Protein AF-A0A9E0QK18-F1 (afdb_monomer)

pLDDT: mean 81.38, std 22.9, range [20.3, 98.75]

Mean predicted aligned error: 11.37 Å

Solvent-accessible surface area (backbone atoms only — not comparable to full-atom values): 37686 Å² total; per-residue (Å²): 132,84,86,79,89,77,90,87,85,82,90,80,91,83,90,88,84,92,84,84,88,82,88,84,88,88,79,91,88,88,87,80,90,86,85,88,84,85,85,85,77,94,73,90,70,82,83,70,79,85,73,72,84,89,70,78,86,73,63,102,81,70,51,53,38,56,27,76,52,36,73,34,36,30,26,48,25,35,70,83,81,63,18,15,29,25,73,56,99,65,37,34,26,42,69,18,87,41,79,92,60,33,45,24,22,22,27,43,46,40,30,70,40,21,28,31,44,30,30,58,86,64,27,29,37,45,67,31,35,66,38,51,63,96,66,66,51,52,55,29,33,26,40,44,37,36,66,88,65,79,74,86,71,72,80,78,57,48,66,69,33,63,60,52,52,69,55,54,48,53,51,80,67,59,77,79,82,69,62,59,36,73,39,30,32,40,31,26,64,66,75,60,24,20,43,26,52,45,99,88,29,37,37,37,70,41,79,67,80,89,51,65,50,36,30,30,29,81,42,86,45,74,82,36,36,86,77,74,61,78,75,48,90,75,83,85,81,53,73,63,44,60,48,100,86,68,48,73,85,62,44,70,47,79,74,40,57,59,51,33,42,61,25,29,57,49,59,26,43,44,36,36,65,42,61,80,25,40,68,66,11,32,36,61,36,39,82,75,18,31,81,50,24,66,59,41,56,67,47,23,64,75,74,72,47,82,89,50,44,62,34,49,20,61,92,70,38,74,60,38,65,43,101,88,55,84,34,41,54,80,46,41,54,41,56,52,50,33,44,35,53,75,36,37,25,38,36,26,36,29,31,38,31,42,41,62,56,8,49,51,41,26,50,60,74,66,39,91,82,65,76,40,57,37,67,62,57,19,40,9,22,53,9,29,51,55,26,46,39,39,37,45,6,12,62,49,48,25,91,88,55,29,52,63,38,86,34,85,45,78,64,52,31,51,52,36,30,30,73,38,21,30,17,30,37,32,29,33,40,21,26,41,48,64,56,24,30,26,35,46,37,93,66,45,79,67,51,43,70,65,37,76,44,64,61,98,46,36,36,37,44,70,48,55,73,68,47,44,52,52,39,53,51,50,42,49,57,69,40,41,44,37,35,35,70,29,29,89,24,54,25,45,34,30,23,15,42,45,74,63,42,73,69,49,48,51,39,28,13,41,56,15,33,36,70,52,66,71,55,59,64,56,56,54,60,73,78,48,68,75,92,74,73,77,47,79,88,70,66,73,86,79,66,77,53,37,25,32,22,68,30,33,41,78,36,70,47,61,74,43,100,77,40,76,82,60,93,69,78,63,65,55,53,24,60,52,74,53,59,56,96,58,57,94,69,62,76,84,91,55,81,49,80,50,51,80,69,71,49,85,69,79,90,58,66,49,64,6,81,90,67,18,34,11,15,86,42,48,26,57,64,93,49,38,32,30,46,61,39,39,50,11,60,54,23,55,50,52,54,51,56,34,58,74,68,69,38,44,73,56,57,88,31,36,12,74,70,34,44,53,54,55,51,53,57,35,72,68,36,98,57,84,58,132

Foldseek 3Di:
DDDDYDDDDDDDDDDYDDDDDDDDDDDDDDDDDDDDDDDDDDDPPPPDDDDDDDDDPDDPPAFAFLQPLAQAKKWKAQPVPRFTWAADPQFIFRHHPDQVRHWIFGFHFLFFSKTWGQTLVCWTDQFGGTDHLVPDDLSRIWRKHAQPPPDPDQDFFDALAQDDLVSVVCQVPDDDPRDGHQKMWTQRRPPRFTWFQDPVRTIGTHHDDNDSRRIIGIGGHDSGDDQDADALPDDDFADAAADPVLHFFFDAAAEAAQLACCALNRLADFHQAGSSHRCRRFPQCCVNQNPQSQNSVVQCQQVVHRPGHGRGTPPCQPPPDDPSGPRYNPHHVSNVVSRLSVGAQEYEHAQEYELLSSVLSCLSVVVVPRDRPTLRSSSSSLSSLSSVQRSQQSNQRRDPRGQEDEDQDPVRSSVSSNRSHHYYAYEYAYACQLVWFKAAALQADQAQARAPLDDPRGIHTPDDLVSLLVSVVVCSSSRHQEYANHHLEDGNFWGWQHDAGPCSQVSRQPSHFHDQLPCLVLVLLVVDDPVVDPRSNPPDHDGDRRGWGFFKDFWDFDPPPPDDADPDDGTGADQYDFDAPCSVPPHDPDPDPVVVVVNPARPFFQSPHPSTGITHGRHHDRHGIFGSTEGHPSSVSSLVSCQVVLRHYDDPTHTRVNSVVSVVVQVPDPDRRD

Nearest PDB structures (foldseek):
  3q7w-assembly1_A  TM=7.743E-01  e=9.733E-06  unclassified
  4qkr-assembly1_A  TM=7.762E-01  e=1.614E-05  synthetic construct
  3o4d-assembly1_A  TM=7.691E-01  e=4.439E-05  synthetic construct
  3o4c-assembly1_A  TM=7.607E-01  e=1.291E-04  synthetic construct
  3q7y-assembly1_A  TM=7.619E-01  e=1.617E-04  unclassified

Sequence (674 aa):
MTTLRSSTGLFSHIVKITAASCLALGLMACGESKNAVFSFVDNVTDPGVGQGPEIPVPGPEFKPTRYDYANRCVALQSPSDGRFVTLENGQLSATAATLSASEPFYFKPSSLGSYLLYSRGKQLVSGSGLSALSAASDNNVFSLRVAGDATNYPQAMAYDTEPQPSDITKYRQFNDPLVQGDRYVFSQAKTMKQLSVADDGKLALVAAGDDPAQQFALVPATGCAEFPEAHDNTVGDTFKGQTSDGSVLGMADVHVHLSATTFLGGAEHGSPFHRFGVTHALSDCAETHGPNGFLDLVGSLFVSDFDGHDTAGWPTHVDWPARANLTHEAIYWKWVERAWKSGLRIMVNDVVENETLCELQRNVTRQPLRDCNEMNNATNQIGTLYALQDYVDAQYGGRGKGFFRIVLSPEEARNVVSDGKLAVVIGIEISNVLNCKINYNPLRQQQPFQETGTGLTENSYACDKEEVVAQLDRLTSLGVRQIITIHEFDNAFGGNGIFDGMILNIGNRENSGGIPSKEINALVGVLGNPSQTSPLGFLQTTERPTGEFWTTYDCPEEGQEGFSGYLFGSSGGAKMTSISPTVLFDVGGIDSPLGALGISDPLCPYLGQGFRPGGALACYPAKKQCNARWLTPMGLFAFQEMMRRGLIFDIDHLELEIKSQVLELAEAQPKNYP

Structure (mmCIF, N/CA/C/O backbone):
data_AF-A0A9E0QK18-F1
#
_entry.id   AF-A0A9E0QK18-F1
#
loop_
_atom_site.group_PDB
_atom_site.id
_atom_site.type_symbol
_atom_site.label_atom_id
_atom_site.label_alt_id
_atom_site.label_comp_id
_atom_site.label_asym_id
_atom_site.label_entity_id
_atom_site.label_seq_id
_atom_site.pdbx_PDB_ins_code
_atom_site.Cartn_x
_atom_site.Cartn_y
_atom_site.Cartn_z
_atom_site.occupancy
_atom_site.B_iso_or_equiv
_atom_site.auth_seq_id
_atom_site.auth_comp_id
_atom_site.auth_asym_id
_atom_site.auth_atom_id
_atom_site.pdbx_PDB_model_num
ATOM 1 N N . MET A 1 1 ? -52.601 29.960 -52.004 1.00 31.02 1 MET A N 1
ATOM 2 C CA . MET A 1 1 ? -51.915 30.193 -53.291 1.00 31.02 1 MET A CA 1
ATOM 3 C C . MET A 1 1 ? -50.704 29.276 -53.323 1.00 31.02 1 MET A C 1
ATOM 5 O O . MET A 1 1 ? -49.883 29.359 -52.426 1.00 31.02 1 MET A O 1
ATOM 9 N N . THR A 1 2 ? -50.782 28.169 -54.062 1.00 28.62 2 THR A N 1
ATOM 10 C CA . THR A 1 2 ? -50.212 28.051 -55.424 1.00 28.62 2 THR A CA 1
ATOM 11 C C . THR A 1 2 ? -48.691 28.285 -55.422 1.00 28.62 2 THR A C 1
ATOM 13 O O . THR A 1 2 ? -48.280 29.433 -55.362 1.00 28.62 2 THR A O 1
ATOM 16 N N . THR A 1 3 ? -47.847 27.248 -55.282 1.00 28.27 3 THR A N 1
ATOM 17 C CA . THR A 1 3 ? -47.441 26.254 -56.323 1.00 28.27 3 THR A CA 1
ATOM 18 C C . THR A 1 3 ? -46.386 26.797 -57.311 1.00 28.27 3 THR A C 1
ATOM 20 O O . THR A 1 3 ? -46.368 27.996 -57.529 1.00 28.27 3 THR A O 1
ATOM 23 N N . LEU A 1 4 ? -45.522 26.029 -57.997 1.00 27.27 4 LEU A N 1
ATOM 24 C CA . LEU A 1 4 ? -45.412 24.582 -58.293 1.00 27.27 4 LEU A CA 1
ATOM 25 C C . LEU A 1 4 ? -43.908 24.191 -58.434 1.00 27.27 4 LEU A C 1
ATOM 27 O O . LEU A 1 4 ? -43.161 24.980 -58.991 1.00 27.27 4 LEU A O 1
ATOM 31 N N . ARG A 1 5 ? -43.572 22.923 -58.116 1.00 29.78 5 ARG A N 1
ATOM 32 C CA . ARG A 1 5 ? -42.718 21.971 -58.896 1.00 29.78 5 ARG A CA 1
ATOM 33 C C . ARG A 1 5 ? -41.233 22.277 -59.236 1.00 29.78 5 ARG A C 1
ATOM 35 O O . ARG A 1 5 ? -40.841 23.416 -59.392 1.00 29.78 5 ARG A O 1
ATOM 42 N N . SER A 1 6 ? -40.377 21.269 -59.483 1.00 30.17 6 SER A N 1
ATOM 43 C CA . SER A 1 6 ? -40.425 19.822 -59.150 1.00 30.17 6 SER A CA 1
ATOM 44 C C . SER A 1 6 ? -39.122 19.092 -59.520 1.00 30.17 6 SER A C 1
ATOM 46 O O . SER A 1 6 ? -38.558 19.416 -60.555 1.00 30.17 6 SER A O 1
ATOM 48 N N . SER A 1 7 ? -38.782 18.045 -58.746 1.00 30.48 7 SER A N 1
ATOM 49 C CA . SER A 1 7 ? -38.449 16.649 -59.157 1.00 30.48 7 SER A CA 1
ATOM 50 C C . SER A 1 7 ? -37.502 16.394 -60.349 1.00 30.48 7 SER A C 1
ATOM 52 O O . SER A 1 7 ? -37.654 16.990 -61.404 1.00 30.48 7 SER A O 1
ATOM 54 N N . THR A 1 8 ? -36.619 15.395 -60.353 1.00 34.69 8 THR A N 1
ATOM 55 C CA . THR A 1 8 ? -36.667 13.989 -59.864 1.00 34.69 8 THR A CA 1
ATOM 56 C C . THR A 1 8 ? -35.209 13.522 -59.661 1.00 34.69 8 THR A C 1
ATOM 58 O O . THR A 1 8 ? -34.319 14.175 -60.190 1.00 34.69 8 THR A O 1
ATOM 61 N N . GLY A 1 9 ? -34.829 12.451 -58.955 1.00 31.30 9 GLY A N 1
ATOM 62 C CA . GLY A 1 9 ? -35.491 11.286 -58.337 1.00 31.30 9 GLY A CA 1
ATOM 63 C C . GLY A 1 9 ? -34.396 10.217 -58.055 1.00 31.30 9 GLY A C 1
ATOM 64 O O . GLY A 1 9 ? -33.248 10.453 -58.406 1.00 31.30 9 GLY A O 1
ATOM 65 N N . LEU A 1 10 ? -34.632 9.035 -57.471 1.00 30.53 10 LEU A N 1
ATOM 66 C CA . LEU A 1 10 ? -35.859 8.447 -56.924 1.00 30.53 10 LEU A CA 1
ATOM 67 C C . LEU A 1 10 ? -35.516 7.184 -56.068 1.00 30.53 10 LEU A C 1
ATOM 69 O O . LEU A 1 10 ? -34.870 6.288 -56.593 1.00 30.53 10 LEU A O 1
ATOM 73 N N . PHE A 1 11 ? -36.067 7.075 -54.842 1.00 28.48 11 PHE A N 1
ATOM 74 C CA . PHE A 1 11 ? -36.467 5.830 -54.114 1.00 28.48 11 PHE A CA 1
ATOM 75 C C . PHE A 1 11 ? -35.370 4.851 -53.601 1.00 28.48 11 PHE A C 1
ATOM 77 O O . PHE A 1 11 ? -34.282 4.798 -54.148 1.00 28.48 11 PHE A O 1
ATOM 84 N N . SER A 1 12 ? -35.575 4.021 -52.557 1.00 27.19 12 SER A N 1
ATOM 85 C CA . SER A 1 12 ? -36.701 3.761 -51.613 1.00 27.19 12 SER A CA 1
ATOM 86 C C . SER A 1 12 ? -36.125 3.173 -50.291 1.00 27.19 12 SER A C 1
ATOM 88 O O . SER A 1 12 ? -35.111 2.493 -50.350 1.00 27.19 12 SER A O 1
ATOM 90 N N . HIS A 1 13 ? -36.568 3.541 -49.076 1.00 28.31 13 HIS A N 1
ATOM 91 C CA . HIS A 1 13 ? -37.678 2.954 -48.275 1.00 28.31 13 HIS A CA 1
ATOM 92 C C . HIS A 1 13 ? -37.529 1.463 -47.849 1.00 28.31 13 HIS A C 1
ATOM 94 O O . HIS A 1 13 ? -37.116 0.661 -48.670 1.00 28.31 13 HIS A O 1
ATOM 100 N N . ILE A 1 14 ? -37.975 0.972 -46.669 1.00 26.22 14 ILE A N 1
ATOM 101 C CA . ILE A 1 14 ? -38.236 1.542 -45.316 1.00 26.22 14 ILE A CA 1
ATOM 102 C C . ILE A 1 14 ? -38.576 0.364 -44.331 1.00 26.22 14 ILE A C 1
ATOM 104 O O . ILE A 1 14 ? -39.345 -0.511 -44.700 1.00 26.22 14 ILE A O 1
ATOM 108 N N . VAL A 1 15 ? -38.079 0.379 -43.074 1.00 27.34 15 VAL A N 1
ATOM 109 C CA . VAL A 1 15 ? -38.822 0.029 -41.810 1.00 27.34 15 VAL A CA 1
ATOM 110 C C . VAL A 1 15 ? -39.246 -1.433 -41.424 1.00 27.34 15 VAL A C 1
ATOM 112 O O . VAL A 1 15 ? -40.192 -1.986 -41.968 1.00 27.34 15 VAL A O 1
ATOM 115 N N . LYS A 1 16 ? -38.693 -1.885 -40.267 1.00 25.06 16 LYS A N 1
ATOM 116 C CA . LYS A 1 16 ? -39.298 -2.588 -39.076 1.00 25.06 16 LYS A CA 1
ATOM 117 C C . LYS A 1 16 ? -39.524 -4.129 -38.942 1.00 25.06 16 LYS A C 1
ATOM 119 O O . LYS A 1 16 ? -40.260 -4.739 -39.699 1.00 25.06 16 LYS A O 1
ATOM 124 N N . ILE A 1 17 ? -39.115 -4.596 -37.739 1.00 22.70 17 ILE A N 1
ATOM 125 C CA . ILE A 1 17 ? -39.799 -5.482 -36.743 1.00 22.70 17 ILE A CA 1
ATOM 126 C C . ILE A 1 17 ? -39.749 -7.032 -36.871 1.00 22.70 17 ILE A C 1
ATOM 128 O O . ILE A 1 17 ? -40.429 -7.644 -37.681 1.00 22.70 17 ILE A O 1
ATOM 132 N N . THR A 1 18 ? -38.982 -7.624 -35.937 1.00 22.22 18 THR A N 1
ATOM 133 C CA . THR A 1 18 ? -39.293 -8.711 -34.964 1.00 22.22 18 THR A CA 1
ATOM 134 C C . THR A 1 18 ? -40.165 -9.929 -35.350 1.00 22.22 18 THR A C 1
ATOM 136 O O . THR A 1 18 ? -41.365 -9.768 -35.539 1.00 22.22 18 THR A O 1
ATOM 139 N N . ALA A 1 19 ? -39.607 -11.158 -35.238 1.00 21.20 19 ALA A N 1
ATOM 140 C CA . ALA A 1 19 ? -40.051 -12.256 -34.328 1.00 21.20 19 ALA A CA 1
ATOM 141 C C . ALA A 1 19 ? -39.731 -13.712 -34.794 1.00 21.20 19 ALA A C 1
ATOM 143 O O . ALA A 1 19 ? -40.206 -14.166 -35.825 1.00 21.20 19 ALA A O 1
ATOM 144 N N . ALA A 1 20 ? -39.011 -14.447 -33.931 1.00 21.02 20 ALA A N 1
ATOM 145 C CA . ALA A 1 20 ? -39.196 -15.852 -33.503 1.00 21.02 20 ALA A CA 1
ATOM 146 C C . ALA A 1 20 ? -39.381 -17.057 -34.485 1.00 21.02 20 ALA A C 1
ATOM 148 O O . ALA A 1 20 ? -40.425 -17.240 -35.097 1.00 21.02 20 ALA A O 1
ATOM 149 N N . SER A 1 21 ? -38.437 -18.009 -34.353 1.00 21.34 21 SER A N 1
ATOM 150 C CA . SER A 1 21 ? -38.642 -19.471 -34.159 1.00 21.34 21 SER A CA 1
ATOM 151 C C . SER A 1 21 ? -39.155 -20.396 -35.284 1.00 21.34 21 SER A C 1
ATOM 153 O O . SER A 1 21 ? -40.346 -20.424 -35.564 1.00 21.34 21 SER A O 1
ATOM 155 N N . CYS A 1 22 ? -38.284 -21.308 -35.768 1.00 20.30 22 CYS A N 1
ATOM 156 C CA . CYS A 1 22 ? -38.411 -22.787 -35.649 1.00 20.30 22 CYS A CA 1
ATOM 157 C C . CYS A 1 22 ? -37.383 -23.570 -36.513 1.00 20.30 22 CYS A C 1
ATOM 159 O O . CYS A 1 22 ? -37.211 -23.275 -37.687 1.00 20.30 22 CYS A O 1
ATOM 161 N N . LEU A 1 23 ? -36.739 -24.575 -35.889 1.00 21.31 23 LEU A N 1
ATOM 162 C CA . LEU A 1 23 ? -36.507 -25.984 -36.308 1.00 21.31 23 LEU A CA 1
ATOM 163 C C . LEU A 1 23 ? -36.533 -26.371 -37.823 1.00 21.31 23 LEU A C 1
ATOM 165 O O . LEU A 1 23 ? -37.414 -25.941 -38.550 1.00 21.31 23 LEU A O 1
ATOM 169 N N . ALA A 1 24 ? -35.722 -27.317 -38.341 1.00 22.75 24 ALA A N 1
ATOM 170 C CA . ALA A 1 24 ? -35.009 -28.423 -37.672 1.00 22.75 24 ALA A CA 1
ATOM 171 C C . ALA A 1 24 ? -33.954 -29.180 -38.543 1.00 22.75 24 ALA A C 1
ATOM 173 O O . ALA A 1 24 ? -34.125 -29.324 -39.746 1.00 22.75 24 ALA A O 1
ATOM 174 N N . LEU A 1 25 ? -32.976 -29.782 -37.838 1.00 21.39 25 LEU A N 1
ATOM 175 C CA . LEU A 1 25 ? -32.256 -31.067 -38.051 1.00 21.39 25 LEU A CA 1
ATOM 176 C C . LEU A 1 25 ? -31.419 -31.406 -39.320 1.00 21.39 25 LEU A C 1
ATOM 178 O O . LEU A 1 25 ? -31.958 -31.710 -40.378 1.00 21.39 25 LEU A O 1
ATOM 182 N N . GLY A 1 26 ? -30.131 -31.715 -39.061 1.00 21.27 26 GLY A N 1
ATOM 183 C CA . GLY A 1 26 ? -29.516 -33.030 -39.372 1.00 21.27 26 GLY A CA 1
ATOM 184 C C . GLY A 1 26 ? -28.293 -33.055 -40.318 1.00 21.27 26 GLY A C 1
ATOM 185 O O . GLY A 1 26 ? -28.291 -32.349 -41.314 1.00 21.27 26 GLY A O 1
ATOM 186 N N . LEU A 1 27 ? -27.250 -33.887 -40.123 1.00 21.56 27 LEU A N 1
ATOM 187 C CA . LEU A 1 27 ? -26.864 -34.754 -38.985 1.00 21.56 27 LEU A CA 1
ATOM 188 C C . LEU A 1 27 ? -25.433 -35.350 -39.207 1.00 21.56 27 LEU A C 1
ATOM 190 O O . LEU A 1 27 ? -25.199 -35.856 -40.296 1.00 21.56 27 LEU A O 1
ATOM 194 N N . MET A 1 28 ? -24.579 -35.425 -38.160 1.00 22.31 28 MET A N 1
ATOM 195 C CA . MET A 1 28 ? -23.443 -36.388 -37.963 1.00 22.31 28 MET A CA 1
ATOM 196 C C . MET A 1 28 ? -22.263 -36.422 -38.977 1.00 22.31 28 MET A C 1
ATOM 198 O O . MET A 1 28 ? -22.405 -36.012 -40.119 1.00 22.31 28 MET A O 1
ATOM 202 N N . ALA A 1 29 ? -21.048 -36.914 -38.670 1.00 21.72 29 ALA A N 1
ATOM 203 C CA . ALA A 1 29 ? -20.356 -37.487 -37.480 1.00 21.72 29 ALA A CA 1
ATOM 204 C C . ALA A 1 29 ? -18.822 -37.442 -37.773 1.00 21.72 29 ALA A C 1
ATOM 206 O O . ALA A 1 29 ? -18.468 -37.240 -38.931 1.00 21.72 29 ALA A O 1
ATOM 207 N N . CYS A 1 30 ? -17.824 -37.651 -36.897 1.00 21.61 30 CYS A N 1
ATOM 208 C CA . CYS A 1 30 ? -17.607 -37.878 -35.442 1.00 21.61 30 CYS A CA 1
ATOM 209 C C . CYS A 1 30 ? -16.141 -37.404 -35.156 1.00 21.61 30 CYS A C 1
ATOM 211 O O . CYS A 1 30 ? -15.520 -36.883 -36.078 1.00 21.61 30 CYS A O 1
ATOM 213 N N . GLY A 1 31 ? -15.449 -37.518 -34.012 1.00 21.77 31 GLY A N 1
ATOM 214 C CA . GLY A 1 31 ? -15.561 -38.126 -32.662 1.00 21.77 31 GLY A CA 1
ATOM 215 C C . GLY A 1 31 ? -14.131 -38.060 -32.042 1.00 21.77 31 GLY A C 1
ATOM 216 O O . GLY A 1 31 ? -13.194 -37.783 -32.784 1.00 21.77 31 GLY A O 1
ATOM 217 N N . GLU A 1 32 ? -13.805 -38.238 -30.757 1.00 22.12 32 GLU A N 1
ATOM 218 C CA . GLU A 1 32 ? -14.483 -38.655 -29.512 1.00 22.12 32 GLU A CA 1
ATOM 219 C C . GLU A 1 32 ? -13.955 -37.780 -28.331 1.00 22.12 32 GLU A C 1
ATOM 221 O O . GLU A 1 32 ? -12.895 -37.178 -28.448 1.00 22.12 32 GLU A O 1
ATOM 226 N N . SER A 1 33 ? -14.717 -37.492 -27.264 1.00 22.77 33 SER A N 1
ATOM 227 C CA . SER A 1 33 ? -14.910 -38.279 -26.014 1.00 22.77 33 SER A CA 1
ATOM 228 C C . SER A 1 33 ? -13.614 -38.544 -25.212 1.00 22.77 33 SER A C 1
ATOM 230 O O . SER A 1 33 ? -12.665 -39.106 -25.743 1.00 22.77 33 SER A O 1
ATOM 232 N N . LYS A 1 34 ? -13.510 -38.220 -23.909 1.00 26.17 34 LYS A N 1
ATOM 233 C CA . LYS A 1 34 ? -14.496 -38.472 -22.830 1.00 26.17 34 LYS A CA 1
ATOM 234 C C . LYS A 1 34 ? -14.623 -37.369 -21.761 1.00 26.17 34 LYS A C 1
ATOM 236 O O . LYS A 1 34 ? -13.718 -36.575 -21.541 1.00 26.17 34 LYS A O 1
ATOM 241 N N . ASN A 1 35 ? -15.762 -37.408 -21.063 1.00 24.50 35 ASN A N 1
ATOM 242 C CA . ASN A 1 35 ? -16.243 -36.434 -20.076 1.00 24.50 35 ASN A CA 1
ATOM 243 C C . ASN A 1 35 ? -15.791 -36.700 -18.628 1.00 24.50 35 ASN A C 1
ATOM 245 O O . ASN A 1 35 ? -15.648 -37.854 -18.227 1.00 24.50 35 ASN A O 1
ATOM 249 N N . ALA A 1 36 ? -15.877 -35.654 -17.799 1.00 22.39 36 ALA A N 1
ATOM 250 C CA . ALA A 1 36 ? -16.687 -35.705 -16.577 1.00 22.39 36 ALA A CA 1
ATOM 251 C C . ALA A 1 36 ? -17.386 -34.346 -16.365 1.00 22.39 36 ALA A C 1
ATOM 253 O O . ALA A 1 36 ? -16.723 -33.320 -16.268 1.00 22.39 36 ALA A O 1
ATOM 254 N N . VAL A 1 37 ? -18.722 -34.338 -16.317 1.00 22.02 37 VAL A N 1
ATOM 255 C CA . VAL A 1 37 ? -19.543 -33.148 -16.029 1.00 22.02 37 VAL A CA 1
ATOM 256 C C . VAL A 1 37 ? -20.311 -33.417 -14.743 1.00 22.02 37 VAL A C 1
ATOM 258 O O . VAL A 1 37 ? -21.030 -34.413 -14.667 1.00 22.02 37 VAL A O 1
ATOM 261 N N . PHE A 1 38 ? -20.198 -32.523 -13.762 1.00 22.09 38 PHE A N 1
ATOM 262 C CA . PHE A 1 38 ? -21.104 -32.478 -12.617 1.00 22.09 38 PHE A CA 1
ATOM 263 C C . PHE A 1 38 ? -22.086 -31.320 -12.798 1.00 22.09 38 PHE A C 1
ATOM 265 O O . PHE A 1 38 ? -21.688 -30.174 -12.981 1.00 22.09 38 PHE A O 1
ATOM 272 N N . SER A 1 39 ? -23.377 -31.644 -12.766 1.00 21.70 39 SER A N 1
ATOM 273 C CA . SER A 1 39 ? -24.466 -30.669 -12.752 1.00 21.70 39 SER A CA 1
ATOM 274 C C . SER A 1 39 ? -24.761 -30.292 -11.305 1.00 21.70 39 SER A C 1
ATOM 276 O O . SER A 1 39 ? -25.099 -31.162 -10.502 1.00 21.70 39 SER A O 1
ATOM 278 N N . PHE A 1 40 ? -24.658 -29.004 -10.983 1.00 24.36 40 PHE A N 1
ATOM 279 C CA . PHE A 1 40 ? -25.257 -28.463 -9.769 1.00 24.36 40 PHE A CA 1
ATOM 280 C C . PHE A 1 40 ? -26.725 -28.136 -10.045 1.00 24.36 40 PHE A C 1
ATOM 282 O O . PHE A 1 40 ? -27.053 -27.510 -11.052 1.00 24.36 40 PHE A O 1
ATOM 289 N N . VAL A 1 41 ? -27.598 -28.609 -9.159 1.00 25.47 41 VAL A N 1
ATOM 290 C CA . VAL A 1 41 ? -29.016 -28.246 -9.116 1.00 25.47 41 VAL A CA 1
ATOM 291 C C . VAL A 1 41 ? -29.170 -27.192 -8.030 1.00 25.47 41 VAL A C 1
ATOM 293 O O . VAL A 1 41 ? -28.723 -27.414 -6.904 1.00 25.47 41 VAL A O 1
ATOM 296 N N . ASP A 1 42 ? -29.808 -26.072 -8.361 1.00 30.12 42 ASP A N 1
ATOM 297 C CA . ASP A 1 42 ? -30.071 -24.999 -7.408 1.00 30.12 42 ASP A CA 1
ATOM 298 C C . ASP A 1 42 ? -30.908 -25.484 -6.220 1.00 30.12 42 ASP A C 1
ATOM 300 O O . ASP A 1 42 ? -32.038 -25.950 -6.366 1.00 30.12 42 ASP A O 1
ATOM 304 N N . ASN A 1 43 ? -30.351 -25.309 -5.025 1.00 23.89 43 ASN A N 1
ATOM 305 C CA . ASN A 1 43 ? -31.083 -25.183 -3.772 1.00 23.89 43 ASN A CA 1
ATOM 306 C C . ASN A 1 43 ? -30.235 -24.316 -2.840 1.00 23.89 43 ASN A C 1
ATOM 308 O O . ASN A 1 43 ? -29.507 -24.816 -1.983 1.00 23.89 43 ASN A O 1
ATOM 312 N N . VAL A 1 44 ? -30.309 -22.997 -3.038 1.00 26.03 44 VAL A N 1
ATOM 313 C CA . VAL A 1 44 ? -29.697 -22.020 -2.132 1.00 26.03 44 VAL A CA 1
ATOM 314 C C . VAL A 1 44 ? -30.511 -21.988 -0.837 1.00 26.03 44 VAL A C 1
ATOM 316 O O . VAL A 1 44 ? -31.415 -21.174 -0.658 1.00 26.03 44 VAL A O 1
ATOM 319 N N . THR A 1 45 ? -30.196 -22.902 0.077 1.00 26.06 45 THR A N 1
ATOM 320 C CA . THR A 1 45 ? -30.425 -22.670 1.502 1.00 26.06 45 THR A CA 1
ATOM 321 C C . THR A 1 45 ? -29.326 -21.746 2.002 1.00 26.06 45 THR A C 1
ATOM 323 O O . THR A 1 45 ? -28.159 -22.131 1.996 1.00 26.06 45 THR A O 1
ATOM 326 N N . ASP A 1 46 ? -29.734 -20.547 2.409 1.00 30.06 46 ASP A N 1
ATOM 327 C CA . ASP A 1 46 ? -28.938 -19.496 3.048 1.00 30.06 46 ASP A CA 1
ATOM 328 C C . ASP A 1 46 ? -27.829 -20.055 3.979 1.00 30.06 46 ASP A C 1
ATOM 330 O O . ASP A 1 46 ? -28.143 -20.609 5.042 1.00 30.06 46 ASP A O 1
ATOM 334 N N . PRO A 1 47 ? -26.538 -19.990 3.586 1.00 30.00 47 PRO A N 1
ATOM 335 C CA . PRO A 1 47 ? -25.432 -20.455 4.412 1.00 30.00 47 PRO A CA 1
ATOM 336 C C . PRO A 1 47 ? -25.137 -19.394 5.476 1.00 30.00 47 PRO A C 1
ATOM 338 O O . PRO A 1 47 ? -24.404 -18.434 5.246 1.00 30.00 47 PRO A O 1
ATOM 341 N N . GLY A 1 48 ? -25.763 -19.566 6.639 1.00 27.91 48 GLY A N 1
ATOM 342 C CA . GLY A 1 48 ? -25.843 -18.526 7.658 1.00 27.91 48 GLY A CA 1
ATOM 343 C C . GLY A 1 48 ? -24.500 -17.992 8.169 1.00 27.91 48 GLY A C 1
ATOM 344 O O . GLY A 1 48 ? -23.541 -18.739 8.348 1.00 27.91 48 GLY A O 1
ATOM 345 N N . VAL A 1 49 ? -24.516 -16.687 8.468 1.00 33.03 49 VAL A N 1
ATOM 346 C CA . VAL A 1 49 ? -23.623 -15.916 9.356 1.00 33.03 49 VAL A CA 1
ATOM 347 C C . VAL A 1 49 ? -22.271 -16.580 9.631 1.00 33.03 49 VAL A C 1
ATOM 349 O O . VAL A 1 49 ? -22.113 -17.333 10.596 1.00 33.03 49 VAL A O 1
ATOM 352 N N . GLY A 1 50 ? -21.266 -16.207 8.837 1.00 32.03 50 GLY A N 1
ATOM 353 C CA . GLY A 1 50 ? -19.871 -16.501 9.140 1.00 32.03 50 GLY A CA 1
ATOM 354 C C . GLY A 1 50 ? -19.454 -15.824 10.445 1.00 32.03 50 GLY A C 1
ATOM 355 O O . GLY A 1 50 ? -19.046 -14.664 10.448 1.00 32.03 50 GLY A O 1
ATOM 356 N N . GLN A 1 51 ? -19.553 -16.544 11.563 1.00 36.56 51 GLN A N 1
ATOM 357 C CA . GLN A 1 51 ? -18.955 -16.102 12.816 1.00 36.56 51 GLN A CA 1
ATOM 358 C C . GLN A 1 51 ? -17.437 -16.024 12.624 1.00 36.56 51 GLN A C 1
ATOM 360 O O . GLN A 1 51 ? -16.818 -16.952 12.100 1.00 36.56 51 GLN A O 1
ATOM 365 N N . GLY A 1 52 ? -16.833 -14.910 13.050 1.00 33.72 52 GLY A N 1
ATOM 366 C CA . GLY A 1 52 ? -15.377 -14.803 13.136 1.00 33.72 52 GLY A CA 1
ATOM 367 C C . GLY A 1 52 ? -14.794 -15.903 14.037 1.00 33.72 52 GLY A C 1
ATOM 368 O O . GLY A 1 52 ? -15.541 -16.491 14.824 1.00 33.72 52 GLY A O 1
ATOM 369 N N . PRO A 1 53 ? -13.476 -16.174 13.956 1.00 33.94 53 PRO A N 1
ATOM 370 C CA . PRO A 1 53 ? -12.848 -17.347 14.561 1.00 33.94 53 PRO A CA 1
ATOM 371 C C . PRO A 1 53 ? -13.322 -17.607 15.996 1.00 33.94 53 PRO A C 1
ATOM 373 O O . PRO A 1 53 ? -13.382 -16.699 16.840 1.00 33.94 53 PRO A O 1
ATOM 376 N N . GLU A 1 54 ? -13.683 -18.864 16.253 1.00 31.59 54 GLU A N 1
ATOM 377 C CA . GLU A 1 54 ? -14.218 -19.325 17.529 1.00 31.59 54 GLU A CA 1
ATOM 378 C C . GLU A 1 54 ? -13.078 -19.356 18.562 1.00 31.59 54 GLU A C 1
ATOM 380 O O . GLU A 1 54 ? -12.326 -20.321 18.691 1.00 31.59 54 GLU A O 1
ATOM 385 N N . ILE A 1 55 ? -12.887 -18.230 19.254 1.00 43.97 55 ILE A N 1
ATOM 386 C CA . ILE A 1 55 ? -11.902 -18.098 20.329 1.00 43.97 55 ILE A CA 1
ATOM 387 C C . ILE A 1 55 ? -12.521 -18.715 21.594 1.00 43.97 55 ILE A C 1
ATOM 389 O O . ILE A 1 55 ? -13.678 -18.403 21.892 1.00 43.97 55 ILE A O 1
ATOM 393 N N . PRO A 1 56 ? -11.797 -19.575 22.340 1.00 33.69 56 PRO A N 1
ATOM 394 C CA . PRO A 1 56 ? -12.358 -20.293 23.480 1.00 33.69 56 PRO A CA 1
ATOM 395 C C . PRO A 1 56 ? -13.028 -19.369 24.497 1.00 33.69 56 PRO A C 1
ATOM 397 O O . PRO A 1 56 ? -12.433 -18.373 24.908 1.00 33.69 56 PRO A O 1
ATOM 400 N N . VAL A 1 57 ? -14.228 -19.743 24.957 1.00 39.16 57 VAL A N 1
ATOM 401 C CA . VAL A 1 57 ? -14.871 -19.090 26.106 1.00 39.16 57 VAL A CA 1
ATOM 402 C C . VAL A 1 57 ? -13.943 -19.248 27.315 1.00 39.16 57 VAL A C 1
ATOM 404 O O . VAL A 1 57 ? -13.688 -20.385 27.727 1.00 39.16 57 VAL A O 1
ATOM 407 N N . PRO A 1 58 ? -13.404 -18.157 27.881 1.00 41.03 58 PRO A N 1
ATOM 408 C C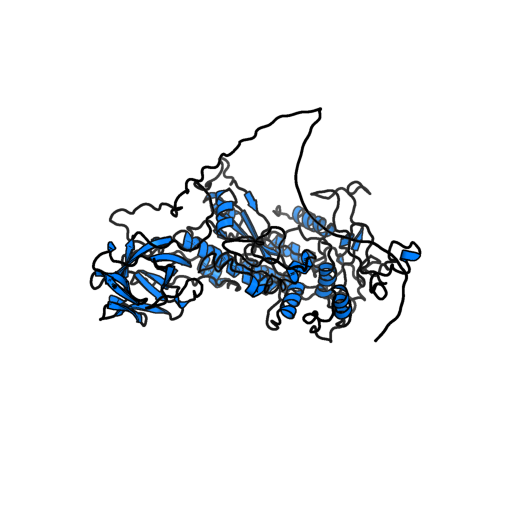A . PRO A 1 58 ? -12.374 -18.286 28.896 1.00 41.03 58 PRO A CA 1
ATOM 409 C C . PRO A 1 58 ? -12.914 -18.806 30.234 1.00 41.03 58 PRO A C 1
ATOM 411 O O . PRO A 1 58 ? -14.048 -18.525 30.625 1.00 41.03 58 PRO A O 1
ATOM 414 N N . GLY A 1 59 ? -12.072 -19.543 30.963 1.00 42.03 59 GLY A N 1
ATOM 415 C CA . GLY A 1 59 ? -12.372 -19.983 32.327 1.00 42.03 59 GLY A CA 1
ATOM 416 C C . GLY A 1 59 ? -12.449 -18.817 33.333 1.00 42.03 59 GLY A C 1
ATOM 417 O O . GLY A 1 59 ? -12.026 -17.702 33.019 1.00 42.03 59 GLY A O 1
ATOM 418 N N . PRO A 1 60 ? -12.930 -19.066 34.568 1.00 45.38 60 PRO A N 1
ATOM 419 C CA . PRO A 1 60 ? -13.327 -18.035 35.543 1.00 45.38 60 PRO A CA 1
ATOM 420 C C . PRO A 1 60 ? -12.213 -17.122 36.106 1.00 45.38 60 PRO A C 1
ATOM 422 O O . PRO A 1 60 ? -12.493 -16.324 36.996 1.00 45.38 60 PRO A O 1
ATOM 425 N N . GLU A 1 61 ? -10.978 -17.202 35.603 1.00 57.22 61 GLU A N 1
ATOM 426 C CA . GLU A 1 61 ? -9.858 -16.313 35.969 1.00 57.22 61 GLU A CA 1
ATOM 427 C C . GLU A 1 61 ? -9.409 -15.371 34.834 1.00 57.22 61 GLU A C 1
ATOM 429 O O . GLU A 1 61 ? -8.554 -14.512 35.050 1.00 57.22 61 GLU A O 1
ATOM 434 N N . PHE A 1 62 ? -9.959 -15.494 33.622 1.00 69.88 62 PHE A N 1
ATOM 435 C CA . PHE A 1 62 ? -9.523 -14.673 32.492 1.00 69.88 62 PHE A CA 1
ATOM 436 C C . PHE A 1 62 ? -10.005 -13.226 32.609 1.00 69.88 62 PHE A C 1
ATOM 438 O O . PHE A 1 62 ? -11.205 -12.947 32.628 1.00 69.88 62 PHE A O 1
ATOM 445 N N . LYS A 1 63 ? -9.052 -12.294 32.601 1.00 84.62 63 LYS A N 1
ATOM 446 C CA . LYS A 1 63 ? -9.304 -10.864 32.435 1.00 84.62 63 LYS A CA 1
ATOM 447 C C . LYS A 1 63 ? -8.986 -10.462 30.990 1.00 84.62 63 LYS A C 1
ATOM 449 O O . LYS A 1 63 ? -7.829 -10.606 30.593 1.00 84.62 63 LYS A O 1
ATOM 454 N N . PRO A 1 64 ? -9.956 -9.970 30.199 1.00 92.88 64 PRO A N 1
ATOM 455 C CA . PRO A 1 64 ? -9.699 -9.639 28.805 1.00 92.88 64 PRO A CA 1
ATOM 456 C C . PRO A 1 64 ? -8.755 -8.441 28.644 1.00 92.88 64 PRO A C 1
ATOM 458 O O . PRO A 1 64 ? -8.753 -7.486 29.429 1.00 92.88 64 PRO A O 1
ATOM 461 N N . THR A 1 65 ? -7.970 -8.481 27.578 1.00 95.75 65 THR A N 1
ATOM 462 C CA . THR A 1 65 ? -7.124 -7.386 27.106 1.00 95.75 65 THR A CA 1
ATOM 463 C C . THR A 1 65 ? -7.946 -6.348 26.335 1.00 95.75 65 THR A C 1
ATOM 465 O O . THR A 1 65 ? -9.146 -6.508 26.099 1.00 95.75 65 THR A O 1
ATOM 468 N N . ARG A 1 66 ? -7.289 -5.284 25.859 1.00 95.50 66 ARG A N 1
ATOM 469 C CA . ARG A 1 66 ? -7.894 -4.320 24.923 1.00 95.50 66 ARG A CA 1
ATOM 470 C C . ARG A 1 66 ? -8.225 -4.897 23.534 1.00 95.50 66 ARG A C 1
ATOM 472 O O . ARG A 1 66 ? -8.830 -4.174 22.745 1.00 95.50 66 ARG A O 1
ATOM 479 N N . TYR A 1 67 ? -7.829 -6.133 23.209 1.00 96.69 67 TYR A N 1
ATOM 480 C CA . TYR A 1 67 ? -8.007 -6.735 21.877 1.00 96.69 67 TYR A CA 1
ATOM 481 C C . TYR A 1 67 ? -9.102 -7.812 21.794 1.00 96.69 67 TYR A C 1
ATOM 483 O O . TYR A 1 67 ? -9.621 -8.064 20.710 1.00 96.69 67 TYR A O 1
ATOM 491 N N . ASP A 1 68 ? -9.502 -8.417 22.915 1.00 95.06 68 ASP A N 1
ATOM 492 C CA . ASP A 1 68 ? -10.413 -9.580 22.932 1.00 95.06 68 ASP A CA 1
ATOM 493 C C . ASP A 1 68 ? -11.858 -9.271 22.484 1.00 95.06 68 ASP A C 1
ATOM 495 O O . ASP A 1 68 ? -12.647 -10.177 22.211 1.00 95.06 68 ASP A O 1
ATOM 499 N N . TYR A 1 69 ? -12.204 -7.987 22.363 1.00 95.25 69 TYR A N 1
ATOM 500 C CA . TYR A 1 69 ? -13.501 -7.509 21.875 1.00 95.25 69 TYR A CA 1
ATOM 501 C C . TYR A 1 69 ? -13.537 -7.271 20.354 1.00 95.25 69 TYR A C 1
ATOM 503 O O . TYR A 1 69 ? -14.583 -6.898 19.821 1.00 95.25 69 TYR A O 1
ATOM 511 N N . ALA A 1 70 ? -12.427 -7.493 19.642 1.00 96.44 70 ALA A N 1
ATOM 512 C CA . ALA A 1 70 ? -12.346 -7.325 18.195 1.00 96.44 70 ALA A CA 1
ATOM 513 C C . ALA A 1 70 ? -13.370 -8.187 17.448 1.00 96.44 70 ALA A C 1
ATOM 515 O O . ALA A 1 70 ? -13.392 -9.410 17.587 1.00 96.44 70 ALA A O 1
ATOM 516 N N . ASN A 1 71 ? -14.213 -7.532 16.641 1.00 96.69 71 ASN A N 1
ATOM 517 C CA . ASN A 1 71 ? -15.274 -8.168 15.861 1.00 96.69 71 ASN A CA 1
ATOM 518 C C . ASN A 1 71 ? -16.276 -8.964 16.734 1.00 96.69 71 ASN A C 1
ATOM 520 O O . ASN A 1 71 ? -16.847 -9.967 16.304 1.00 96.69 71 ASN A O 1
ATOM 524 N N . ARG A 1 72 ? -16.503 -8.514 17.981 1.00 96.19 72 ARG A N 1
ATOM 525 C CA . ARG A 1 72 ? -17.490 -9.078 18.919 1.00 96.19 72 ARG A CA 1
ATOM 526 C C . ARG A 1 72 ? -18.681 -8.138 19.130 1.00 96.19 72 ARG A C 1
ATOM 528 O O . ARG A 1 72 ? -18.587 -6.923 18.955 1.00 96.19 72 ARG A O 1
ATOM 535 N N . CYS A 1 73 ? -19.802 -8.724 19.550 1.00 97.69 73 CYS A N 1
ATOM 536 C CA . CYS A 1 73 ? -21.000 -8.007 19.980 1.00 97.69 73 CYS A CA 1
ATOM 537 C C . CYS A 1 73 ? -20.957 -7.786 21.498 1.00 97.69 73 CYS A C 1
ATOM 539 O O . CYS A 1 73 ? -20.806 -8.748 22.254 1.00 97.69 73 CYS A O 1
ATOM 541 N N . VAL A 1 74 ? -21.043 -6.533 21.952 1.00 97.69 74 VAL A N 1
ATOM 542 C CA . VAL A 1 74 ? -20.748 -6.165 23.348 1.00 97.69 74 VAL A CA 1
ATOM 543 C C . VAL A 1 74 ? -21.646 -5.026 23.830 1.00 97.69 74 VAL A C 1
ATOM 545 O O . VAL A 1 74 ? -21.909 -4.074 23.102 1.00 97.69 74 VAL A O 1
ATOM 548 N N . ALA A 1 75 ? -22.091 -5.102 25.082 1.00 98.00 75 ALA A N 1
ATOM 549 C CA . ALA A 1 75 ? -22.768 -4.015 25.779 1.00 98.00 75 ALA A CA 1
ATOM 550 C C . ALA A 1 75 ? -21.806 -3.305 26.743 1.00 98.00 75 ALA A C 1
ATOM 552 O O . ALA A 1 75 ? -20.971 -3.940 27.393 1.00 98.00 75 ALA A O 1
ATOM 553 N N . LEU A 1 76 ? -21.952 -1.985 26.860 1.00 97.75 76 LEU A N 1
ATOM 554 C CA . LEU A 1 76 ? -21.207 -1.170 27.818 1.00 97.75 76 LEU A CA 1
ATOM 555 C C . LEU A 1 76 ? -22.002 -1.079 29.127 1.00 97.75 76 LEU A C 1
ATOM 557 O O . LEU A 1 76 ? -23.198 -0.781 29.106 1.00 97.75 76 LEU A O 1
ATOM 561 N N . GLN A 1 77 ? -21.335 -1.291 30.260 1.00 97.94 77 GLN A N 1
ATOM 562 C CA . GLN A 1 77 ? -21.908 -1.143 31.596 1.00 97.94 77 GLN A CA 1
ATOM 563 C C . GLN A 1 77 ? -21.129 -0.100 32.405 1.00 97.94 77 GLN A C 1
ATOM 565 O O . GLN A 1 77 ? -19.905 -0.166 32.508 1.00 97.94 77 GLN A O 1
ATOM 570 N N . SER A 1 78 ? -21.858 0.839 33.002 1.00 96.38 78 SER A N 1
ATOM 571 C CA . SER A 1 78 ? -21.389 1.786 34.010 1.00 96.38 78 SER A CA 1
ATOM 572 C C . SER A 1 78 ? -21.012 1.036 35.301 1.00 96.38 78 SER A C 1
ATOM 574 O O . SER A 1 78 ? -21.871 0.380 35.897 1.00 96.38 78 SER A O 1
ATOM 576 N N . PRO A 1 79 ? -19.749 1.084 35.763 1.00 92.00 79 PRO A N 1
ATOM 577 C CA . PRO A 1 79 ? -19.313 0.394 36.975 1.00 92.00 79 PRO A CA 1
ATOM 578 C C . PRO A 1 79 ? -19.762 1.061 38.276 1.00 92.00 79 PRO A C 1
ATOM 580 O O . PRO A 1 79 ? -19.714 0.416 39.321 1.00 92.00 79 PRO A O 1
ATOM 583 N N . SER A 1 80 ? -20.140 2.342 38.233 1.00 88.06 80 SER A N 1
ATOM 584 C CA . SER A 1 80 ? -20.506 3.132 39.416 1.00 88.06 80 SER A CA 1
ATOM 585 C C . SER A 1 80 ? -21.876 2.744 39.981 1.00 88.06 80 SER A C 1
ATOM 587 O O . SER A 1 80 ? -22.066 2.746 41.196 1.00 88.06 80 SER A O 1
ATOM 589 N N . ASP A 1 81 ? -22.814 2.373 39.107 1.00 89.81 81 ASP A N 1
ATOM 590 C CA . ASP A 1 81 ? -24.208 2.058 39.439 1.00 89.81 81 ASP A CA 1
ATOM 591 C C . ASP A 1 81 ? -24.721 0.743 38.813 1.00 89.81 81 ASP A C 1
ATOM 593 O O . ASP A 1 81 ? -25.856 0.328 39.063 1.00 89.81 81 ASP A O 1
ATOM 597 N N . GLY A 1 82 ? -23.890 0.069 38.011 1.00 94.69 82 GLY A N 1
ATOM 598 C CA . GLY A 1 82 ? -24.210 -1.188 37.338 1.00 94.69 82 GLY A CA 1
ATOM 599 C C . GLY A 1 82 ? -25.156 -1.049 36.142 1.00 94.69 82 GLY A C 1
ATOM 600 O O . GLY A 1 82 ? -25.628 -2.073 35.636 1.00 94.69 82 GLY A O 1
ATOM 601 N N . ARG A 1 83 ? -25.466 0.170 35.678 1.00 97.19 83 ARG A N 1
ATOM 602 C CA . ARG A 1 83 ? -26.400 0.386 34.563 1.00 97.19 83 ARG A CA 1
ATOM 603 C C . ARG A 1 83 ? -25.752 0.133 33.209 1.00 97.19 83 ARG A C 1
ATOM 605 O O . ARG A 1 83 ? -24.607 0.494 32.966 1.00 97.19 83 ARG A O 1
ATOM 612 N N . PHE A 1 84 ? -26.509 -0.452 32.291 1.00 98.06 84 PHE A N 1
ATOM 613 C CA . PHE A 1 84 ? -26.090 -0.638 30.907 1.00 98.06 84 PHE A CA 1
ATOM 614 C C . PHE A 1 84 ? -26.421 0.585 30.052 1.00 98.06 84 PHE A C 1
ATOM 616 O O . PHE A 1 84 ? -27.449 1.244 30.248 1.00 98.06 84 PHE A O 1
ATOM 623 N N . VAL A 1 85 ? -25.561 0.853 29.071 1.00 97.06 85 VAL A N 1
ATOM 624 C CA . VAL A 1 85 ? -25.792 1.873 28.048 1.00 97.06 85 VAL A CA 1
ATOM 625 C C . VAL A 1 85 ? -26.985 1.476 27.178 1.00 97.06 85 VAL A C 1
ATOM 627 O O . VAL A 1 85 ? -27.123 0.338 26.731 1.00 97.06 85 VAL A O 1
ATOM 630 N N . THR A 1 86 ? -27.851 2.452 26.953 1.00 95.75 86 THR A N 1
ATOM 631 C CA . THR A 1 86 ? -29.017 2.422 26.072 1.00 95.75 86 THR A CA 1
ATOM 632 C C . THR A 1 86 ? -28.888 3.522 25.031 1.00 95.75 86 THR A C 1
ATOM 634 O O . THR A 1 86 ? -28.084 4.448 25.181 1.00 95.75 86 THR A O 1
ATOM 637 N N . LEU A 1 87 ? -29.711 3.428 23.992 1.00 93.12 87 LEU A N 1
ATOM 638 C CA . LEU A 1 87 ? -29.850 4.437 22.959 1.00 93.12 87 LEU A CA 1
ATOM 639 C C . LEU A 1 87 ? -31.326 4.828 22.849 1.00 93.12 87 LEU A C 1
ATOM 641 O O . LEU A 1 87 ? -32.142 4.045 22.371 1.00 93.12 87 LEU A O 1
ATOM 645 N N . GLU A 1 88 ? -31.660 6.052 23.252 1.00 86.31 88 GLU A N 1
ATOM 646 C CA . GLU A 1 88 ? -33.013 6.601 23.137 1.00 86.31 88 GLU A CA 1
ATOM 647 C C . GLU A 1 88 ? -32.960 7.948 22.411 1.00 86.31 88 GLU A C 1
ATOM 649 O O . GLU A 1 88 ? -32.183 8.831 22.768 1.00 86.31 88 GLU A O 1
ATOM 654 N N . ASN A 1 89 ? -33.777 8.117 21.365 1.00 84.94 89 ASN A N 1
ATOM 655 C CA . ASN A 1 89 ? -33.858 9.350 20.564 1.00 84.94 89 ASN A CA 1
ATOM 656 C C . ASN A 1 89 ? -32.496 9.879 20.049 1.00 84.94 89 ASN A C 1
ATOM 658 O O . ASN A 1 89 ? -32.297 11.086 19.931 1.00 84.94 89 ASN A O 1
ATOM 662 N N . GLY A 1 90 ? -31.549 8.981 19.750 1.00 85.44 90 GLY A N 1
ATOM 663 C CA . GLY A 1 90 ? -30.203 9.332 19.271 1.00 85.44 90 GLY A CA 1
ATOM 664 C C . GLY A 1 90 ? -29.201 9.739 20.363 1.00 85.44 90 GLY A C 1
ATOM 665 O O . GLY A 1 90 ? -28.056 10.037 20.034 1.00 85.44 90 GLY A O 1
ATOM 666 N N . GLN A 1 91 ? -29.604 9.729 21.638 1.00 91.44 91 GLN A N 1
ATOM 667 C CA . GLN A 1 91 ? -28.754 10.015 22.794 1.00 91.44 91 GLN A CA 1
ATOM 668 C C . GLN A 1 91 ? -28.390 8.716 23.523 1.00 91.44 91 GLN A C 1
ATOM 670 O O . GLN A 1 91 ? -29.255 7.890 23.821 1.00 91.44 91 GLN A O 1
ATOM 675 N N . LEU A 1 92 ? -27.109 8.561 23.854 1.00 95.69 92 LEU A N 1
ATOM 676 C CA . LEU A 1 92 ? -26.621 7.450 24.671 1.00 95.69 92 LEU A CA 1
ATOM 677 C C . LEU A 1 92 ? -26.789 7.744 26.168 1.00 95.69 92 LEU A C 1
ATOM 679 O O . LEU A 1 92 ? -26.419 8.831 26.618 1.00 95.69 92 LEU A O 1
ATOM 683 N N . SER A 1 93 ? -27.297 6.779 26.941 1.00 95.19 93 SER A N 1
ATOM 684 C CA . SER A 1 93 ? -27.483 6.917 28.399 1.00 95.19 93 SER A CA 1
ATOM 685 C C . SER A 1 93 ? -27.301 5.590 29.148 1.00 95.19 93 SER A C 1
ATOM 687 O O . SER A 1 93 ? -27.862 4.572 28.748 1.00 95.19 93 SER A O 1
ATOM 689 N N . ALA A 1 94 ? -26.564 5.587 30.259 1.00 96.00 94 ALA A N 1
ATOM 690 C CA . ALA A 1 94 ? -26.389 4.436 31.148 1.00 96.00 94 ALA A CA 1
ATOM 691 C C . ALA A 1 94 ? -27.592 4.291 32.099 1.00 96.00 94 ALA A C 1
ATOM 693 O O . ALA A 1 94 ? -27.552 4.688 33.258 1.00 96.00 94 ALA A O 1
ATOM 694 N N . THR A 1 95 ? -28.700 3.748 31.595 1.00 95.75 95 THR A N 1
ATOM 695 C CA . THR A 1 95 ? -29.986 3.688 32.319 1.00 95.75 95 THR A CA 1
ATOM 696 C C . THR A 1 95 ? -30.598 2.289 32.394 1.00 95.75 95 THR A C 1
ATOM 698 O O . THR A 1 95 ? -31.425 2.038 33.277 1.00 95.75 95 THR A O 1
ATOM 701 N N . ALA A 1 96 ? -30.200 1.336 31.545 1.00 96.62 96 ALA A N 1
ATOM 702 C CA . ALA A 1 96 ? -30.781 -0.007 31.559 1.00 96.62 96 ALA A CA 1
ATOM 703 C C . ALA A 1 96 ? -30.342 -0.802 32.797 1.00 96.62 96 ALA A C 1
ATOM 705 O O . ALA A 1 96 ? -29.165 -0.873 33.133 1.00 96.62 96 ALA A O 1
ATOM 706 N N . ALA A 1 97 ? -31.294 -1.452 33.467 1.00 96.50 97 ALA A N 1
ATOM 707 C CA . ALA A 1 97 ? -31.014 -2.305 34.626 1.00 96.50 97 ALA A CA 1
ATOM 708 C C . ALA A 1 97 ? -30.559 -3.732 34.254 1.00 96.50 97 ALA A C 1
ATOM 710 O O . ALA A 1 97 ? -30.194 -4.506 35.133 1.00 96.50 97 ALA A O 1
ATOM 711 N N . THR A 1 98 ? -30.629 -4.117 32.973 1.00 96.62 98 THR A N 1
ATOM 712 C CA . THR A 1 98 ? -30.323 -5.479 32.503 1.00 96.62 98 THR A CA 1
ATOM 713 C C . THR A 1 98 ? -29.642 -5.457 31.139 1.00 96.62 98 THR A C 1
ATOM 715 O O . THR A 1 98 ? -29.929 -4.587 30.316 1.00 96.62 98 THR A O 1
ATOM 718 N N . LEU A 1 99 ? -28.806 -6.464 30.870 1.00 95.56 99 LEU A N 1
ATOM 719 C CA . LEU A 1 99 ? -28.143 -6.662 29.577 1.00 95.56 99 LEU A CA 1
ATOM 720 C C . LEU A 1 99 ? -29.150 -6.770 28.417 1.00 95.56 99 LEU A C 1
ATOM 722 O O . LEU A 1 99 ? -28.940 -6.188 27.359 1.00 95.56 99 LEU A O 1
ATOM 726 N N . SER A 1 100 ? -30.284 -7.444 28.624 1.00 95.12 100 SER A N 1
ATOM 727 C CA . SER A 1 100 ? -31.348 -7.582 27.617 1.00 95.12 100 SER A CA 1
ATOM 728 C C . SER A 1 100 ? -32.035 -6.265 27.234 1.00 95.12 100 SER A C 1
ATOM 730 O O . SER A 1 100 ? -32.635 -6.191 26.168 1.00 95.12 100 SER A O 1
ATOM 732 N N . ALA A 1 101 ? -31.957 -5.241 28.089 1.00 96.06 101 ALA A N 1
ATOM 733 C CA . ALA A 1 101 ? -32.488 -3.902 27.822 1.00 96.06 101 ALA A CA 1
ATOM 734 C C . ALA A 1 101 ? -31.416 -2.921 27.303 1.00 96.06 101 ALA A C 1
ATOM 736 O O . ALA A 1 101 ? -31.715 -1.745 27.112 1.00 96.06 101 ALA A O 1
ATOM 737 N N . SER A 1 102 ? -30.175 -3.377 27.111 1.00 97.00 102 SER A N 1
ATOM 738 C CA . SER A 1 102 ? -29.071 -2.542 26.630 1.00 97.00 102 SER A CA 1
ATOM 739 C C . SER A 1 102 ? -29.099 -2.325 25.114 1.00 97.00 102 SER A C 1
ATOM 741 O O . SER A 1 102 ? -29.742 -3.067 24.357 1.00 97.00 102 SER A O 1
ATOM 743 N N . GLU A 1 103 ? -28.349 -1.318 24.671 1.00 97.19 103 GLU A N 1
ATOM 744 C CA . GLU A 1 103 ? -27.906 -1.218 23.284 1.00 97.19 103 GLU A CA 1
ATOM 745 C C . GLU A 1 103 ? -26.572 -1.976 23.126 1.00 97.19 103 GLU A C 1
ATOM 747 O O . GLU A 1 103 ? -25.573 -1.589 23.739 1.00 97.19 103 GLU A O 1
ATOM 752 N N . PRO A 1 104 ? -26.536 -3.066 22.338 1.00 97.31 104 PRO A N 1
ATOM 753 C CA . PRO A 1 104 ? -25.323 -3.802 22.048 1.00 97.31 104 PRO A CA 1
ATOM 754 C C . PRO A 1 104 ? -24.641 -3.197 20.814 1.00 97.31 104 PRO A C 1
ATOM 756 O O . PRO A 1 104 ? -25.284 -2.901 19.803 1.00 97.31 104 PRO A O 1
ATOM 759 N N . PHE A 1 105 ? -23.324 -3.048 20.888 1.00 98.06 105 PHE A N 1
ATOM 760 C CA . PHE A 1 105 ? -22.498 -2.503 19.819 1.00 98.06 105 PHE A CA 1
ATOM 761 C C . PHE A 1 105 ? -21.634 -3.603 19.211 1.00 98.06 105 PHE A C 1
ATOM 763 O O . PHE A 1 105 ? -21.018 -4.397 19.926 1.00 98.06 105 PHE A O 1
ATOM 770 N N . TYR A 1 106 ? -21.562 -3.635 17.883 1.00 98.44 106 TYR A N 1
ATOM 771 C CA . TYR A 1 106 ? -20.527 -4.388 17.192 1.00 98.44 106 TYR A CA 1
ATOM 772 C C . TYR A 1 106 ? -19.227 -3.579 17.256 1.00 98.44 106 TYR A C 1
ATOM 774 O O . TYR A 1 106 ? -19.157 -2.466 16.724 1.00 98.44 106 TYR A O 1
ATOM 782 N N . PHE A 1 107 ? -18.203 -4.123 17.916 1.00 97.75 107 PHE A N 1
ATOM 783 C CA . PHE A 1 107 ? -16.878 -3.507 17.980 1.00 97.75 107 PHE A CA 1
ATOM 784 C C . PHE A 1 107 ? -16.068 -3.855 16.728 1.00 97.75 107 PHE A C 1
ATOM 786 O O . PHE A 1 107 ? -15.303 -4.824 16.715 1.00 97.75 107 PHE A O 1
ATOM 793 N N . LYS A 1 108 ? -16.201 -3.043 15.671 1.00 98.06 108 LYS A N 1
ATOM 794 C CA . LYS A 1 108 ? -15.319 -3.129 14.495 1.00 98.06 108 LYS A CA 1
ATOM 795 C C . LYS A 1 108 ? -13.969 -2.486 14.843 1.00 98.06 108 LYS A C 1
ATOM 797 O O . LYS A 1 108 ? -13.949 -1.296 15.168 1.00 98.06 108 LYS A O 1
ATOM 802 N N . PRO A 1 109 ? -12.839 -3.208 14.769 1.00 97.81 109 PRO A N 1
ATOM 803 C CA . PRO A 1 109 ? -11.521 -2.608 14.936 1.00 97.81 109 PRO A CA 1
ATOM 804 C C . PRO A 1 109 ? -11.219 -1.663 13.768 1.00 97.81 109 PRO A C 1
ATOM 806 O O . PRO A 1 109 ? -11.274 -2.071 12.604 1.00 97.81 109 PRO A O 1
ATOM 809 N N . SER A 1 110 ? -10.884 -0.411 14.081 1.00 95.94 110 SER A N 1
ATOM 810 C CA . SER A 1 110 ? -10.440 0.597 13.107 1.00 95.94 110 SER A CA 1
ATOM 811 C C . SER A 1 110 ? -8.916 0.620 12.951 1.00 95.94 110 SER A C 1
ATOM 813 O O . SER A 1 110 ? -8.407 0.997 11.901 1.00 95.94 110 SER A O 1
ATOM 815 N N . SER A 1 111 ? -8.201 0.255 14.019 1.00 94.69 111 SER A N 1
ATOM 816 C CA . SER A 1 111 ? -6.747 0.060 14.113 1.00 94.69 111 SER A CA 1
ATOM 817 C C . SER A 1 111 ? -6.429 -0.658 15.438 1.00 94.69 111 SER A C 1
ATOM 819 O O . SER A 1 111 ? -7.348 -0.979 16.197 1.00 94.69 111 SER A O 1
ATOM 821 N N . LEU A 1 112 ? -5.155 -0.948 15.739 1.00 94.31 112 LEU A N 1
ATOM 822 C CA . LEU A 1 112 ? -4.778 -1.706 16.941 1.00 94.31 112 LEU A CA 1
ATOM 823 C C . LEU A 1 112 ? -5.317 -1.089 18.247 1.00 94.31 112 LEU A C 1
ATOM 825 O O . LEU A 1 112 ? -4.854 -0.054 18.731 1.00 94.31 112 LEU A O 1
ATOM 829 N N . GLY A 1 113 ? -6.289 -1.785 18.847 1.00 94.88 113 GLY A N 1
ATOM 830 C CA . GLY A 1 113 ? -6.914 -1.408 20.115 1.00 94.88 113 GLY A CA 1
ATOM 831 C C . GLY A 1 113 ? -7.761 -0.133 20.034 1.00 94.88 113 GLY A C 1
ATOM 832 O O . GLY A 1 113 ? -8.014 0.491 21.069 1.00 94.88 113 GLY A O 1
ATOM 833 N N . SER A 1 114 ? -8.183 0.245 18.828 1.00 96.88 114 SER A N 1
ATOM 834 C CA . SER A 1 114 ? -9.126 1.329 18.565 1.00 96.88 114 SER A CA 1
ATOM 835 C C . SER A 1 114 ? -10.325 0.795 17.796 1.00 96.88 114 SER A C 1
ATOM 837 O O . SER A 1 114 ? -10.180 -0.003 16.867 1.00 96.88 114 SER A O 1
ATOM 839 N N . TYR A 1 115 ? -11.514 1.241 18.186 1.00 98.19 115 TYR A N 1
ATOM 840 C CA . TYR A 1 115 ? -12.769 0.656 17.740 1.00 98.19 115 TYR A CA 1
ATOM 841 C C . TYR A 1 115 ? -13.763 1.697 17.255 1.00 98.19 115 TYR A C 1
ATOM 843 O O . TYR A 1 115 ? -13.847 2.813 17.773 1.00 98.19 115 TYR A O 1
ATOM 851 N N . LEU A 1 116 ? -14.573 1.253 16.304 1.00 98.50 116 LEU A N 1
ATOM 852 C CA . LEU A 1 116 ? -15.876 1.808 16.001 1.00 98.50 116 LEU A CA 1
ATOM 853 C C . LEU A 1 116 ? -16.920 1.086 16.857 1.00 98.50 116 LEU A C 1
ATOM 855 O O . LEU A 1 116 ? -16.913 -0.143 16.942 1.00 98.50 116 LEU A O 1
ATOM 859 N N . LEU A 1 117 ? -17.837 1.842 17.457 1.00 98.06 117 LEU A N 1
ATOM 860 C CA . LEU A 1 117 ? -18.999 1.297 18.159 1.00 98.06 117 LEU A CA 1
ATOM 861 C C . LEU A 1 117 ? -20.192 1.383 17.207 1.00 98.06 117 LEU A C 1
ATOM 863 O O . LEU A 1 117 ? -20.762 2.464 17.035 1.00 98.06 117 LEU A O 1
ATOM 867 N N . TYR A 1 118 ? -20.539 0.269 16.562 1.00 98.31 118 TYR A N 1
ATOM 868 C CA . TYR A 1 118 ? -21.627 0.215 15.586 1.00 98.31 118 TYR A CA 1
ATOM 869 C C . TYR A 1 118 ? -22.917 -0.293 16.237 1.00 98.31 118 TYR A C 1
ATOM 871 O O . TYR A 1 118 ? -22.975 -1.421 16.726 1.00 98.31 118 TYR A O 1
ATOM 879 N N . SER A 1 119 ? -23.933 0.566 16.289 1.00 9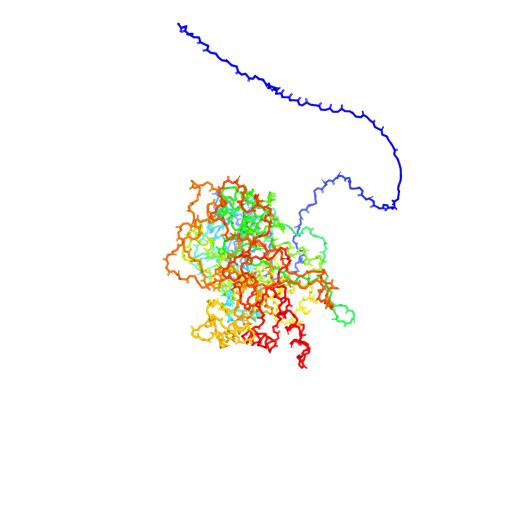7.31 119 SER A N 1
ATOM 880 C CA . SER A 1 119 ? -25.207 0.321 16.967 1.00 97.31 119 SER A CA 1
ATOM 881 C C . SER A 1 119 ? -26.094 -0.670 16.207 1.00 97.31 119 SER A C 1
ATOM 883 O O . SER A 1 119 ? -25.971 -0.850 14.992 1.00 97.31 119 SER A O 1
ATOM 885 N N . ARG A 1 120 ? -27.078 -1.253 16.898 1.00 95.56 120 ARG A N 1
ATOM 886 C CA . ARG A 1 120 ? -28.171 -2.036 16.298 1.00 95.56 120 ARG A CA 1
ATOM 887 C C . ARG A 1 120 ? -28.931 -1.225 15.238 1.00 95.56 120 ARG A C 1
ATOM 889 O O . ARG A 1 120 ? -29.409 -1.784 14.255 1.00 95.56 120 ARG A O 1
ATOM 896 N N . GLY A 1 121 ? -28.987 0.097 15.410 1.00 95.38 121 GLY A N 1
ATOM 897 C CA . GLY A 1 121 ? -29.531 1.063 14.450 1.00 95.38 121 GLY A CA 1
ATOM 898 C C . GLY A 1 121 ? -28.666 1.331 13.208 1.00 95.38 121 GLY A C 1
ATOM 899 O O . GLY A 1 121 ? -29.005 2.228 12.441 1.00 95.38 121 GLY A O 1
ATOM 900 N N . LYS A 1 122 ? -27.567 0.589 12.993 1.00 96.56 122 LYS A N 1
ATOM 901 C CA . LYS A 1 122 ? -26.627 0.749 11.865 1.00 96.56 122 LYS A CA 1
ATOM 902 C C . LYS A 1 122 ? -25.912 2.110 11.815 1.00 96.56 122 LYS A C 1
ATOM 904 O O . LYS A 1 122 ? -25.574 2.616 10.743 1.00 96.56 122 LYS A O 1
ATOM 909 N N . GLN A 1 123 ? -25.652 2.695 12.982 1.00 96.88 123 GLN A N 1
ATOM 910 C CA . GLN A 1 123 ? -24.979 3.987 13.140 1.00 96.88 123 GLN A CA 1
ATOM 911 C C . GLN A 1 123 ? -23.724 3.863 14.011 1.00 96.88 123 GLN A C 1
ATOM 913 O O . GLN A 1 123 ? -23.590 2.939 14.807 1.00 96.88 123 GLN A O 1
ATOM 918 N N . LEU A 1 124 ? -22.804 4.813 13.876 1.00 97.88 124 LEU A N 1
ATOM 919 C CA . LEU A 1 124 ? -21.570 4.885 14.650 1.00 97.88 124 LEU A CA 1
ATOM 920 C C . LEU A 1 124 ? -21.715 5.846 15.826 1.00 97.88 124 LEU A C 1
ATOM 922 O O . LEU A 1 124 ? -22.187 6.966 15.643 1.00 97.88 124 LEU A O 1
ATOM 926 N N . VAL A 1 125 ? -21.231 5.464 17.009 1.00 97.25 125 VAL A N 1
ATOM 927 C CA . VAL A 1 125 ? -21.082 6.405 18.134 1.00 97.25 125 VAL A CA 1
ATOM 928 C C . VAL A 1 125 ? -20.136 7.539 17.749 1.00 97.25 125 VAL A C 1
ATOM 930 O O . VAL A 1 125 ? -19.082 7.293 17.171 1.00 97.25 125 VAL A O 1
ATOM 933 N N . SER A 1 126 ? -20.507 8.781 18.062 1.00 93.62 126 SER A N 1
ATOM 934 C CA . SER A 1 126 ? -19.756 10.002 17.736 1.00 93.62 126 SER A CA 1
ATOM 935 C C . SER A 1 126 ? -19.621 10.924 18.960 1.00 93.62 126 SER A C 1
ATOM 937 O O . SER A 1 126 ? -19.869 12.130 18.893 1.00 93.62 126 SER A O 1
ATOM 939 N N . GLY A 1 127 ? -19.297 10.341 20.116 1.00 85.19 127 GLY A N 1
ATOM 940 C CA . GLY A 1 127 ? -19.319 11.001 21.423 1.00 85.19 127 GLY A CA 1
ATOM 941 C C . GLY A 1 127 ? -20.598 10.659 22.183 1.00 85.19 127 GLY A C 1
ATOM 942 O O . GLY A 1 127 ? -20.831 9.495 22.481 1.00 85.19 127 GLY A O 1
ATOM 943 N N . SER A 1 128 ? -21.426 11.660 22.492 1.00 76.88 128 SER A N 1
ATOM 944 C CA . SER A 1 128 ? -22.733 11.471 23.147 1.00 76.88 128 SER A CA 1
ATOM 945 C C . SER A 1 128 ? -23.858 11.030 22.198 1.00 76.88 128 SER A C 1
ATOM 947 O O . SER A 1 128 ? -24.875 10.502 22.651 1.00 76.88 128 SER A O 1
ATOM 949 N N . GLY A 1 129 ? -23.688 11.283 20.896 1.00 87.06 129 GLY A N 1
ATOM 950 C CA . GLY A 1 129 ? -24.657 10.987 19.839 1.00 87.06 129 GLY A CA 1
ATOM 951 C C . GLY A 1 129 ? -24.128 9.992 18.806 1.00 87.06 129 GLY A C 1
ATOM 952 O O . GLY A 1 129 ? -23.142 9.291 19.049 1.00 87.06 129 GLY A O 1
ATOM 953 N N . LEU A 1 130 ? -24.788 9.953 17.647 1.00 94.31 130 LEU A N 1
ATOM 954 C CA . LEU A 1 130 ? -24.512 9.017 16.558 1.00 94.31 130 LEU A CA 1
ATOM 955 C C . LEU A 1 130 ? -24.322 9.720 15.203 1.00 94.31 130 LEU A C 1
ATOM 957 O O . LEU A 1 130 ? -24.964 10.736 14.934 1.00 94.31 130 LEU A O 1
ATOM 961 N N . SER A 1 131 ? -23.541 9.111 14.308 1.00 95.50 131 SER A N 1
ATOM 962 C CA . SER A 1 131 ? -23.482 9.446 12.877 1.00 95.50 131 SER A CA 1
ATOM 963 C C . SER A 1 131 ? -23.785 8.229 11.991 1.00 95.50 131 SER A C 1
ATOM 965 O O . SER A 1 131 ? -23.672 7.077 12.412 1.00 95.50 131 SER A O 1
ATOM 967 N N . ALA A 1 132 ? -24.202 8.468 10.745 1.00 96.75 132 ALA A N 1
ATOM 968 C CA . ALA A 1 132 ? -24.301 7.406 9.744 1.00 96.75 132 ALA A CA 1
ATOM 969 C C . ALA A 1 132 ? -22.901 6.888 9.366 1.00 96.75 132 ALA A C 1
ATOM 971 O O . ALA A 1 132 ? -21.935 7.651 9.402 1.00 96.75 132 ALA A O 1
ATOM 972 N N . LEU A 1 133 ? -22.796 5.617 8.955 1.00 97.00 133 LEU A N 1
ATOM 973 C CA . LEU A 1 133 ? -21.523 5.038 8.503 1.00 97.00 133 LEU A CA 1
ATOM 974 C C . LEU A 1 133 ? -20.924 5.823 7.323 1.00 97.00 133 LEU A C 1
ATOM 976 O O . LEU A 1 133 ? -19.734 6.088 7.337 1.00 97.00 133 LEU A O 1
ATOM 980 N N . SER A 1 134 ? -21.742 6.290 6.376 1.00 95.56 134 SER A N 1
ATOM 981 C CA . SER A 1 134 ? -21.313 7.137 5.246 1.00 95.56 134 SER A CA 1
ATOM 982 C C . SER A 1 134 ? -20.829 8.545 5.633 1.00 95.56 134 SER A C 1
ATOM 984 O O . SER A 1 134 ? -20.400 9.304 4.774 1.00 95.56 134 SER A O 1
ATOM 986 N N . ALA A 1 135 ? -20.925 8.919 6.912 1.00 96.06 135 ALA A N 1
ATOM 987 C CA . ALA A 1 135 ? -20.412 10.168 7.474 1.00 96.06 135 ALA A CA 1
ATOM 988 C C . ALA A 1 135 ? -19.384 9.890 8.591 1.00 96.06 135 ALA A C 1
ATOM 990 O O . ALA A 1 135 ? -19.257 10.662 9.548 1.00 96.06 135 ALA A O 1
ATOM 991 N N . ALA A 1 136 ? -18.698 8.745 8.517 1.00 97.12 136 ALA A N 1
ATOM 992 C CA . ALA A 1 136 ? -17.699 8.342 9.493 1.00 97.12 136 ALA A CA 1
ATOM 993 C C . ALA A 1 136 ? -16.470 9.268 9.473 1.00 97.12 136 ALA A C 1
ATOM 995 O O . ALA A 1 136 ? -16.014 9.737 8.433 1.00 97.12 136 ALA A O 1
ATOM 996 N N . SER A 1 137 ? -15.919 9.543 10.653 1.00 95.94 137 SER A N 1
ATOM 997 C CA . SER A 1 137 ? -14.765 10.431 10.835 1.00 95.94 137 SER A CA 1
ATOM 998 C C . SER A 1 137 ? -13.960 10.045 12.080 1.00 95.94 137 SER A C 1
ATOM 1000 O O . SER A 1 137 ? -14.335 9.136 12.821 1.00 95.94 137 SER A O 1
ATOM 1002 N N . ASP A 1 138 ? -12.878 10.771 12.379 1.00 94.88 138 ASP A N 1
ATOM 1003 C CA . ASP A 1 138 ? -12.113 10.619 13.634 1.00 94.88 138 ASP A CA 1
ATOM 1004 C C . ASP A 1 138 ? -12.985 10.747 14.904 1.00 94.88 138 ASP A C 1
ATOM 1006 O O . ASP A 1 138 ? -12.582 10.318 15.986 1.00 94.88 138 ASP A O 1
ATOM 1010 N N . ASN A 1 139 ? -14.177 11.351 14.797 1.00 96.12 139 ASN A N 1
ATOM 1011 C CA . ASN A 1 139 ? -15.136 11.441 15.899 1.00 96.12 139 ASN A CA 1
ATOM 1012 C C . ASN A 1 139 ? -15.738 10.078 16.282 1.00 96.12 139 ASN A C 1
ATOM 1014 O O . ASN A 1 139 ? -16.280 9.946 17.379 1.00 96.12 139 ASN A O 1
ATOM 1018 N N . ASN A 1 140 ? -15.659 9.088 15.389 1.00 97.94 140 ASN A N 1
ATOM 1019 C CA . ASN A 1 140 ? -16.220 7.750 15.566 1.00 97.94 140 ASN A CA 1
ATOM 1020 C C . ASN A 1 140 ? -15.206 6.706 16.044 1.00 97.94 140 ASN A C 1
ATOM 1022 O O . ASN A 1 140 ? -15.589 5.582 16.363 1.00 97.94 140 ASN A O 1
ATOM 1026 N N . VAL A 1 141 ? -13.922 7.067 16.077 1.00 97.50 141 VAL A N 1
ATOM 1027 C CA . VAL A 1 141 ? -12.829 6.181 16.480 1.00 97.50 141 VAL A CA 1
ATOM 1028 C C . VAL A 1 141 ? -12.540 6.380 17.961 1.00 97.50 141 VAL A C 1
ATOM 1030 O O . VAL A 1 141 ? -12.207 7.488 18.388 1.00 97.50 141 VAL A O 1
ATOM 1033 N N . PHE A 1 142 ? -12.613 5.300 18.736 1.00 97.75 142 PHE A N 1
ATOM 1034 C CA . PHE A 1 142 ? -12.289 5.304 20.159 1.00 97.75 142 PHE A CA 1
ATOM 1035 C C . PHE A 1 142 ? -11.132 4.359 20.462 1.00 97.75 142 PHE A C 1
ATOM 1037 O O . PHE A 1 142 ? -11.252 3.144 20.309 1.00 97.75 142 PHE A O 1
ATOM 1044 N N . SER A 1 143 ? -10.028 4.914 20.953 1.00 96.50 143 SER A N 1
ATOM 1045 C CA . SER A 1 143 ? -8.933 4.148 21.543 1.00 96.50 143 SER A CA 1
ATOM 1046 C C . SER A 1 143 ? -9.406 3.529 22.856 1.00 96.50 143 SER A C 1
ATOM 1048 O O . SER A 1 143 ? -9.736 4.257 23.796 1.00 96.50 143 SER A O 1
ATOM 1050 N N . LEU A 1 144 ? -9.414 2.199 22.928 1.00 97.31 144 LEU A N 1
ATOM 1051 C CA . LEU A 1 144 ? -9.747 1.438 24.129 1.00 97.31 144 LEU A CA 1
ATOM 1052 C C . LEU A 1 144 ? -8.474 1.145 24.926 1.00 97.31 144 LEU A C 1
ATOM 1054 O O . LEU A 1 144 ? -7.528 0.571 24.384 1.00 97.31 144 LEU A O 1
ATOM 1058 N N . ARG A 1 145 ? -8.458 1.478 26.216 1.00 96.88 145 ARG A N 1
ATOM 1059 C CA . ARG A 1 145 ? -7.417 1.057 27.171 1.00 96.88 145 ARG A CA 1
ATOM 1060 C C . ARG A 1 145 ? -8.046 0.399 28.389 1.00 96.88 145 ARG A C 1
ATOM 1062 O O . ARG A 1 145 ? -9.172 0.736 28.739 1.00 96.88 145 ARG A O 1
ATOM 1069 N N . VAL A 1 146 ? -7.312 -0.491 29.054 1.00 97.25 146 VAL A N 1
ATOM 1070 C CA . VAL A 1 146 ? -7.650 -0.908 30.425 1.00 97.25 146 VAL A CA 1
ATOM 1071 C C . VAL A 1 146 ? -7.464 0.296 31.361 1.00 97.25 146 VAL A C 1
ATOM 1073 O O . VAL A 1 146 ? -6.555 1.102 31.165 1.00 97.25 146 VAL A O 1
ATOM 1076 N N . ALA A 1 147 ? -8.330 0.458 32.361 1.00 95.38 147 ALA A N 1
ATOM 1077 C CA . ALA A 1 147 ? -8.194 1.523 33.354 1.00 95.38 147 ALA A CA 1
ATOM 1078 C C . ALA A 1 147 ? -6.846 1.399 34.095 1.00 95.38 147 ALA A C 1
ATOM 1080 O O . ALA A 1 147 ? -6.461 0.310 34.520 1.00 95.38 147 ALA A O 1
ATOM 1081 N N . GLY A 1 148 ? -6.106 2.505 34.206 1.00 93.12 148 GLY A N 1
ATOM 1082 C CA . GLY A 1 148 ? -4.738 2.517 34.740 1.00 93.12 148 GLY A CA 1
ATOM 1083 C C . GLY A 1 148 ? -3.634 2.052 33.772 1.00 93.12 148 GLY A C 1
ATOM 1084 O O . GLY A 1 148 ? -2.466 2.045 34.160 1.00 93.12 148 GLY A O 1
ATOM 1085 N N . ASP A 1 149 ? -3.945 1.694 32.518 1.00 95.88 149 ASP A N 1
ATOM 1086 C CA . ASP A 1 149 ? -2.937 1.296 31.526 1.00 95.88 149 ASP A CA 1
ATOM 1087 C C . ASP A 1 149 ? -2.080 2.485 31.047 1.00 95.88 149 ASP A C 1
ATOM 1089 O O . ASP A 1 149 ? -2.416 3.203 30.096 1.00 95.88 149 ASP A O 1
ATOM 1093 N N . ALA A 1 150 ? -0.927 2.647 31.697 1.00 94.06 150 ALA A N 1
ATOM 1094 C CA . ALA A 1 150 ? 0.099 3.637 31.385 1.00 94.06 150 ALA A CA 1
ATOM 1095 C C . ALA A 1 150 ? 1.037 3.239 30.222 1.00 94.06 150 ALA A C 1
ATOM 1097 O O . ALA A 1 150 ? 2.027 3.930 29.977 1.00 94.06 150 ALA A O 1
ATOM 1098 N N . THR A 1 151 ? 0.766 2.150 29.492 1.00 96.00 151 THR A N 1
ATOM 1099 C CA . THR A 1 151 ? 1.643 1.675 28.409 1.00 96.00 151 THR A CA 1
ATOM 1100 C C . THR A 1 151 ? 1.784 2.720 27.300 1.00 96.00 151 THR A C 1
ATOM 1102 O O . THR A 1 151 ? 0.799 3.265 26.784 1.00 96.00 151 THR A O 1
ATOM 1105 N N . ASN A 1 152 ? 3.026 2.980 26.891 1.00 94.12 152 ASN A N 1
ATOM 1106 C CA . ASN A 1 152 ? 3.335 3.807 25.731 1.00 94.12 152 ASN A CA 1
ATOM 1107 C C . ASN A 1 152 ? 3.319 2.951 24.455 1.00 94.12 152 ASN A C 1
ATOM 1109 O O . ASN A 1 152 ? 4.368 2.539 23.962 1.00 94.12 152 ASN A O 1
ATOM 1113 N N . TYR A 1 153 ? 2.119 2.632 23.964 1.00 93.38 153 TYR A N 1
ATOM 1114 C CA . TYR A 1 153 ? 1.951 1.949 22.679 1.00 93.38 153 TYR A CA 1
ATOM 1115 C C . TYR A 1 153 ? 2.533 2.805 21.538 1.00 93.38 153 TYR A C 1
ATOM 1117 O O . TYR A 1 153 ? 2.342 4.025 21.561 1.00 93.38 153 TYR A O 1
ATOM 1125 N N . PRO A 1 154 ? 3.193 2.203 20.530 1.00 92.31 154 PRO A N 1
ATOM 1126 C CA . PRO A 1 154 ? 3.606 2.913 19.328 1.00 92.31 154 PRO A CA 1
ATOM 1127 C C . PRO A 1 154 ? 2.414 3.599 18.661 1.00 92.31 154 PRO A C 1
ATOM 1129 O O . PRO A 1 154 ? 1.290 3.089 18.689 1.00 92.31 154 PRO A O 1
ATOM 1132 N N . GLN A 1 155 ? 2.670 4.740 18.028 1.00 87.38 155 GLN A N 1
ATOM 1133 C CA . GLN A 1 155 ? 1.701 5.338 17.120 1.00 87.38 155 GLN A CA 1
ATOM 1134 C C . GLN A 1 155 ? 1.466 4.374 15.946 1.00 87.38 155 GLN A C 1
ATOM 1136 O O . GLN A 1 155 ? 2.417 3.784 15.433 1.00 87.38 155 GLN A O 1
ATOM 1141 N N . ALA A 1 156 ? 0.204 4.200 15.546 1.00 87.50 156 ALA A N 1
ATOM 1142 C CA . ALA A 1 156 ? -0.129 3.441 14.345 1.00 87.50 156 ALA A CA 1
ATOM 1143 C C . ALA A 1 156 ? 0.500 4.116 13.119 1.00 87.50 156 ALA A C 1
ATOM 1145 O O . ALA A 1 156 ? 0.511 5.349 13.033 1.00 87.50 156 ALA A O 1
ATOM 1146 N N . MET A 1 157 ? 1.005 3.315 12.182 1.00 90.81 157 MET A N 1
ATOM 1147 C CA . MET A 1 157 ? 1.581 3.849 10.950 1.00 90.81 157 MET A CA 1
ATOM 1148 C C . MET A 1 157 ? 0.521 4.590 10.135 1.00 90.81 157 MET A C 1
ATOM 1150 O O . MET A 1 157 ? -0.646 4.192 10.096 1.00 90.81 157 MET A O 1
ATOM 1154 N N . ALA A 1 158 ? 0.930 5.704 9.534 1.00 92.00 158 ALA A N 1
ATOM 1155 C CA . ALA A 1 158 ? 0.061 6.508 8.696 1.00 92.00 158 ALA A CA 1
ATOM 1156 C C . ALA A 1 158 ? -0.125 5.841 7.326 1.00 92.00 158 ALA A C 1
ATOM 1158 O O . ALA A 1 158 ? 0.797 5.246 6.773 1.00 92.00 158 ALA A O 1
ATOM 1159 N N . TYR A 1 159 ? -1.344 5.947 6.812 1.00 93.00 159 TYR A N 1
ATOM 1160 C CA . TYR A 1 159 ? -1.687 5.598 5.441 1.00 93.00 159 TYR A CA 1
ATOM 1161 C C . TYR A 1 159 ? -1.096 6.641 4.485 1.00 93.00 159 TYR A C 1
ATOM 1163 O O . TYR A 1 159 ? -1.158 7.824 4.818 1.00 93.00 159 TYR A O 1
ATOM 1171 N N . ASP A 1 160 ? -0.567 6.213 3.334 1.00 93.56 160 ASP A N 1
ATOM 1172 C CA . ASP A 1 160 ? 0.015 7.083 2.297 1.00 93.56 160 ASP A CA 1
ATOM 1173 C C . ASP A 1 160 ? 0.943 8.171 2.877 1.00 93.56 160 ASP A C 1
ATOM 1175 O O . ASP A 1 160 ? 0.695 9.373 2.805 1.00 93.56 160 ASP A O 1
ATOM 1179 N N . THR A 1 161 ? 1.988 7.748 3.588 1.00 95.19 161 THR A N 1
ATOM 1180 C CA . THR A 1 161 ? 2.951 8.644 4.247 1.00 95.19 161 THR A CA 1
ATOM 1181 C C . THR A 1 161 ? 4.237 7.878 4.535 1.00 95.19 161 THR A C 1
ATOM 1183 O O . THR A 1 161 ? 4.179 6.831 5.180 1.00 95.19 161 THR A O 1
ATOM 1186 N N . GLU A 1 162 ? 5.396 8.403 4.121 1.00 96.44 162 GLU A N 1
ATOM 1187 C CA . GLU A 1 162 ? 6.687 7.744 4.356 1.00 96.44 162 GLU A CA 1
ATOM 1188 C C . GLU A 1 162 ? 6.922 7.493 5.863 1.00 96.44 162 GLU A C 1
ATOM 1190 O O . GLU A 1 162 ? 7.055 8.443 6.651 1.00 96.44 162 GLU A O 1
ATOM 1195 N N . PRO A 1 163 ? 7.007 6.222 6.297 1.00 96.19 163 PRO A N 1
ATOM 1196 C CA . PRO A 1 163 ? 7.231 5.897 7.694 1.00 96.19 163 PRO A CA 1
ATOM 1197 C C . PRO A 1 163 ? 8.684 6.183 8.071 1.00 96.19 163 PRO A C 1
ATOM 1199 O O . PRO A 1 163 ? 9.618 5.736 7.414 1.00 96.19 163 PRO A O 1
ATOM 1202 N N . GLN A 1 164 ? 8.908 6.875 9.186 1.00 95.88 164 GLN A N 1
ATOM 1203 C CA . GLN A 1 164 ? 10.272 7.136 9.639 1.00 95.88 164 GLN A CA 1
ATOM 1204 C C . GLN A 1 164 ? 10.956 5.826 10.083 1.00 95.88 164 GLN A C 1
ATOM 1206 O O . GLN A 1 164 ? 10.363 5.074 10.866 1.00 95.88 164 GLN A O 1
ATOM 1211 N N . PRO A 1 165 ? 12.229 5.564 9.720 1.00 95.44 165 PRO A N 1
ATOM 1212 C CA . PRO A 1 165 ? 12.934 4.339 10.125 1.00 95.44 165 PRO A CA 1
ATOM 1213 C C . PRO A 1 165 ? 12.975 4.115 11.647 1.00 95.44 165 PRO A C 1
ATOM 1215 O O . PRO A 1 165 ? 12.952 2.977 12.129 1.00 95.44 165 PRO A O 1
ATOM 1218 N N . SER A 1 166 ? 12.968 5.199 12.436 1.00 95.00 166 SER A N 1
ATOM 1219 C CA . SER A 1 166 ? 12.881 5.115 13.901 1.00 95.00 166 SER A CA 1
ATOM 1220 C C . SER A 1 166 ? 11.528 4.586 14.388 1.00 95.00 166 SER A C 1
ATOM 1222 O O . SER A 1 166 ? 11.481 3.871 15.387 1.00 95.00 166 SER A O 1
ATOM 1224 N N . ASP A 1 167 ? 10.438 4.892 13.684 1.00 94.44 167 ASP A N 1
ATOM 1225 C CA . ASP A 1 167 ? 9.098 4.416 14.017 1.00 94.44 167 ASP A CA 1
ATOM 1226 C C . ASP A 1 167 ? 8.903 2.976 13.553 1.00 94.44 167 ASP A C 1
ATOM 1228 O O . ASP A 1 167 ? 8.366 2.180 14.318 1.00 94.44 167 ASP A O 1
ATOM 1232 N N . ILE A 1 168 ? 9.455 2.586 12.396 1.00 95.38 168 ILE A N 1
ATOM 1233 C CA . ILE A 1 168 ? 9.520 1.175 11.967 1.00 95.38 168 ILE A CA 1
ATOM 1234 C C . ILE A 1 168 ? 10.271 0.344 13.013 1.00 95.38 168 ILE A C 1
ATOM 1236 O O . ILE A 1 168 ? 9.833 -0.745 13.387 1.00 95.38 168 ILE A O 1
ATOM 1240 N N . THR A 1 169 ? 11.376 0.874 13.542 1.00 94.50 169 THR A N 1
ATOM 1241 C CA . THR A 1 169 ? 12.161 0.213 14.592 1.00 94.50 169 THR A CA 1
ATOM 1242 C C . THR A 1 169 ? 11.360 0.068 15.888 1.00 94.50 169 THR A C 1
ATOM 1244 O O . THR A 1 169 ? 11.206 -1.053 16.377 1.00 94.50 169 THR A O 1
ATOM 1247 N N . LYS A 1 170 ? 10.788 1.165 16.417 1.00 94.25 170 LYS A N 1
ATOM 1248 C CA . LYS A 1 170 ? 9.914 1.142 17.611 1.00 94.25 170 LYS A CA 1
ATOM 1249 C C . LYS A 1 170 ? 8.768 0.153 17.435 1.00 94.25 170 LYS A C 1
ATOM 1251 O O . LYS A 1 170 ? 8.486 -0.625 18.335 1.00 94.25 170 LYS A O 1
ATOM 1256 N N . TYR A 1 171 ? 8.135 0.177 16.268 1.00 92.06 171 TYR A N 1
ATOM 1257 C CA . TYR A 1 171 ? 7.053 -0.709 15.891 1.00 92.06 171 TYR A CA 1
ATOM 1258 C C . TYR A 1 171 ? 7.500 -2.175 15.946 1.00 92.06 171 TYR A C 1
ATOM 1260 O O . TYR A 1 171 ? 6.989 -2.945 16.760 1.00 92.06 171 TYR A O 1
ATOM 1268 N N . ARG A 1 172 ? 8.480 -2.577 15.129 1.00 92.62 172 ARG A N 1
ATOM 1269 C CA . ARG A 1 172 ? 8.914 -3.982 15.020 1.00 92.62 172 ARG A CA 1
ATOM 1270 C C . ARG A 1 172 ? 9.467 -4.540 16.338 1.00 92.62 172 ARG A C 1
ATOM 1272 O O . ARG A 1 172 ? 9.353 -5.736 16.571 1.00 92.62 172 ARG A O 1
ATOM 1279 N N . GLN A 1 173 ? 10.017 -3.688 17.206 1.00 94.06 173 GLN A N 1
ATOM 1280 C CA . GLN A 1 173 ? 10.564 -4.075 18.514 1.00 94.06 173 GLN A CA 1
ATOM 1281 C C . GLN A 1 173 ? 9.564 -3.956 19.679 1.00 94.06 173 GLN A C 1
ATOM 1283 O O . GLN A 1 173 ? 9.889 -4.364 20.796 1.00 94.06 173 GLN A O 1
ATOM 1288 N N . PHE A 1 174 ? 8.360 -3.411 19.469 1.00 95.69 174 PHE A N 1
ATOM 1289 C CA . PHE A 1 174 ? 7.384 -3.253 20.548 1.00 95.69 174 PHE A CA 1
ATOM 1290 C C . PHE A 1 174 ? 6.774 -4.598 20.956 1.00 95.69 174 PHE A C 1
ATOM 1292 O O . PHE A 1 174 ? 5.924 -5.155 20.254 1.00 95.69 174 PHE A O 1
ATOM 1299 N N . ASN A 1 175 ? 7.182 -5.074 22.132 1.00 94.75 175 ASN A N 1
ATOM 1300 C CA . ASN A 1 175 ? 6.539 -6.171 22.839 1.00 94.75 175 ASN A CA 1
ATOM 1301 C C . ASN A 1 175 ? 5.304 -5.648 23.587 1.00 94.75 175 ASN A C 1
ATOM 1303 O O . ASN A 1 175 ? 5.439 -4.921 24.572 1.00 94.75 175 ASN A O 1
ATOM 1307 N N . ASP A 1 176 ? 4.113 -6.012 23.115 1.00 95.38 176 ASP A N 1
ATOM 1308 C CA . ASP A 1 176 ? 2.860 -5.604 23.747 1.00 95.38 176 ASP A CA 1
ATOM 1309 C C . ASP A 1 176 ? 2.712 -6.300 25.116 1.00 95.38 176 ASP A C 1
ATOM 1311 O O . ASP A 1 176 ? 2.764 -7.532 25.172 1.00 95.38 176 ASP A O 1
ATOM 1315 N N . PRO A 1 177 ? 2.541 -5.560 26.230 1.00 95.62 177 PRO A N 1
ATOM 1316 C CA . PRO A 1 177 ? 2.391 -6.164 27.552 1.00 95.62 177 PRO A CA 1
ATOM 1317 C C . PRO A 1 177 ? 1.059 -6.905 27.741 1.00 95.62 177 PRO A C 1
ATOM 1319 O O . PRO A 1 177 ? 0.889 -7.552 28.772 1.00 95.62 177 PRO A O 1
ATOM 1322 N N . LEU A 1 178 ? 0.123 -6.808 26.783 1.00 95.38 178 LEU A N 1
ATOM 1323 C CA . LEU A 1 178 ? -1.193 -7.450 26.808 1.00 95.38 178 LEU A CA 1
ATOM 1324 C C . LEU A 1 178 ? -1.937 -7.175 28.123 1.00 95.38 178 LEU A C 1
ATOM 1326 O O . LEU A 1 178 ? -2.425 -8.095 28.777 1.00 95.38 178 LEU A O 1
ATOM 1330 N N . VAL A 1 179 ? -1.999 -5.896 28.521 1.00 97.06 179 VAL A N 1
ATOM 1331 C CA . VAL A 1 179 ? -2.598 -5.480 29.799 1.00 97.06 179 VAL A CA 1
ATOM 1332 C C . VAL A 1 179 ? -4.026 -6.010 29.908 1.00 97.06 179 VAL A C 1
ATOM 1334 O O . VAL A 1 179 ? -4.878 -5.731 29.062 1.00 97.06 179 VAL A O 1
ATOM 1337 N N . GLN A 1 180 ? -4.267 -6.773 30.970 1.00 96.19 180 GLN A N 1
ATOM 1338 C CA . GLN A 1 180 ? -5.540 -7.412 31.276 1.00 96.19 180 GLN A CA 1
ATOM 1339 C C . GLN A 1 180 ? -6.318 -6.607 32.318 1.00 96.19 180 GLN A C 1
ATOM 1341 O O . GLN A 1 180 ? -5.743 -6.112 33.289 1.00 96.19 180 GLN A O 1
ATOM 1346 N N . GLY A 1 181 ? -7.640 -6.534 32.173 1.00 94.69 181 GLY A N 1
ATOM 1347 C CA . GLY A 1 181 ? -8.500 -5.872 33.150 1.00 94.69 181 GLY A CA 1
ATOM 1348 C C . GLY A 1 181 ? -9.976 -6.197 32.972 1.00 94.69 181 GLY A C 1
ATOM 1349 O O . GLY A 1 181 ? -10.348 -7.042 32.170 1.00 94.69 181 GLY A O 1
ATOM 1350 N N . ASP A 1 182 ? -10.812 -5.526 33.757 1.00 93.75 182 ASP A N 1
ATOM 1351 C CA . ASP A 1 182 ? -12.277 -5.610 33.707 1.00 93.75 182 ASP A CA 1
ATOM 1352 C C . ASP A 1 182 ? -12.945 -4.221 33.640 1.00 93.75 182 ASP A C 1
ATOM 1354 O O . ASP A 1 182 ? -14.172 -4.101 33.646 1.00 93.75 182 ASP A O 1
ATOM 1358 N N . ARG A 1 183 ? -12.137 -3.158 33.579 1.00 96.19 183 ARG A N 1
ATOM 1359 C CA . ARG A 1 183 ? -12.549 -1.760 33.432 1.00 96.19 183 ARG A CA 1
ATOM 1360 C C . ARG A 1 183 ? -11.759 -1.138 32.299 1.00 96.19 183 ARG A C 1
ATOM 1362 O O . ARG A 1 183 ? -10.543 -1.317 32.232 1.00 96.19 183 ARG A O 1
ATOM 1369 N N . TYR A 1 184 ? -12.447 -0.406 31.435 1.00 97.81 184 TYR A N 1
ATOM 1370 C CA . TYR A 1 184 ? -11.867 0.168 30.232 1.00 97.81 184 TYR A CA 1
ATOM 1371 C C . TYR A 1 184 ? -12.280 1.618 30.047 1.00 97.81 184 TYR A C 1
ATOM 1373 O O . TYR A 1 184 ? -13.358 2.029 30.468 1.00 97.81 184 TYR A O 1
ATOM 1381 N N . VAL A 1 185 ? -11.421 2.377 29.380 1.00 97.62 185 VAL A N 1
ATOM 1382 C CA . VAL A 1 185 ? -11.612 3.795 29.092 1.00 97.62 185 VAL A CA 1
ATOM 1383 C C . VAL A 1 185 ? -11.562 4.007 27.582 1.00 97.62 185 VAL A C 1
ATOM 1385 O O . VAL A 1 185 ? -10.694 3.456 26.898 1.00 97.62 185 VAL A O 1
ATOM 1388 N N . PHE A 1 186 ? -12.500 4.806 27.071 1.00 97.56 186 PHE A N 1
ATOM 1389 C CA . PHE A 1 186 ? -12.657 5.117 25.650 1.00 97.56 186 PHE A CA 1
ATOM 1390 C C . PHE A 1 186 ? -12.211 6.551 25.364 1.00 97.56 186 PHE A C 1
ATOM 1392 O O . PHE A 1 186 ? -12.946 7.489 25.672 1.00 97.56 186 PHE A O 1
ATOM 1399 N N . SER A 1 187 ? -11.049 6.732 24.735 1.00 96.56 187 SER A N 1
ATOM 1400 C CA . SER A 1 187 ? -10.569 8.051 24.292 1.00 96.56 187 SER A CA 1
ATOM 1401 C C . SER A 1 187 ? -10.892 8.278 22.814 1.00 96.56 187 SER A C 1
ATOM 1403 O O . SER A 1 187 ? -10.402 7.544 21.957 1.00 96.56 187 SER A O 1
ATOM 1405 N N . GLN A 1 188 ? -11.683 9.303 22.493 1.00 96.62 188 GLN A N 1
ATOM 1406 C CA . GLN A 1 188 ? -12.034 9.653 21.113 1.00 96.62 188 GLN A CA 1
ATOM 1407 C C . GLN A 1 188 ? -10.812 10.199 20.359 1.00 96.62 188 GLN A C 1
ATOM 1409 O O . GLN A 1 188 ? -10.190 11.164 20.809 1.00 96.62 188 GLN A O 1
ATOM 1414 N N . ALA A 1 189 ? -10.509 9.650 19.181 1.00 93.06 189 ALA A N 1
ATOM 1415 C CA . ALA A 1 189 ? -9.318 10.007 18.408 1.00 93.06 189 ALA A CA 1
ATOM 1416 C C . ALA A 1 189 ? -9.262 11.495 18.019 1.00 93.06 189 ALA A C 1
ATOM 1418 O O . ALA A 1 189 ? -8.190 12.092 18.051 1.00 93.06 189 ALA A O 1
ATOM 1419 N N . LYS A 1 190 ? -10.403 12.126 17.691 1.00 93.94 190 LYS A N 1
ATOM 1420 C CA . LYS A 1 190 ? -10.410 13.533 17.248 1.00 93.94 190 LYS A CA 1
ATOM 1421 C C . LYS A 1 190 ? -10.042 14.547 18.328 1.00 93.94 190 LYS A C 1
ATOM 1423 O O . LYS A 1 190 ? -9.424 15.562 18.023 1.00 93.94 190 LYS A O 1
ATOM 1428 N N . THR A 1 191 ? -10.486 14.323 19.563 1.00 95.12 191 THR A N 1
ATOM 1429 C CA . THR A 1 191 ? -10.415 15.334 20.634 1.00 95.12 191 THR A CA 1
ATOM 1430 C C . THR A 1 191 ? -9.589 14.897 21.839 1.00 95.12 191 THR A C 1
ATOM 1432 O O . THR A 1 191 ? -9.388 15.699 22.749 1.00 95.12 191 THR A O 1
ATOM 1435 N N . MET A 1 192 ? -9.147 13.635 21.875 1.00 94.12 192 MET A N 1
ATOM 1436 C CA . MET A 1 192 ? -8.508 12.979 23.024 1.00 94.12 192 MET A CA 1
ATOM 1437 C C . MET A 1 192 ? -9.337 13.033 24.323 1.00 94.12 192 MET A C 1
ATOM 1439 O O . MET A 1 192 ? -8.825 12.758 25.408 1.00 94.12 192 MET A O 1
ATOM 1443 N N . LYS A 1 193 ? -10.631 13.362 24.219 1.00 96.62 193 LYS A N 1
ATOM 1444 C CA . LYS A 1 193 ? -11.592 13.327 25.323 1.00 96.62 193 LYS A CA 1
ATOM 1445 C C . LYS A 1 193 ? -12.068 11.910 25.581 1.00 96.62 193 LYS A C 1
ATOM 1447 O O . LYS A 1 193 ? -12.159 11.100 24.657 1.00 96.62 193 LYS A O 1
ATOM 1452 N N . GLN A 1 194 ? -12.417 11.641 26.830 1.00 96.62 194 GLN A N 1
ATOM 1453 C CA . GLN A 1 194 ? -12.932 10.347 27.250 1.00 96.62 194 GLN A CA 1
ATOM 1454 C C . GLN A 1 194 ? -14.455 10.353 27.305 1.00 96.62 194 GLN A C 1
ATOM 1456 O O . GLN A 1 194 ? -15.070 11.359 27.674 1.00 96.62 194 GLN A O 1
ATOM 1461 N N . LEU A 1 195 ? -15.050 9.222 26.933 1.00 96.44 195 LEU A N 1
ATOM 1462 C CA . LEU A 1 195 ? -16.458 8.938 27.185 1.00 96.44 195 LEU A CA 1
ATOM 1463 C C . LEU A 1 195 ? -16.688 8.865 28.702 1.00 96.44 195 LEU A C 1
ATOM 1465 O O . LEU A 1 195 ? -15.880 8.270 29.408 1.00 96.44 195 LEU A O 1
ATOM 1469 N N . SER A 1 196 ? -17.763 9.472 29.197 1.00 96.44 196 SER A N 1
ATOM 1470 C CA . SER A 1 196 ? -18.126 9.466 30.619 1.00 96.44 196 SER A CA 1
ATOM 1471 C C . SER A 1 196 ? -19.637 9.472 30.809 1.00 96.44 196 SER A C 1
ATOM 1473 O O . SER A 1 196 ? -20.356 10.006 29.961 1.00 96.44 196 SER A O 1
ATOM 1475 N N . VAL A 1 197 ? -20.110 8.908 31.918 1.00 95.94 197 VAL A N 1
ATOM 1476 C CA . VAL A 1 197 ? -21.506 8.980 32.369 1.00 95.94 197 VAL A CA 1
ATOM 1477 C C . VAL A 1 197 ? -21.693 10.229 33.239 1.00 95.94 197 VAL A C 1
ATOM 1479 O O . VAL A 1 197 ? -21.036 10.381 34.263 1.00 95.94 197 VAL A O 1
ATOM 1482 N N . ALA A 1 198 ? -22.578 11.138 32.834 1.00 93.69 198 ALA A N 1
ATOM 1483 C CA . ALA A 1 198 ? -22.940 12.323 33.611 1.00 93.69 198 ALA A CA 1
ATOM 1484 C C . ALA A 1 198 ? -23.948 11.999 34.733 1.00 93.69 198 ALA A C 1
ATOM 1486 O O . ALA A 1 198 ? -24.599 10.955 34.708 1.00 93.69 198 ALA A O 1
ATOM 1487 N N . ASP A 1 199 ? -24.142 12.930 35.675 1.00 91.12 199 ASP A N 1
ATOM 1488 C CA . ASP A 1 199 ? -25.057 12.787 36.826 1.00 91.12 199 ASP A CA 1
ATOM 1489 C C . ASP A 1 199 ? -26.517 12.459 36.444 1.00 91.12 199 ASP A C 1
ATOM 1491 O O . ASP A 1 199 ? -27.263 11.892 37.241 1.00 91.12 199 ASP A O 1
ATOM 1495 N N . ASP A 1 200 ? -26.946 12.819 35.230 1.00 90.19 200 ASP A N 1
ATOM 1496 C CA . ASP A 1 200 ? -28.278 12.519 34.690 1.00 90.19 200 ASP A CA 1
ATOM 1497 C C . ASP A 1 200 ? -28.342 11.198 33.895 1.00 90.19 200 ASP A C 1
ATOM 1499 O O . ASP A 1 200 ? -29.341 10.912 33.229 1.00 90.19 200 ASP A O 1
ATOM 1503 N N . GLY A 1 201 ? -27.274 10.399 33.955 1.00 92.50 201 GLY A N 1
ATOM 1504 C CA . GLY A 1 201 ? -27.105 9.124 33.266 1.00 92.50 201 GLY A CA 1
ATOM 1505 C C . GLY A 1 201 ? -26.707 9.239 31.792 1.00 92.50 201 GLY A C 1
ATOM 1506 O O . GLY A 1 201 ? -26.434 8.212 31.170 1.00 92.50 201 GLY A O 1
ATOM 1507 N N . LYS A 1 202 ? -26.658 10.439 31.195 1.00 94.56 202 LYS A N 1
ATOM 1508 C CA . LYS A 1 202 ? -26.285 10.596 29.779 1.00 94.56 202 LYS A CA 1
ATOM 1509 C C . LYS A 1 202 ? -24.789 10.400 29.568 1.00 94.56 202 LYS A C 1
ATOM 1511 O O . LYS A 1 202 ? -23.973 10.808 30.389 1.00 94.56 202 LYS A O 1
ATOM 1516 N N . LEU A 1 203 ? -24.417 9.837 28.423 1.00 95.44 203 LEU A N 1
ATOM 1517 C CA . LEU A 1 203 ? -23.019 9.763 28.007 1.00 95.44 203 LEU A CA 1
ATOM 1518 C C . LEU A 1 203 ? -22.569 11.092 27.385 1.00 95.44 203 LEU A C 1
ATOM 1520 O O . LEU A 1 203 ? -23.286 11.689 26.579 1.00 95.44 203 LEU A O 1
ATOM 1524 N N . ALA A 1 204 ? -21.361 11.531 27.736 1.00 94.69 204 ALA A N 1
ATOM 1525 C CA . ALA A 1 204 ? -20.733 12.768 27.273 1.00 94.69 204 ALA A CA 1
ATOM 1526 C C . ALA A 1 204 ? -19.223 12.591 27.027 1.00 94.69 204 ALA A C 1
ATOM 1528 O O . ALA A 1 204 ? -18.619 11.617 27.471 1.00 94.69 204 ALA A O 1
ATOM 1529 N N . LEU A 1 205 ? -18.603 13.552 26.330 1.00 96.19 205 LEU A N 1
ATOM 1530 C CA . LEU A 1 205 ? -17.148 13.627 26.154 1.00 96.19 205 LEU A CA 1
ATOM 1531 C C . LEU A 1 205 ? -16.536 14.677 27.085 1.00 96.19 205 LEU A C 1
ATOM 1533 O O . LEU A 1 205 ? -16.761 15.880 26.918 1.00 96.19 205 LEU A O 1
ATOM 1537 N N . VAL A 1 206 ? -15.701 14.225 28.015 1.00 96.75 206 VAL A N 1
ATOM 1538 C CA . VAL A 1 206 ? -15.047 15.051 29.043 1.00 96.75 206 VAL A CA 1
ATOM 1539 C C . VAL A 1 206 ? -13.519 15.003 28.908 1.00 96.75 206 VAL A C 1
ATOM 1541 O O . VAL A 1 206 ? -12.974 14.190 28.160 1.00 96.75 206 VAL A O 1
ATOM 1544 N N . ALA A 1 207 ? -12.803 15.895 29.595 1.00 96.88 207 ALA A N 1
ATOM 1545 C CA . ALA A 1 207 ? -11.339 15.840 29.633 1.00 96.88 207 ALA A CA 1
ATOM 1546 C C . ALA A 1 207 ? -10.863 14.505 30.233 1.00 96.88 207 ALA A C 1
ATOM 1548 O O . ALA A 1 207 ? -11.486 14.003 31.165 1.00 96.88 207 ALA A O 1
ATOM 1549 N N . ALA A 1 208 ? -9.784 13.934 29.695 1.00 94.12 208 ALA A N 1
ATOM 1550 C CA . ALA A 1 208 ? -9.266 12.648 30.153 1.00 94.12 208 ALA A CA 1
ATOM 1551 C C . ALA A 1 208 ? -8.863 12.682 31.640 1.00 94.12 208 ALA A C 1
ATOM 1553 O O . ALA A 1 208 ? -8.237 13.646 32.085 1.00 94.12 208 ALA A O 1
ATOM 1554 N N . GLY A 1 209 ? -9.213 11.635 32.388 1.00 91.38 209 GLY A N 1
ATOM 1555 C CA . GLY A 1 209 ? -8.977 11.530 33.826 1.00 91.38 209 GLY A CA 1
ATOM 1556 C C . GLY A 1 209 ? -8.928 10.079 34.314 1.00 91.38 209 GLY A C 1
ATOM 1557 O O . GLY A 1 209 ? -8.728 9.155 33.526 1.00 91.38 209 GLY A O 1
ATOM 1558 N N . ASP A 1 210 ? -9.082 9.913 35.628 1.00 89.31 210 ASP A N 1
ATOM 1559 C CA . ASP A 1 210 ? -9.213 8.621 36.319 1.00 89.31 210 ASP A CA 1
ATOM 1560 C C . ASP A 1 210 ? -10.499 8.602 37.169 1.00 89.31 210 ASP A C 1
ATOM 1562 O O . ASP A 1 210 ? -10.526 8.170 38.320 1.00 89.31 210 ASP A O 1
ATOM 1566 N N . ASP A 1 211 ? -11.575 9.173 36.622 1.00 93.38 211 ASP A N 1
ATOM 1567 C CA . ASP A 1 211 ? -12.891 9.172 37.256 1.00 93.38 211 ASP A CA 1
ATOM 1568 C C . ASP A 1 211 ? -13.592 7.823 36.986 1.00 93.38 211 ASP A C 1
ATOM 1570 O O . ASP A 1 211 ? -13.670 7.406 35.825 1.00 93.38 211 ASP A O 1
ATOM 1574 N N . PRO A 1 212 ? -14.148 7.128 37.998 1.00 93.94 212 PRO A N 1
ATOM 1575 C CA . PRO A 1 212 ? -14.973 5.937 37.789 1.00 93.94 212 PRO A CA 1
ATOM 1576 C C . PRO A 1 212 ? -16.119 6.117 36.779 1.00 93.94 212 PRO A C 1
ATOM 1578 O O . PRO A 1 212 ? -16.513 5.138 36.148 1.00 93.94 212 PRO A O 1
ATOM 1581 N N . ALA A 1 213 ? -16.630 7.338 36.582 1.00 95.69 213 ALA A N 1
ATOM 1582 C CA . ALA A 1 213 ? -17.635 7.657 35.565 1.00 95.69 213 ALA A CA 1
ATOM 1583 C C . ALA A 1 213 ? -17.116 7.560 34.113 1.00 95.69 213 ALA A C 1
ATOM 1585 O O . ALA A 1 213 ? -17.913 7.392 33.189 1.00 95.69 213 ALA A O 1
ATOM 1586 N N . GLN A 1 214 ? -15.793 7.634 33.907 1.00 96.12 214 GLN A N 1
ATOM 1587 C CA . GLN A 1 214 ? -15.109 7.470 32.611 1.00 96.12 214 GLN A CA 1
ATOM 1588 C C . GLN A 1 214 ? -14.771 6.007 32.289 1.00 96.12 214 GLN A C 1
ATOM 1590 O O . GLN A 1 214 ? -14.310 5.689 31.188 1.00 96.12 214 GLN A O 1
ATOM 1595 N N . GLN A 1 215 ? -14.952 5.115 33.264 1.00 97.44 215 GLN A N 1
ATOM 1596 C CA . GLN A 1 215 ? -14.642 3.700 33.146 1.00 97.44 215 GLN A CA 1
ATOM 1597 C C . GLN A 1 215 ? -15.902 2.916 32.773 1.00 97.44 215 GLN A C 1
ATOM 1599 O O . GLN A 1 215 ? -16.994 3.205 33.249 1.00 97.44 215 GLN A O 1
ATOM 1604 N N . PHE A 1 216 ? -15.746 1.878 31.958 1.00 97.81 216 PHE A N 1
ATOM 1605 C CA . PHE A 1 216 ? -16.823 0.986 31.537 1.00 97.81 216 PHE A CA 1
ATOM 1606 C C . PHE A 1 216 ? -16.396 -0.470 31.712 1.00 97.81 216 PHE A C 1
ATOM 1608 O O . PHE A 1 216 ? -15.256 -0.833 31.414 1.00 97.81 216 PHE A O 1
ATOM 1615 N N . ALA A 1 217 ? -17.310 -1.320 32.170 1.00 97.50 217 ALA A N 1
ATOM 1616 C CA . ALA A 1 217 ? -17.184 -2.763 32.020 1.00 97.50 217 ALA A CA 1
ATOM 1617 C C . ALA A 1 217 ? -17.763 -3.175 30.657 1.00 97.50 217 ALA A C 1
ATOM 1619 O O . ALA A 1 217 ? -18.771 -2.622 30.206 1.00 97.50 217 ALA A O 1
ATOM 1620 N N . LEU A 1 218 ? -17.113 -4.131 29.994 1.00 97.44 218 LEU A N 1
ATOM 1621 C CA . LEU A 1 218 ? -17.498 -4.619 28.671 1.00 97.44 218 LEU A CA 1
ATOM 1622 C C . LEU A 1 218 ? -18.062 -6.030 28.793 1.00 97.44 218 LEU A C 1
ATOM 1624 O O . LEU A 1 218 ? -17.370 -6.953 29.215 1.00 97.44 218 LEU A O 1
ATOM 1628 N N . VAL A 1 219 ? -19.342 -6.181 28.456 1.00 96.50 219 VAL A N 1
ATOM 1629 C CA . VAL A 1 219 ? -20.108 -7.408 28.697 1.00 96.50 219 VAL A CA 1
ATOM 1630 C C . VAL A 1 219 ? -20.510 -8.026 27.356 1.00 96.50 219 VAL A C 1
ATOM 1632 O O . VAL A 1 219 ? -21.209 -7.360 26.587 1.00 96.50 219 VAL A O 1
ATOM 1635 N N . PRO A 1 220 ? -20.105 -9.275 27.045 1.00 96.19 220 PRO A N 1
ATOM 1636 C CA . PRO A 1 220 ? -20.522 -9.961 25.825 1.00 96.19 220 PRO A CA 1
ATOM 1637 C C . PRO A 1 220 ? -22.044 -9.944 25.648 1.00 96.19 220 PRO A C 1
ATOM 1639 O O . PRO A 1 220 ? -22.796 -10.226 26.582 1.00 96.19 220 PRO A O 1
ATOM 1642 N N . ALA A 1 221 ? -22.492 -9.600 24.444 1.00 95.81 221 ALA A N 1
ATOM 1643 C CA . ALA A 1 221 ? -23.895 -9.391 24.111 1.00 95.81 221 ALA A CA 1
ATOM 1644 C C . ALA A 1 221 ? -24.282 -10.123 22.815 1.00 95.81 221 ALA A C 1
ATOM 1646 O O . ALA A 1 221 ? -23.458 -10.743 22.145 1.00 95.81 221 ALA A O 1
ATOM 1647 N N . THR A 1 222 ? -25.565 -10.054 22.460 1.00 95.50 222 THR A N 1
ATOM 1648 C CA . THR A 1 222 ? -26.121 -10.627 21.224 1.00 95.50 222 THR A CA 1
ATOM 1649 C C . THR A 1 222 ? -27.072 -9.627 20.563 1.00 95.50 222 THR A C 1
ATOM 1651 O O . THR A 1 222 ? -27.542 -8.689 21.207 1.00 95.50 222 THR A O 1
ATOM 1654 N N . GLY A 1 223 ? -27.359 -9.809 19.269 1.00 94.56 223 GLY A N 1
ATOM 1655 C CA . GLY A 1 223 ? -28.291 -8.937 18.540 1.00 94.56 223 GLY A CA 1
ATOM 1656 C C . GLY A 1 223 ? -27.728 -7.558 18.174 1.00 94.56 223 GLY A C 1
ATOM 1657 O O . GLY A 1 223 ? -28.486 -6.587 18.125 1.00 94.56 223 GLY A O 1
ATOM 1658 N N . CYS A 1 224 ? -26.416 -7.474 17.935 1.00 96.06 224 CYS A N 1
ATOM 1659 C CA . CYS A 1 224 ? -25.792 -6.348 17.239 1.00 96.06 224 CYS A CA 1
ATOM 1660 C C . CYS A 1 224 ? -26.171 -6.342 15.753 1.00 96.06 224 CYS A C 1
ATOM 1662 O O . CYS A 1 224 ? -26.496 -7.388 15.188 1.00 96.06 224 CYS A O 1
ATOM 1664 N N . ALA A 1 225 ? -26.074 -5.179 15.108 1.00 96.44 225 ALA A N 1
ATOM 1665 C CA . ALA A 1 225 ? -26.106 -5.116 13.652 1.00 96.44 225 ALA A CA 1
ATOM 1666 C C . ALA A 1 225 ? -24.817 -5.698 13.052 1.00 96.44 225 ALA A C 1
ATOM 1668 O O . ALA A 1 225 ? -23.727 -5.515 13.595 1.00 96.44 225 ALA A O 1
ATOM 1669 N N . GLU A 1 226 ? -24.952 -6.353 11.904 1.00 94.12 226 GLU A N 1
ATOM 1670 C CA . GLU A 1 226 ? -23.828 -6.732 11.052 1.00 94.12 226 GLU A CA 1
ATOM 1671 C C . GLU A 1 226 ? -23.170 -5.478 10.463 1.00 94.12 226 GLU A C 1
ATOM 1673 O O . GLU A 1 226 ? -23.847 -4.629 9.873 1.00 94.12 226 GLU A O 1
ATOM 1678 N N . PHE A 1 227 ? -21.856 -5.352 10.654 1.00 96.75 227 PHE A N 1
ATOM 1679 C CA . PHE A 1 227 ? -21.065 -4.262 10.096 1.00 96.75 227 PHE A CA 1
ATOM 1680 C C . PHE A 1 227 ? -20.744 -4.556 8.618 1.00 96.75 227 PHE A C 1
ATOM 1682 O O . PHE A 1 227 ? -20.231 -5.639 8.345 1.00 96.75 227 PHE A O 1
ATOM 1689 N N . PRO A 1 228 ? -20.992 -3.628 7.672 1.00 96.81 228 PRO A N 1
ATOM 1690 C CA . PRO A 1 228 ? -20.694 -3.844 6.256 1.00 96.81 228 PRO A CA 1
ATOM 1691 C C . PRO A 1 228 ? -19.205 -4.115 5.999 1.00 96.81 228 PRO A C 1
ATOM 1693 O O . PRO A 1 228 ? -18.365 -3.231 6.173 1.00 96.81 228 PRO A O 1
ATOM 1696 N N . GLU A 1 229 ? -18.882 -5.334 5.576 1.00 96.00 229 GLU A N 1
ATOM 1697 C CA . GLU A 1 229 ? -17.520 -5.768 5.264 1.00 96.00 229 GLU A CA 1
ATOM 1698 C C . GLU A 1 229 ? -17.543 -6.865 4.191 1.00 96.00 229 GLU A C 1
ATOM 1700 O O . GLU A 1 229 ? -18.536 -7.580 4.047 1.00 96.00 229 GLU A O 1
ATOM 1705 N N . ALA A 1 230 ? -16.454 -7.020 3.437 1.00 94.31 230 ALA A N 1
ATOM 1706 C CA . ALA A 1 230 ? -16.316 -8.153 2.526 1.00 94.31 230 ALA A CA 1
ATOM 1707 C C . ALA A 1 230 ? -16.034 -9.466 3.290 1.00 94.31 230 ALA A C 1
ATOM 1709 O O . ALA A 1 230 ? -15.325 -9.493 4.298 1.00 94.31 230 ALA A O 1
ATOM 1710 N N . HIS A 1 231 ? -16.524 -10.590 2.768 1.00 91.69 231 HIS A N 1
ATOM 1711 C CA . HIS A 1 231 ? -16.158 -11.924 3.249 1.00 91.69 231 HIS A CA 1
ATOM 1712 C C . HIS A 1 231 ? -15.048 -12.524 2.376 1.00 91.69 231 HIS A C 1
ATOM 1714 O O . HIS A 1 231 ? -14.967 -12.257 1.178 1.00 91.69 231 HIS A O 1
ATOM 1720 N N . ASP A 1 232 ? -14.194 -13.361 2.967 1.00 92.81 232 ASP A N 1
ATOM 1721 C CA . ASP A 1 232 ? -13.196 -14.137 2.210 1.00 92.81 232 ASP A CA 1
ATOM 1722 C C . ASP A 1 232 ? -13.805 -15.375 1.521 1.00 92.81 232 ASP A C 1
ATOM 1724 O O . ASP A 1 232 ? -13.197 -15.927 0.607 1.00 92.81 232 ASP A O 1
ATOM 1728 N N . ASN A 1 233 ? -15.019 -15.782 1.919 1.00 91.56 233 ASN A N 1
ATOM 1729 C CA . ASN A 1 233 ? -15.771 -16.923 1.384 1.00 91.56 233 ASN A CA 1
ATOM 1730 C C . ASN A 1 233 ? -14.992 -18.254 1.401 1.00 91.56 233 ASN A C 1
ATOM 1732 O O . ASN A 1 233 ? -15.136 -19.084 0.503 1.00 91.56 233 ASN A O 1
ATOM 1736 N N . THR A 1 234 ? -14.170 -18.461 2.432 1.00 92.94 234 THR A N 1
ATOM 1737 C CA . THR A 1 234 ? -13.401 -19.697 2.652 1.00 92.94 234 THR A CA 1
ATOM 1738 C C . THR A 1 234 ? -13.991 -20.568 3.763 1.00 92.94 234 THR A C 1
ATOM 1740 O O . THR A 1 234 ? -14.740 -20.094 4.616 1.00 92.94 234 THR A O 1
ATOM 1743 N N . VAL A 1 235 ? -13.626 -21.854 3.774 1.00 91.06 235 VAL A N 1
ATOM 1744 C CA . VAL A 1 235 ? -13.980 -22.810 4.834 1.00 91.06 235 VAL A CA 1
ATOM 1745 C C . VAL A 1 235 ? -12.728 -23.581 5.250 1.00 91.06 235 VAL A C 1
ATOM 1747 O O . VAL A 1 235 ? -12.020 -24.108 4.394 1.00 91.06 235 VAL A O 1
ATOM 1750 N N . GLY A 1 236 ? -12.497 -23.693 6.560 1.00 87.69 236 GLY A N 1
ATOM 1751 C CA . GLY A 1 236 ? -11.371 -24.428 7.143 1.00 87.69 236 GLY A CA 1
ATOM 1752 C C . GLY A 1 236 ? -10.151 -23.563 7.478 1.00 87.69 236 GLY A C 1
ATOM 1753 O O . GLY A 1 236 ? -10.102 -22.368 7.186 1.00 87.69 236 GLY A O 1
ATOM 1754 N N . ASP A 1 237 ? -9.171 -24.197 8.122 1.00 86.38 237 ASP A N 1
ATOM 1755 C CA . ASP A 1 237 ? -7.911 -23.572 8.524 1.00 86.38 237 ASP A CA 1
ATOM 1756 C C . ASP A 1 237 ? -6.872 -23.582 7.395 1.00 86.38 237 ASP A C 1
ATOM 1758 O O . ASP A 1 237 ? -6.826 -24.481 6.554 1.00 86.38 237 ASP A O 1
ATOM 1762 N N . THR A 1 238 ? -5.972 -22.602 7.428 1.00 88.94 238 THR A N 1
ATOM 1763 C CA . THR A 1 238 ? -4.812 -22.526 6.532 1.00 88.94 238 THR A CA 1
ATOM 1764 C C . THR A 1 238 ? -3.717 -23.538 6.923 1.00 88.94 238 THR A C 1
ATOM 1766 O O . THR A 1 238 ? -3.572 -23.902 8.094 1.00 88.94 238 THR A O 1
ATOM 1769 N N . PHE A 1 239 ? -2.892 -23.982 5.968 1.00 87.62 239 PHE A N 1
ATOM 1770 C CA . PHE A 1 239 ? -1.731 -24.831 6.274 1.00 87.62 239 PHE A CA 1
ATOM 1771 C C . PHE A 1 239 ? -0.665 -24.079 7.094 1.00 87.62 239 PHE A C 1
ATOM 1773 O O . PHE A 1 239 ? -0.316 -22.941 6.773 1.00 87.62 239 PHE A O 1
ATOM 1780 N N . LYS A 1 240 ? -0.083 -24.751 8.092 1.00 93.06 240 LYS A N 1
ATOM 1781 C CA . LYS A 1 240 ? 1.052 -24.273 8.897 1.00 93.06 240 LYS A CA 1
ATOM 1782 C C . LYS A 1 240 ? 2.078 -25.387 9.105 1.00 93.06 240 LYS A C 1
ATOM 1784 O O . LYS A 1 240 ? 1.716 -26.563 9.119 1.00 93.06 240 LYS A O 1
ATOM 1789 N N . GLY A 1 241 ? 3.324 -25.004 9.362 1.00 92.06 241 GLY A N 1
ATOM 1790 C CA . GLY A 1 241 ? 4.446 -25.902 9.617 1.00 92.06 241 GLY A CA 1
ATOM 1791 C C . GLY A 1 241 ? 5.413 -26.028 8.439 1.00 92.06 241 GLY A C 1
ATOM 1792 O O . GLY A 1 241 ? 5.406 -25.232 7.502 1.00 92.06 241 GLY A O 1
ATOM 1793 N N . GLN A 1 242 ? 6.268 -27.045 8.522 1.00 93.81 242 GLN A N 1
ATOM 1794 C CA . GLN A 1 242 ? 7.297 -27.382 7.539 1.00 93.81 242 GLN A CA 1
ATOM 1795 C C . GLN A 1 242 ? 7.091 -28.812 7.028 1.00 93.81 242 GLN A C 1
ATOM 1797 O O . GLN A 1 242 ? 6.456 -29.639 7.689 1.00 93.81 242 GLN A O 1
ATOM 1802 N N . THR A 1 243 ? 7.644 -29.117 5.858 1.00 90.69 243 THR A N 1
ATOM 1803 C CA . THR A 1 243 ? 7.803 -30.491 5.368 1.00 90.69 243 THR A CA 1
ATOM 1804 C C . THR A 1 243 ? 8.889 -31.231 6.163 1.00 90.69 243 THR A C 1
ATOM 1806 O O . THR A 1 243 ? 9.630 -30.640 6.946 1.00 90.69 243 THR A O 1
ATOM 1809 N N . SER A 1 244 ? 8.986 -32.556 6.007 1.00 92.62 244 SER A N 1
ATOM 1810 C CA . SER A 1 244 ? 9.873 -33.410 6.823 1.00 92.62 244 SER A CA 1
ATOM 1811 C C . SER A 1 244 ? 11.379 -33.143 6.660 1.00 92.62 244 SER A C 1
ATOM 1813 O O . SER A 1 244 ? 12.171 -33.615 7.469 1.00 92.62 244 SER A O 1
ATOM 1815 N N . ASP A 1 245 ? 11.768 -32.429 5.606 1.00 93.75 245 ASP A N 1
ATOM 1816 C CA . ASP A 1 245 ? 13.119 -31.938 5.302 1.00 93.75 245 ASP A CA 1
ATOM 1817 C C . ASP A 1 245 ? 13.389 -30.516 5.842 1.00 93.75 245 ASP A C 1
ATOM 1819 O O . ASP A 1 245 ? 14.502 -30.014 5.704 1.00 93.75 245 ASP A O 1
ATOM 1823 N N . GLY A 1 246 ? 12.394 -29.868 6.459 1.00 90.44 246 GLY A N 1
ATOM 1824 C CA . GLY A 1 246 ? 12.476 -28.494 6.965 1.00 90.44 246 GLY A CA 1
ATOM 1825 C C . GLY A 1 246 ? 12.083 -27.413 5.952 1.00 90.44 246 GLY A C 1
ATOM 1826 O O . GLY A 1 246 ? 12.112 -26.229 6.293 1.00 90.44 246 GLY A O 1
ATOM 1827 N N . SER A 1 247 ? 11.700 -27.785 4.726 1.00 93.19 247 SER A N 1
ATOM 1828 C CA . SER A 1 247 ? 11.230 -26.829 3.718 1.00 93.19 247 SER A CA 1
ATOM 1829 C C . SER A 1 247 ? 9.843 -26.268 4.075 1.00 93.19 247 SER A C 1
ATOM 1831 O O . SER A 1 247 ? 9.087 -26.827 4.873 1.00 93.19 247 SER A O 1
ATOM 1833 N N . VAL A 1 248 ? 9.496 -25.127 3.480 1.00 93.38 248 VAL A N 1
ATOM 1834 C CA . VAL A 1 248 ? 8.153 -24.535 3.555 1.00 93.38 248 VAL A CA 1
ATOM 1835 C C . VAL A 1 248 ? 7.443 -24.685 2.212 1.00 93.38 248 VAL A C 1
ATOM 1837 O O . VAL A 1 248 ? 8.093 -24.691 1.169 1.00 93.38 248 VAL A O 1
ATOM 1840 N N . LEU A 1 249 ? 6.114 -24.805 2.236 1.00 92.06 249 LEU A N 1
ATOM 1841 C CA . LEU A 1 249 ? 5.292 -25.061 1.054 1.00 92.06 249 LEU A CA 1
ATOM 1842 C C . LEU A 1 249 ? 4.196 -24.000 0.908 1.00 92.06 249 LEU A C 1
ATOM 1844 O O . LEU A 1 249 ? 3.509 -23.673 1.876 1.00 92.06 249 LEU A O 1
ATOM 1848 N N . GLY A 1 250 ? 4.008 -23.508 -0.313 1.00 94.06 250 GLY A N 1
ATOM 1849 C CA . GLY A 1 250 ? 2.938 -22.583 -0.674 1.00 94.06 250 GLY A CA 1
ATOM 1850 C C . GLY A 1 250 ? 3.152 -21.970 -2.053 1.00 94.06 250 GLY A C 1
ATOM 1851 O O . GLY A 1 250 ? 4.145 -22.254 -2.719 1.00 94.06 250 GLY A O 1
ATOM 1852 N N . MET A 1 251 ? 2.215 -21.121 -2.463 1.00 96.69 251 MET A N 1
ATOM 1853 C CA . MET A 1 251 ? 2.354 -20.277 -3.648 1.00 96.69 251 MET A CA 1
ATOM 1854 C C . MET A 1 251 ? 3.135 -19.006 -3.294 1.00 96.69 251 MET A C 1
ATOM 1856 O O . MET A 1 251 ? 3.015 -18.486 -2.178 1.00 96.69 251 MET A O 1
ATOM 1860 N N . ALA A 1 252 ? 3.900 -18.503 -4.256 1.00 96.69 252 ALA A N 1
ATOM 1861 C CA . ALA A 1 252 ? 4.488 -17.175 -4.225 1.00 96.69 252 ALA A CA 1
ATOM 1862 C C . ALA A 1 252 ? 3.834 -16.344 -5.329 1.00 96.69 252 ALA A C 1
ATOM 1864 O O . ALA A 1 252 ? 3.798 -16.787 -6.474 1.00 96.69 252 ALA A O 1
ATOM 1865 N N . ASP A 1 253 ? 3.318 -15.179 -4.962 1.00 96.38 253 ASP A N 1
ATOM 1866 C CA . ASP A 1 253 ? 2.972 -14.119 -5.900 1.00 96.38 253 ASP A CA 1
ATOM 1867 C C . ASP A 1 253 ? 4.113 -13.100 -5.826 1.00 96.38 253 ASP A C 1
ATOM 1869 O O . ASP A 1 253 ? 4.446 -12.627 -4.736 1.00 96.38 253 ASP A O 1
ATOM 1873 N N . VAL A 1 254 ? 4.826 -12.896 -6.931 1.00 94.12 254 VAL A N 1
ATOM 1874 C CA . VAL A 1 254 ? 6.155 -12.250 -6.920 1.00 94.12 254 VAL A CA 1
ATOM 1875 C C . VAL A 1 254 ? 6.164 -10.847 -7.516 1.00 94.12 254 VAL A C 1
ATOM 1877 O O . VAL A 1 254 ? 7.238 -10.272 -7.629 1.00 94.12 254 VAL A O 1
ATOM 1880 N N . HIS A 1 255 ? 4.988 -10.312 -7.844 1.00 94.31 255 HIS A N 1
ATOM 1881 C CA . HIS A 1 255 ? 4.794 -8.964 -8.372 1.00 94.31 255 HIS A CA 1
ATOM 1882 C C . HIS A 1 255 ? 3.314 -8.575 -8.187 1.00 94.31 255 HIS A C 1
ATOM 1884 O O . HIS A 1 255 ? 2.442 -9.133 -8.856 1.00 94.31 255 HIS A O 1
ATOM 1890 N N . VAL A 1 256 ? 3.005 -7.673 -7.246 1.00 94.69 256 VAL A N 1
ATOM 1891 C CA . VAL A 1 256 ? 1.651 -7.104 -7.052 1.00 94.69 256 VAL A CA 1
ATOM 1892 C C . VAL A 1 256 ? 1.696 -5.652 -6.571 1.00 94.69 256 VAL A C 1
ATOM 1894 O O . VAL A 1 256 ? 2.636 -5.234 -5.902 1.00 94.69 256 VAL A O 1
ATOM 1897 N N . HIS A 1 257 ? 0.603 -4.919 -6.782 1.00 94.38 257 HIS A N 1
ATOM 1898 C CA . HIS A 1 257 ? 0.468 -3.498 -6.434 1.00 94.38 257 HIS A CA 1
ATOM 1899 C C . HIS A 1 257 ? -0.619 -3.228 -5.375 1.00 94.38 257 HIS A C 1
ATOM 1901 O O . HIS A 1 257 ? -1.406 -2.294 -5.484 1.00 94.38 257 HIS A O 1
ATOM 1907 N N . LEU A 1 258 ? -0.674 -4.040 -4.315 1.00 95.38 258 LEU A N 1
ATOM 1908 C CA . LEU A 1 258 ? -1.669 -3.941 -3.230 1.00 95.38 258 LEU A CA 1
ATOM 1909 C C . LEU A 1 258 ? -1.649 -2.584 -2.485 1.00 95.38 258 LEU A C 1
ATOM 1911 O O . LEU A 1 258 ? -2.591 -2.271 -1.768 1.00 95.38 258 LEU A O 1
ATOM 1915 N N . SER A 1 259 ? -0.594 -1.776 -2.594 1.00 95.19 259 SER A N 1
ATOM 1916 C CA . SER A 1 259 ? -0.506 -0.453 -1.951 1.00 95.19 259 SER A CA 1
ATOM 1917 C C . SER A 1 259 ? -0.691 0.737 -2.896 1.00 95.19 259 SER A C 1
ATOM 1919 O O . SER A 1 259 ? -0.419 1.863 -2.478 1.00 95.19 259 SER A O 1
ATOM 1921 N N . ALA A 1 260 ? -1.098 0.511 -4.146 1.00 90.56 260 ALA A N 1
ATOM 1922 C CA . ALA A 1 260 ? -0.968 1.498 -5.215 1.00 90.56 260 ALA A CA 1
ATOM 1923 C C . ALA A 1 260 ? -1.977 2.650 -5.206 1.00 90.56 260 ALA A C 1
ATOM 1925 O O . ALA A 1 260 ? -1.737 3.607 -5.911 1.00 90.56 260 ALA A O 1
ATOM 1926 N N . THR A 1 261 ? -3.005 2.673 -4.355 1.00 83.06 261 THR A N 1
ATOM 1927 C CA . THR A 1 261 ? -4.081 3.695 -4.298 1.00 83.06 261 THR A CA 1
ATOM 1928 C C . THR A 1 261 ? -3.767 5.153 -4.712 1.00 83.06 261 THR A C 1
ATOM 1930 O O . THR A 1 261 ? -4.643 5.851 -5.217 1.00 83.06 261 THR A O 1
ATOM 1933 N N . THR A 1 262 ? -2.575 5.686 -4.430 1.00 83.75 262 THR A N 1
ATOM 1934 C CA . THR A 1 262 ? -2.179 7.066 -4.777 1.00 83.75 262 THR A CA 1
ATOM 1935 C C . THR A 1 262 ? -1.385 7.206 -6.082 1.00 83.75 262 THR A C 1
ATOM 1937 O O . THR A 1 262 ? -0.981 8.318 -6.431 1.00 83.75 262 THR A O 1
ATOM 1940 N N . PHE A 1 263 ? -1.246 6.111 -6.827 1.00 86.81 263 PHE A N 1
ATOM 1941 C CA . PHE A 1 263 ? -0.570 5.951 -8.109 1.00 86.81 263 PHE A CA 1
ATOM 1942 C C . PHE A 1 263 ? -1.056 6.956 -9.155 1.00 86.81 263 PHE A C 1
ATOM 1944 O O . PHE A 1 263 ? -2.231 7.350 -9.204 1.00 86.81 263 PHE A O 1
ATOM 1951 N N . LEU A 1 264 ? -0.111 7.408 -9.979 1.00 86.56 264 LEU A N 1
ATOM 1952 C CA . LEU A 1 264 ? -0.289 8.380 -11.052 1.00 86.56 264 LEU A CA 1
ATOM 1953 C C . LEU A 1 264 ? -0.913 9.680 -10.542 1.00 86.56 264 LEU A C 1
ATOM 1955 O O . LEU A 1 264 ? -1.792 10.261 -11.174 1.00 86.56 264 LEU A O 1
ATOM 1959 N N . GLY A 1 265 ? -0.477 10.140 -9.366 1.00 79.50 265 GLY A N 1
ATOM 1960 C CA . GLY A 1 265 ? -1.023 11.339 -8.730 1.00 79.50 265 GLY A CA 1
ATOM 1961 C C . GLY A 1 265 ? -2.477 11.186 -8.273 1.00 79.50 265 GLY A C 1
ATOM 1962 O O . GLY A 1 265 ? -3.224 12.168 -8.273 1.00 79.50 265 GLY A O 1
ATOM 1963 N N . GLY A 1 266 ? -2.885 9.981 -7.866 1.00 83.00 266 GLY A N 1
ATOM 1964 C CA . GLY A 1 266 ? -4.265 9.645 -7.512 1.00 83.00 266 GLY A CA 1
ATOM 1965 C C . GLY A 1 266 ? -5.179 9.567 -8.734 1.00 83.00 266 GLY A C 1
ATOM 1966 O O . GLY A 1 266 ? -6.272 10.136 -8.716 1.00 83.00 266 GLY A O 1
ATOM 1967 N N . ALA A 1 267 ? -4.705 8.931 -9.809 1.00 85.62 267 ALA A N 1
ATOM 1968 C CA . ALA A 1 267 ? -5.583 8.445 -10.872 1.00 85.62 267 ALA A CA 1
ATOM 1969 C C . ALA A 1 267 ? -6.272 7.136 -10.478 1.00 85.62 267 ALA A C 1
ATOM 1971 O O . ALA A 1 267 ? -7.323 6.837 -11.019 1.00 85.62 267 ALA A O 1
ATOM 1972 N N . GLU A 1 268 ? -5.709 6.373 -9.539 1.00 90.25 268 GLU A N 1
ATOM 1973 C CA . GLU A 1 268 ? -6.357 5.172 -9.022 1.00 90.25 268 GLU A CA 1
ATOM 1974 C C . GLU A 1 268 ? -7.493 5.507 -8.033 1.00 90.25 268 GLU A C 1
ATOM 1976 O O . GLU A 1 268 ? -7.373 6.404 -7.192 1.00 90.25 268 GLU A O 1
ATOM 1981 N N . HIS A 1 269 ? -8.609 4.774 -8.120 1.00 92.25 269 HIS A N 1
ATOM 1982 C CA . HIS A 1 269 ? -9.695 4.812 -7.142 1.00 92.25 269 HIS A CA 1
ATOM 1983 C C . HIS A 1 269 ? -9.831 3.490 -6.374 1.00 92.25 269 HIS A C 1
ATOM 1985 O O . HIS A 1 269 ? -10.014 2.418 -6.949 1.00 92.25 269 HIS A O 1
ATOM 1991 N N . GLY A 1 270 ? -9.853 3.595 -5.047 1.00 93.81 270 GLY A N 1
ATOM 1992 C CA . GLY A 1 270 ? -10.105 2.499 -4.116 1.00 93.81 270 GLY A CA 1
ATOM 1993 C C . GLY A 1 270 ? -9.083 2.498 -2.980 1.00 93.81 270 GLY A C 1
ATOM 1994 O O . GLY A 1 270 ? -8.416 3.504 -2.762 1.00 93.81 270 GLY A O 1
ATOM 1995 N N . SER A 1 271 ? -8.988 1.420 -2.200 1.00 95.25 271 SER A N 1
ATOM 1996 C CA . SER A 1 271 ? -7.957 1.209 -1.171 1.00 95.25 271 SER A CA 1
ATOM 1997 C C . SER A 1 271 ? -7.918 -0.259 -0.725 1.00 95.25 271 SER A C 1
ATOM 1999 O O . SER A 1 271 ? -8.983 -0.873 -0.563 1.00 95.25 271 SER A O 1
ATOM 2001 N N . PRO A 1 272 ? -6.749 -0.813 -0.355 1.00 96.00 272 PRO A N 1
ATOM 2002 C CA . PRO A 1 272 ? -6.629 -2.221 0.042 1.00 96.00 272 PRO A CA 1
ATOM 2003 C C . PRO A 1 272 ? -7.325 -2.534 1.372 1.00 96.00 272 PRO A C 1
ATOM 2005 O O . PRO A 1 272 ? -7.705 -3.671 1.663 1.00 96.00 272 PRO A O 1
ATOM 2008 N N . PHE A 1 273 ? -7.507 -1.513 2.207 1.00 97.38 273 PHE A N 1
ATOM 2009 C CA . PHE A 1 273 ? -8.309 -1.536 3.421 1.00 97.38 273 PHE A CA 1
ATOM 2010 C C . PHE A 1 273 ? -8.813 -0.124 3.722 1.00 97.38 273 PHE A C 1
ATOM 2012 O O . PHE A 1 273 ? -8.249 0.865 3.267 1.00 97.38 273 PHE A O 1
ATOM 2019 N N . HIS A 1 274 ? -9.835 -0.015 4.570 1.00 97.06 274 HIS A N 1
ATOM 2020 C CA . HIS A 1 274 ? -10.157 1.262 5.198 1.00 97.06 274 HIS A CA 1
ATOM 2021 C C . HIS A 1 274 ? -10.611 1.059 6.642 1.00 97.06 274 HIS A C 1
ATOM 2023 O O . HIS A 1 274 ? -11.294 0.086 6.988 1.00 97.06 274 HIS A O 1
ATOM 2029 N N . ARG A 1 275 ? -10.272 2.023 7.505 1.00 95.62 275 ARG A N 1
ATOM 2030 C CA . ARG A 1 275 ? -10.630 2.021 8.934 1.00 95.62 275 ARG A CA 1
ATOM 2031 C C . ARG A 1 275 ? -12.141 2.021 9.200 1.00 95.62 275 ARG A C 1
ATOM 2033 O O . ARG A 1 275 ? -12.552 1.656 10.297 1.00 95.62 275 ARG A O 1
ATOM 2040 N N . PHE A 1 276 ? -12.948 2.396 8.202 1.00 97.62 276 PHE A N 1
ATOM 2041 C CA . PHE A 1 276 ? -14.418 2.356 8.220 1.00 97.62 276 PHE A CA 1
ATOM 2042 C C . PHE A 1 276 ? -15.019 1.257 7.311 1.00 97.62 276 PHE A C 1
ATOM 2044 O O . PHE A 1 276 ? -16.201 1.324 6.983 1.00 97.62 276 PHE A O 1
ATOM 2051 N N . GLY A 1 277 ? -14.226 0.249 6.926 1.00 97.19 277 GLY A N 1
ATOM 2052 C CA . GLY A 1 277 ? -14.670 -0.925 6.160 1.00 97.19 277 GLY A CA 1
ATOM 2053 C C . GLY A 1 277 ? -14.809 -0.710 4.652 1.00 97.19 277 GLY A C 1
ATOM 2054 O O . GLY A 1 277 ? -14.604 0.393 4.138 1.00 97.19 277 GLY A O 1
ATOM 2055 N N . VAL A 1 278 ? -15.168 -1.789 3.951 1.00 97.50 278 VAL A N 1
ATOM 2056 C CA . VAL A 1 278 ? -15.240 -1.851 2.481 1.00 97.50 278 VAL A CA 1
ATOM 2057 C C . VAL A 1 278 ? -16.081 -0.750 1.820 1.00 97.50 278 VAL A C 1
ATOM 2059 O O . VAL A 1 278 ? -15.694 -0.268 0.764 1.00 97.50 278 VAL A O 1
ATOM 2062 N N . THR A 1 279 ? -17.152 -0.254 2.455 1.00 96.69 279 THR A N 1
ATOM 2063 C CA . THR A 1 279 ? -18.023 0.800 1.878 1.00 96.69 279 THR A CA 1
ATOM 2064 C C . THR A 1 279 ? -17.332 2.153 1.680 1.00 96.69 279 THR A C 1
ATOM 2066 O O . THR A 1 279 ? -17.925 3.059 1.107 1.00 96.69 279 THR A O 1
ATOM 2069 N N . HIS A 1 280 ? -16.128 2.313 2.230 1.00 96.75 280 HIS A N 1
ATOM 2070 C CA . HIS A 1 280 ? -15.261 3.474 2.036 1.00 96.75 280 HIS A CA 1
ATOM 2071 C C . HIS A 1 280 ? -13.984 3.122 1.272 1.00 96.75 280 HIS A C 1
ATOM 2073 O O . HIS A 1 280 ? -13.387 3.997 0.667 1.00 96.75 280 HIS A O 1
ATOM 2079 N N . ALA A 1 281 ? -13.532 1.867 1.360 1.00 96.31 281 ALA A N 1
ATOM 2080 C CA . ALA A 1 281 ? -12.345 1.410 0.648 1.00 96.31 281 ALA A CA 1
ATOM 2081 C C . ALA A 1 281 ? -12.626 1.224 -0.848 1.00 96.31 281 ALA A C 1
ATOM 2083 O O . ALA A 1 281 ? -11.769 1.496 -1.669 1.00 96.31 281 ALA A O 1
ATOM 2084 N N . LEU A 1 282 ? -13.831 0.766 -1.193 1.00 95.81 282 LEU A N 1
ATOM 2085 C CA . LEU A 1 282 ? -14.288 0.517 -2.558 1.00 95.81 282 LEU A CA 1
ATOM 2086 C C . LEU A 1 282 ? -15.618 1.261 -2.770 1.00 95.81 282 LEU A C 1
ATOM 2088 O O . LEU A 1 282 ? -16.652 0.650 -3.025 1.00 95.81 282 LEU A O 1
ATOM 2092 N N . SER A 1 283 ? -15.620 2.573 -2.524 1.00 95.06 283 SER A N 1
ATOM 2093 C CA . SER A 1 283 ? -16.780 3.461 -2.710 1.00 95.06 283 SER A CA 1
ATOM 2094 C C . SER A 1 283 ? -17.159 3.633 -4.191 1.00 95.06 283 SER A C 1
ATOM 2096 O O . SER A 1 283 ? -16.621 2.955 -5.050 1.00 95.06 283 SER A O 1
ATOM 2098 N N . ASP A 1 284 ? -18.109 4.512 -4.512 1.00 95.06 284 ASP A N 1
ATOM 2099 C CA . ASP A 1 284 ? -18.397 4.917 -5.897 1.00 95.06 284 ASP A CA 1
ATOM 2100 C C . ASP A 1 284 ? -17.222 5.744 -6.460 1.00 95.06 284 ASP A C 1
ATOM 2102 O O . ASP A 1 284 ? -16.833 6.748 -5.853 1.00 95.06 284 ASP A O 1
ATOM 2106 N N . CYS A 1 285 ? -16.654 5.349 -7.607 1.00 93.69 285 CYS A N 1
ATOM 2107 C CA . CYS A 1 285 ? -15.488 6.032 -8.175 1.00 93.69 285 CYS A CA 1
ATOM 2108 C C . CYS A 1 285 ? -15.813 7.372 -8.853 1.00 93.69 285 CYS A C 1
ATOM 2110 O O . CYS A 1 285 ? -14.890 8.092 -9.233 1.00 93.69 285 CYS A O 1
ATOM 2112 N N . ALA A 1 286 ? -17.088 7.781 -8.932 1.00 92.38 286 ALA A N 1
ATOM 2113 C CA . ALA A 1 286 ? -17.492 9.065 -9.508 1.00 92.38 286 ALA A CA 1
ATOM 2114 C C . ALA A 1 286 ? -16.919 10.295 -8.776 1.00 92.38 286 ALA A C 1
ATOM 2116 O O . ALA A 1 286 ? -16.930 11.393 -9.335 1.00 92.38 286 ALA A O 1
ATOM 2117 N N . GLU A 1 287 ? -16.403 10.139 -7.551 1.00 84.81 287 GLU A N 1
ATOM 2118 C CA . GLU A 1 287 ? -15.633 11.189 -6.869 1.00 84.81 287 GLU A CA 1
ATOM 2119 C C . GLU A 1 287 ? -14.272 11.446 -7.546 1.00 84.81 287 GLU A C 1
ATOM 2121 O O . GLU A 1 287 ? -13.879 12.604 -7.692 1.00 84.81 287 GLU A O 1
ATOM 2126 N N . THR A 1 288 ? -13.591 10.395 -8.021 1.00 85.56 288 THR A N 1
ATOM 2127 C CA . THR A 1 288 ? -12.292 10.486 -8.717 1.00 85.56 288 THR A CA 1
ATOM 2128 C C . THR A 1 288 ? -12.472 10.628 -10.231 1.00 85.56 288 THR A C 1
ATOM 2130 O O . THR A 1 288 ? -11.902 11.529 -10.844 1.00 85.56 288 THR A O 1
ATOM 2133 N N . HIS A 1 289 ? -13.294 9.770 -10.844 1.00 89.75 289 HIS A N 1
ATOM 2134 C CA . HIS A 1 289 ? -13.460 9.656 -12.301 1.00 89.75 289 HIS A CA 1
ATOM 2135 C C . HIS A 1 289 ? -14.654 10.442 -12.854 1.00 89.75 289 HIS A C 1
ATOM 2137 O O . HIS A 1 289 ? -14.911 10.436 -14.058 1.00 89.75 289 HIS A O 1
ATOM 2143 N N . GLY A 1 290 ? -15.375 11.171 -12.001 1.00 87.56 290 GLY A N 1
ATOM 2144 C CA . GLY A 1 290 ? -16.555 11.931 -12.400 1.00 87.56 290 GLY A CA 1
ATOM 2145 C C . GLY A 1 290 ? -17.740 11.047 -12.821 1.00 87.56 290 GLY A C 1
ATOM 2146 O O . GLY A 1 290 ? -17.667 9.819 -12.800 1.00 87.56 290 GLY A O 1
ATOM 2147 N N . PRO A 1 291 ? -18.872 11.658 -13.213 1.00 88.19 291 PRO A N 1
ATOM 2148 C CA . PRO A 1 291 ? -20.056 10.913 -13.632 1.00 88.19 291 PRO A CA 1
ATOM 2149 C C . PRO A 1 291 ? -19.763 10.003 -14.835 1.00 88.19 291 PRO A C 1
ATOM 2151 O O . PRO A 1 291 ? -19.273 10.486 -15.856 1.00 88.19 291 PRO A O 1
ATOM 2154 N N . ASN A 1 292 ? -20.115 8.718 -14.729 1.00 87.19 292 ASN A N 1
ATOM 2155 C CA . ASN A 1 292 ? -19.869 7.672 -15.738 1.00 87.19 292 ASN A CA 1
ATOM 2156 C C . ASN A 1 292 ? -18.380 7.484 -16.117 1.00 87.19 292 ASN A C 1
ATOM 2158 O O . ASN A 1 292 ? -18.070 7.138 -17.255 1.00 87.19 292 ASN A O 1
ATOM 2162 N N . GLY A 1 293 ? -17.444 7.775 -15.208 1.00 87.81 293 GLY A N 1
ATOM 2163 C CA . GLY A 1 293 ? -16.021 7.477 -15.408 1.00 87.81 293 GLY A CA 1
ATOM 2164 C C . GLY A 1 293 ? -15.271 8.388 -16.395 1.00 87.81 293 GLY A C 1
ATOM 2165 O O . GLY A 1 293 ? -14.077 8.202 -16.604 1.00 87.81 293 GLY A O 1
ATOM 2166 N N . PHE A 1 294 ? -15.926 9.391 -16.997 1.00 84.56 294 PHE A N 1
ATOM 2167 C CA . PHE A 1 294 ? -15.372 10.208 -18.095 1.00 84.56 294 PHE A CA 1
ATOM 2168 C C . PHE A 1 294 ? -14.115 11.043 -17.771 1.00 84.56 294 PHE A C 1
ATOM 2170 O O . PHE A 1 294 ? -13.538 11.640 -18.681 1.00 84.56 294 PHE A O 1
ATOM 2177 N N . LEU A 1 295 ? -13.703 11.152 -16.505 1.00 81.69 295 LEU A N 1
ATOM 2178 C CA . LEU A 1 295 ? -12.464 1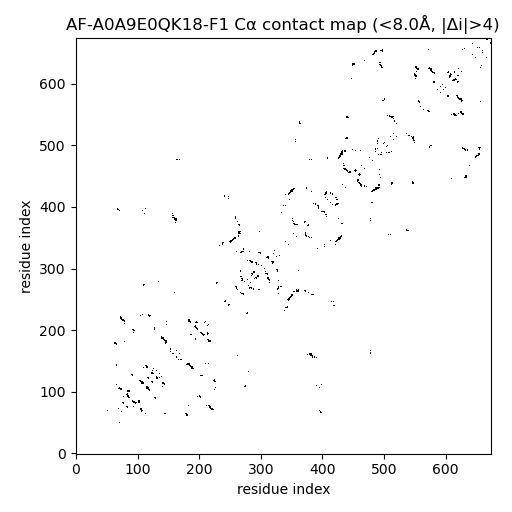1.830 -16.098 1.00 81.69 295 LEU A CA 1
ATOM 2179 C C . LEU A 1 295 ? -11.293 10.864 -15.862 1.00 81.69 295 LEU A C 1
ATOM 2181 O O . LEU A 1 295 ? -10.187 11.334 -15.596 1.00 81.69 295 LEU A O 1
ATOM 2185 N N . ASP A 1 296 ? -11.498 9.552 -16.009 1.00 82.62 296 ASP A N 1
ATOM 2186 C CA . ASP A 1 296 ? -10.430 8.547 -16.030 1.00 82.62 296 ASP A CA 1
ATOM 2187 C C . ASP A 1 296 ? -9.647 8.596 -17.354 1.00 82.62 296 ASP A C 1
ATOM 2189 O O . ASP A 1 296 ? -9.686 7.688 -18.187 1.00 82.62 296 ASP A O 1
ATOM 2193 N N . LEU A 1 297 ? -8.953 9.712 -17.590 1.00 75.50 297 LEU A N 1
ATOM 2194 C CA . LEU A 1 297 ? -8.181 9.910 -18.814 1.00 75.50 297 LEU A CA 1
ATOM 2195 C C . LEU A 1 297 ? -7.016 8.918 -18.907 1.00 75.50 297 LEU A C 1
ATOM 2197 O O . LEU A 1 297 ? -6.659 8.503 -20.006 1.00 75.50 297 LEU A O 1
ATOM 2201 N N . VAL A 1 298 ? -6.416 8.555 -17.772 1.00 76.25 298 VAL A N 1
ATOM 2202 C CA . VAL A 1 298 ? -5.250 7.671 -17.742 1.00 76.25 298 VAL A CA 1
ATOM 2203 C C . VAL A 1 298 ? -5.657 6.246 -18.107 1.00 76.25 298 VAL A C 1
ATOM 2205 O O . VAL A 1 298 ? -5.097 5.704 -19.059 1.00 76.25 298 VAL A O 1
ATOM 2208 N N . GLY A 1 299 ? -6.677 5.678 -17.454 1.00 77.12 299 GLY A N 1
ATOM 2209 C CA . GLY A 1 299 ? -7.233 4.375 -17.820 1.00 77.12 299 GLY A CA 1
ATOM 2210 C C . GLY A 1 299 ? -7.675 4.352 -19.282 1.00 77.12 299 GLY A C 1
ATOM 2211 O O . GLY A 1 299 ? -7.249 3.476 -20.037 1.00 77.12 299 GLY A O 1
ATOM 2212 N N . SER A 1 300 ? -8.406 5.387 -19.717 1.00 74.94 300 SER A N 1
ATOM 2213 C CA . SER A 1 300 ? -8.856 5.542 -21.110 1.00 74.94 300 SER A CA 1
ATOM 2214 C C . SER A 1 300 ? -7.706 5.500 -22.128 1.00 74.94 300 SER A C 1
ATOM 2216 O O . SER A 1 300 ? -7.806 4.847 -23.167 1.00 74.94 300 SER A O 1
ATOM 2218 N N . LEU A 1 301 ? -6.582 6.169 -21.835 1.00 69.75 301 LEU A N 1
ATOM 2219 C CA . LEU A 1 301 ? -5.400 6.196 -22.706 1.00 69.75 301 LEU A CA 1
ATOM 2220 C C . LEU A 1 301 ? -4.678 4.844 -22.783 1.00 69.75 301 LEU A C 1
ATOM 2222 O O . LEU A 1 301 ? -4.174 4.503 -23.853 1.00 69.75 301 LEU A O 1
ATOM 2226 N N . PHE A 1 302 ? -4.636 4.075 -21.690 1.00 69.56 302 PHE A N 1
ATOM 2227 C CA . PHE A 1 302 ? -4.004 2.751 -21.669 1.00 69.56 302 PHE A CA 1
ATOM 2228 C C . PHE A 1 302 ? -4.785 1.709 -22.479 1.00 69.56 302 PHE A C 1
ATOM 2230 O O . PHE A 1 302 ? -4.176 0.940 -23.220 1.00 69.56 302 PHE A O 1
ATOM 2237 N N . VAL A 1 303 ? -6.121 1.692 -22.385 1.00 71.19 303 VAL A N 1
ATOM 2238 C CA . VAL A 1 303 ? -6.955 0.731 -23.141 1.00 71.19 303 VAL A CA 1
ATOM 2239 C C . VAL A 1 303 ? -7.450 1.260 -24.494 1.00 71.19 303 VAL A C 1
ATOM 2241 O O . VAL A 1 303 ? -8.003 0.495 -25.281 1.00 71.19 303 VAL A O 1
ATOM 2244 N N . SER A 1 304 ? -7.210 2.543 -24.798 1.00 68.88 304 SER A N 1
ATOM 2245 C CA . SER A 1 304 ? -7.728 3.251 -25.983 1.00 68.88 304 SER A CA 1
ATOM 2246 C C . SER A 1 304 ? -9.262 3.242 -26.099 1.00 68.88 304 SER A C 1
ATOM 2248 O O . SER A 1 304 ? -9.807 3.189 -27.203 1.00 68.88 304 SER A O 1
ATOM 2250 N N . ASP A 1 305 ? -9.948 3.321 -24.959 1.00 71.62 305 ASP A N 1
ATOM 2251 C CA . ASP A 1 305 ? -11.406 3.412 -24.838 1.00 71.62 305 ASP A CA 1
ATOM 2252 C C . ASP A 1 305 ? -11.761 4.698 -24.085 1.00 71.62 305 ASP A C 1
ATOM 2254 O O . ASP A 1 305 ? -11.204 4.960 -23.026 1.00 71.62 305 ASP A O 1
ATOM 2258 N N . PHE A 1 306 ? -12.656 5.516 -24.638 1.00 77.44 306 PHE A N 1
ATOM 2259 C CA . PHE A 1 306 ? -13.051 6.815 -24.081 1.00 77.44 306 PHE A CA 1
ATOM 2260 C C . PHE A 1 306 ? -14.565 6.908 -23.815 1.00 77.44 306 PHE A C 1
ATOM 2262 O O . PHE A 1 306 ? -15.067 7.999 -23.529 1.00 77.44 306 PHE A O 1
ATOM 2269 N N . ASP A 1 307 ? -15.305 5.796 -23.914 1.00 80.50 307 ASP A N 1
ATOM 2270 C CA . ASP A 1 307 ? -16.765 5.776 -23.729 1.00 80.50 307 ASP A CA 1
ATOM 2271 C C . ASP A 1 307 ? -17.192 5.866 -22.243 1.00 80.50 307 ASP A C 1
ATOM 2273 O O . ASP A 1 307 ? -18.365 6.128 -21.955 1.00 80.50 307 ASP A O 1
ATOM 2277 N N . GLY A 1 308 ? -16.243 5.731 -21.306 1.00 84.69 308 GLY A N 1
ATOM 2278 C CA . GLY A 1 308 ? -16.462 5.777 -19.854 1.00 84.69 308 GLY A CA 1
ATOM 2279 C C . GLY A 1 308 ? -16.710 4.397 -19.230 1.00 84.69 308 GLY A C 1
ATOM 2280 O O . GLY A 1 308 ? -16.516 3.369 -19.873 1.00 84.69 308 GLY A O 1
ATOM 2281 N N . HIS A 1 309 ? -17.122 4.365 -17.961 1.00 89.75 309 HIS A N 1
ATOM 2282 C CA . HIS A 1 309 ? -17.457 3.133 -17.228 1.00 89.75 309 HIS A CA 1
ATOM 2283 C C . HIS A 1 309 ? -18.495 3.392 -16.121 1.00 89.75 309 HIS A C 1
ATOM 2285 O O . HIS A 1 309 ? -18.650 4.522 -15.646 1.00 89.75 309 HIS A O 1
ATOM 2291 N N . ASP A 1 310 ? -19.213 2.352 -15.689 1.00 93.19 310 ASP A N 1
ATOM 2292 C CA . ASP A 1 310 ? -20.077 2.415 -14.509 1.00 93.19 310 ASP A CA 1
ATOM 2293 C C . ASP A 1 310 ? -19.221 2.563 -13.243 1.00 93.19 310 ASP A C 1
ATOM 2295 O O . ASP A 1 310 ? -18.297 1.789 -12.979 1.00 93.19 310 ASP A O 1
ATOM 2299 N N . THR A 1 311 ? -19.517 3.594 -12.454 1.00 94.94 311 THR A N 1
ATOM 2300 C CA . THR A 1 311 ? -18.688 3.989 -11.316 1.00 94.94 311 THR A CA 1
ATOM 2301 C C . THR A 1 311 ? -19.015 3.233 -10.026 1.00 94.94 311 THR A C 1
ATOM 2303 O O . THR A 1 311 ? -18.289 3.361 -9.035 1.00 94.94 311 THR A O 1
ATOM 2306 N N . ALA A 1 312 ? -20.075 2.416 -10.011 1.00 95.25 312 ALA A N 1
ATOM 2307 C CA . ALA A 1 312 ? -20.583 1.759 -8.814 1.00 95.25 312 ALA A CA 1
ATOM 2308 C C . ALA A 1 312 ? -19.680 0.610 -8.320 1.00 95.25 312 ALA A C 1
ATOM 2310 O O . ALA A 1 312 ? -19.811 -0.543 -8.748 1.00 95.25 312 ALA A O 1
ATOM 2311 N N . GLY A 1 313 ? -18.832 0.930 -7.336 1.00 94.38 313 GLY A N 1
ATOM 2312 C CA . GLY A 1 313 ? -18.044 -0.021 -6.548 1.00 94.38 313 GLY A CA 1
ATOM 2313 C C . GLY A 1 313 ? -18.893 -0.885 -5.600 1.00 94.38 313 GLY A C 1
ATOM 2314 O O . GLY A 1 313 ? -19.919 -1.461 -5.976 1.00 94.38 313 GLY A O 1
ATOM 2315 N N . TRP A 1 314 ? -18.475 -1.014 -4.339 1.00 94.94 314 TRP A N 1
ATOM 2316 C CA . TRP A 1 314 ? -19.128 -1.892 -3.365 1.00 94.94 314 TRP A CA 1
ATOM 2317 C C . TRP A 1 314 ? -20.593 -1.484 -3.093 1.00 94.94 314 TRP A C 1
ATOM 2319 O O . TRP A 1 314 ? -20.866 -0.317 -2.802 1.00 94.94 314 TRP A O 1
ATOM 2329 N N . PRO A 1 315 ? -21.553 -2.435 -3.054 1.00 93.69 315 PRO A N 1
ATOM 2330 C CA . PRO A 1 315 ? -21.373 -3.890 -3.135 1.00 93.69 315 PRO A CA 1
ATOM 2331 C C . PRO A 1 315 ? -21.486 -4.470 -4.551 1.00 93.69 315 PRO A C 1
ATOM 2333 O O . PRO A 1 315 ? -21.251 -5.665 -4.727 1.00 93.69 315 PRO A O 1
ATOM 2336 N N . THR A 1 316 ? -21.911 -3.675 -5.532 1.00 93.44 316 THR A N 1
ATOM 2337 C CA . THR A 1 316 ? -22.351 -4.162 -6.845 1.00 93.44 316 THR A CA 1
ATOM 2338 C C . THR A 1 316 ? -21.207 -4.482 -7.793 1.00 93.44 316 THR A C 1
ATOM 2340 O O . THR A 1 316 ? -21.314 -5.495 -8.476 1.00 93.44 316 THR A O 1
ATOM 2343 N N . HIS A 1 317 ? -20.139 -3.676 -7.795 1.00 92.31 317 HIS A N 1
ATOM 2344 C CA . HIS A 1 317 ? -18.964 -3.826 -8.665 1.00 92.31 317 HIS A CA 1
ATOM 2345 C C . HIS A 1 317 ? -19.369 -4.046 -10.128 1.00 92.31 317 HIS A C 1
ATOM 2347 O O . HIS A 1 317 ? -19.125 -5.114 -10.689 1.00 92.31 317 HIS A O 1
ATOM 2353 N N . VAL A 1 318 ? -20.096 -3.079 -10.702 1.00 92.88 318 VAL A N 1
ATOM 2354 C CA . VAL A 1 318 ? -20.739 -3.259 -12.018 1.00 92.88 318 VAL A CA 1
ATOM 2355 C C . VAL A 1 318 ? -19.685 -3.472 -13.105 1.00 92.88 318 VAL A C 1
ATOM 2357 O O . VAL A 1 318 ? -19.722 -4.503 -13.777 1.00 92.88 318 VAL A O 1
ATOM 2360 N N . ASP A 1 319 ? -18.718 -2.553 -13.193 1.00 89.62 319 ASP A N 1
ATOM 2361 C CA . ASP A 1 319 ? -17.607 -2.619 -14.152 1.00 89.62 319 ASP A CA 1
ATOM 2362 C C . ASP A 1 319 ? -16.228 -2.796 -13.487 1.00 89.62 319 ASP A C 1
ATOM 2364 O O . ASP A 1 319 ? -15.309 -3.316 -14.122 1.00 89.62 319 ASP A O 1
ATOM 2368 N N . TRP A 1 320 ? -16.059 -2.406 -12.215 1.00 91.94 320 TRP A N 1
ATOM 2369 C CA . TRP A 1 320 ? -14.778 -2.483 -11.501 1.00 91.94 320 TRP A CA 1
ATOM 2370 C C . TRP A 1 320 ? -14.916 -3.095 -10.090 1.00 91.94 320 TRP A C 1
ATOM 2372 O O . TRP A 1 320 ? -15.958 -2.926 -9.449 1.00 91.94 320 TRP A O 1
ATOM 2382 N N . PRO A 1 321 ? -13.884 -3.795 -9.570 1.00 88.94 321 PRO A N 1
ATOM 2383 C CA . PRO A 1 321 ? -12.562 -4.009 -10.168 1.00 88.94 321 PRO A CA 1
ATOM 2384 C C . PRO A 1 321 ? -12.568 -5.003 -11.337 1.00 88.94 321 PRO A C 1
ATOM 2386 O O . PRO A 1 321 ? -13.290 -6.000 -11.331 1.00 88.94 321 PRO A O 1
ATOM 2389 N N . ALA A 1 322 ? -11.703 -4.760 -12.324 1.00 85.06 322 ALA A N 1
ATOM 2390 C CA . ALA A 1 322 ? -11.555 -5.603 -13.507 1.00 85.06 322 ALA A CA 1
ATOM 2391 C C . ALA A 1 322 ? -10.080 -5.821 -13.860 1.00 85.06 322 ALA A C 1
ATOM 2393 O O . ALA A 1 322 ? -9.275 -4.901 -13.800 1.00 85.06 322 ALA A O 1
ATOM 2394 N N . ARG A 1 323 ? -9.735 -7.033 -14.319 1.00 81.62 323 ARG A N 1
ATOM 2395 C CA . ARG A 1 323 ? -8.348 -7.475 -14.602 1.00 81.62 323 ARG A CA 1
ATOM 2396 C C . ARG A 1 323 ? -7.562 -6.670 -15.654 1.00 81.62 323 ARG A C 1
ATOM 2398 O O . ARG A 1 323 ? -6.416 -7.003 -15.917 1.00 81.62 323 ARG A O 1
ATOM 2405 N N . ALA A 1 324 ? -8.223 -5.760 -16.362 1.00 75.00 324 ALA A N 1
ATOM 2406 C CA . ALA A 1 324 ? -7.662 -4.966 -17.457 1.00 75.00 324 ALA A CA 1
ATOM 2407 C C . ALA A 1 324 ? -7.735 -3.458 -17.162 1.00 75.00 324 ALA A C 1
ATOM 2409 O O . ALA A 1 324 ? -7.523 -2.647 -18.055 1.00 75.00 324 ALA A O 1
ATOM 2410 N N . ASN A 1 325 ? -8.091 -3.097 -15.928 1.00 78.81 325 ASN A N 1
ATOM 2411 C CA . ASN A 1 325 ? -8.209 -1.728 -15.467 1.00 78.81 325 ASN A CA 1
ATOM 2412 C C . ASN A 1 325 ? -6.995 -1.403 -14.581 1.00 78.81 325 ASN A C 1
ATOM 2414 O O . ASN A 1 325 ? -6.644 -2.202 -13.716 1.00 78.81 325 ASN A O 1
ATOM 2418 N N . LEU A 1 326 ? -6.351 -0.265 -14.841 1.00 80.38 326 LEU A N 1
ATOM 2419 C CA . LEU A 1 326 ? -5.122 0.192 -14.176 1.00 80.38 326 LEU A CA 1
ATOM 2420 C C . LEU A 1 326 ? -5.389 1.303 -13.141 1.00 80.38 326 LEU A C 1
ATOM 2422 O O . LEU A 1 326 ? -4.501 1.688 -12.393 1.00 80.38 326 LEU A O 1
ATOM 2426 N N . THR A 1 327 ? -6.611 1.833 -13.106 1.00 88.56 327 THR A N 1
ATOM 2427 C CA . THR A 1 327 ? -7.021 3.008 -12.320 1.00 88.56 327 THR A CA 1
ATOM 2428 C C . THR A 1 327 ? -8.039 2.655 -11.236 1.00 88.56 327 THR A C 1
ATOM 2430 O O . THR A 1 327 ? -8.704 3.530 -10.688 1.00 88.56 327 THR A O 1
ATOM 2433 N N . HIS A 1 328 ? -8.170 1.374 -10.884 1.00 92.50 328 HIS A N 1
ATOM 2434 C CA . HIS A 1 328 ? -9.058 0.925 -9.813 1.00 92.50 328 HIS A CA 1
ATOM 2435 C C . HIS A 1 328 ? -8.420 -0.173 -8.967 1.00 92.50 328 HIS A C 1
ATOM 2437 O O . HIS A 1 328 ? -7.883 -1.140 -9.508 1.00 92.50 328 HIS A O 1
ATOM 2443 N N . GLU A 1 329 ? -8.593 -0.064 -7.650 1.00 92.94 329 GLU A N 1
ATOM 2444 C CA . GLU A 1 329 ? -8.066 -1.004 -6.661 1.00 92.94 329 GLU A CA 1
ATOM 2445 C C . GLU A 1 329 ? -8.508 -2.445 -6.952 1.00 92.94 329 GLU A C 1
ATOM 2447 O O . GLU A 1 329 ? -9.678 -2.815 -6.796 1.00 92.94 329 GLU A O 1
ATOM 2452 N N . ALA A 1 330 ? -7.547 -3.282 -7.338 1.00 89.62 330 ALA A N 1
ATOM 2453 C CA . ALA A 1 330 ? -7.783 -4.674 -7.694 1.00 89.62 330 ALA A CA 1
ATOM 2454 C C . ALA A 1 330 ? -7.591 -5.654 -6.519 1.00 89.62 330 ALA A C 1
ATOM 2456 O O . ALA A 1 330 ? -7.940 -6.832 -6.657 1.00 89.62 330 ALA A O 1
ATOM 2457 N N . ILE A 1 331 ? -7.057 -5.218 -5.366 1.00 93.88 331 ILE A N 1
ATOM 2458 C CA . ILE A 1 331 ? -6.612 -6.116 -4.291 1.00 93.88 331 ILE A CA 1
ATOM 2459 C C . ILE A 1 331 ? -7.083 -5.658 -2.895 1.00 93.88 331 ILE A C 1
ATOM 2461 O O . ILE A 1 331 ? -6.372 -5.046 -2.109 1.00 93.88 331 ILE A O 1
ATOM 2465 N N . TYR A 1 332 ? -8.277 -6.086 -2.485 1.00 96.88 332 TYR A N 1
ATOM 2466 C CA . TYR A 1 332 ? -8.762 -5.865 -1.117 1.00 96.88 332 TYR A CA 1
ATOM 2467 C C . TYR A 1 332 ? -8.208 -6.885 -0.098 1.00 96.88 332 TYR A C 1
ATOM 2469 O O . TYR A 1 332 ? -8.079 -8.076 -0.398 1.00 96.88 332 TYR A O 1
ATOM 2477 N N . TRP A 1 333 ? -7.970 -6.481 1.160 1.00 97.81 333 TRP A N 1
ATOM 2478 C CA . TRP A 1 333 ? -7.351 -7.337 2.195 1.00 97.81 333 TRP A CA 1
ATOM 2479 C C . TRP A 1 333 ? -8.084 -8.668 2.451 1.00 97.81 333 TRP A C 1
ATOM 2481 O O . TRP A 1 333 ? -7.441 -9.679 2.735 1.00 97.81 333 TRP A O 1
ATOM 2491 N N . LYS A 1 334 ? -9.418 -8.711 2.303 1.00 97.44 334 LYS A N 1
ATOM 2492 C CA . LYS A 1 334 ? -10.214 -9.956 2.392 1.00 97.44 334 LYS A CA 1
ATOM 2493 C C . LYS A 1 334 ? -9.977 -10.904 1.214 1.00 97.44 334 LYS A C 1
ATOM 2495 O O . LYS A 1 334 ? -10.123 -12.116 1.364 1.00 97.44 334 LYS A O 1
ATOM 2500 N N . TRP A 1 335 ? -9.606 -10.382 0.046 1.00 96.44 335 TRP A N 1
ATOM 2501 C CA . TRP A 1 335 ? -9.225 -11.188 -1.115 1.00 96.44 335 TRP A CA 1
ATOM 2502 C C . TRP A 1 335 ? -7.802 -11.733 -0.947 1.00 96.44 335 TRP A C 1
ATOM 2504 O O . TRP A 1 335 ? -7.576 -12.904 -1.257 1.00 96.44 335 TRP A O 1
ATOM 2514 N N . VAL A 1 336 ? -6.890 -10.954 -0.347 1.00 97.75 336 VAL A N 1
ATOM 2515 C CA . VAL A 1 336 ? -5.569 -11.446 0.095 1.00 97.75 336 VAL A CA 1
ATOM 2516 C C . VAL A 1 336 ? -5.722 -12.536 1.160 1.00 97.75 336 VAL A C 1
ATOM 2518 O O . VAL A 1 336 ? -5.076 -13.575 1.074 1.00 97.75 336 VAL A O 1
ATOM 2521 N N . GLU A 1 337 ? -6.628 -12.363 2.127 1.00 97.75 337 GLU A N 1
ATOM 2522 C CA . GLU A 1 337 ? -6.940 -13.384 3.136 1.00 97.75 337 GLU A CA 1
ATOM 2523 C C . GLU A 1 337 ? -7.442 -14.687 2.497 1.00 97.75 337 GLU A C 1
ATOM 2525 O O . GLU A 1 337 ? -6.984 -15.772 2.860 1.00 97.75 337 GLU A O 1
ATOM 2530 N N . ARG A 1 338 ? -8.337 -14.593 1.504 1.00 97.00 338 ARG A N 1
ATOM 2531 C CA . ARG A 1 338 ? -8.801 -15.739 0.707 1.00 97.00 338 ARG A CA 1
ATOM 2532 C C . ARG A 1 338 ? -7.642 -16.435 -0.013 1.00 97.00 338 ARG A C 1
ATOM 2534 O O . ARG A 1 338 ? -7.550 -17.663 0.039 1.00 97.00 338 ARG A O 1
ATOM 2541 N N . ALA A 1 339 ? -6.748 -15.680 -0.656 1.00 96.44 339 ALA A N 1
ATOM 2542 C CA . ALA A 1 339 ? -5.577 -16.225 -1.346 1.00 96.44 339 ALA A CA 1
ATOM 2543 C C . ALA A 1 339 ? -4.601 -16.909 -0.369 1.00 96.44 339 ALA A C 1
ATOM 2545 O O . ALA A 1 339 ? -4.152 -18.030 -0.612 1.00 96.44 339 ALA A O 1
ATOM 2546 N N . TRP A 1 340 ? -4.344 -16.291 0.787 1.00 97.62 340 TRP A N 1
ATOM 2547 C CA . TRP A 1 340 ? -3.531 -16.855 1.865 1.00 97.62 340 TRP A CA 1
ATOM 2548 C C . TRP A 1 340 ? -4.127 -18.152 2.428 1.00 97.62 340 TRP A C 1
ATOM 2550 O O . TRP A 1 340 ? -3.424 -19.164 2.499 1.00 97.62 340 TRP A O 1
ATOM 2560 N N . LYS A 1 341 ? -5.424 -18.191 2.756 1.00 96.38 341 LYS A N 1
ATOM 2561 C CA . LYS A 1 341 ? -6.099 -19.435 3.177 1.00 96.38 341 LYS A CA 1
ATOM 2562 C C . LYS A 1 341 ? -6.040 -20.522 2.095 1.00 96.38 341 LYS A C 1
ATOM 2564 O O . LYS A 1 341 ? -5.929 -21.697 2.428 1.00 96.38 341 LYS A O 1
ATOM 2569 N N . SER A 1 342 ? -6.014 -20.128 0.820 1.00 94.12 342 SER A N 1
ATOM 2570 C CA . SER A 1 342 ? -5.873 -21.025 -0.340 1.00 94.12 342 SER A CA 1
ATOM 2571 C C . SER A 1 342 ? -4.428 -21.458 -0.645 1.00 94.12 342 SER A C 1
ATOM 2573 O O . SER A 1 342 ? -4.215 -22.238 -1.568 1.00 94.12 342 SER A O 1
ATOM 2575 N N . GLY A 1 343 ? -3.430 -20.985 0.114 1.00 95.19 343 GLY A N 1
ATOM 2576 C CA . GLY A 1 343 ? -2.036 -21.436 0.010 1.00 95.19 343 GLY A CA 1
ATOM 2577 C C . GLY A 1 343 ? -1.006 -20.378 -0.394 1.00 95.19 343 GLY A C 1
ATOM 2578 O O . GLY A 1 343 ? 0.168 -20.725 -0.504 1.00 95.19 343 GLY A O 1
ATOM 2579 N N . LEU A 1 344 ? -1.382 -19.107 -0.583 1.00 97.56 344 LEU A N 1
ATOM 2580 C CA . LEU A 1 344 ? -0.411 -18.023 -0.797 1.00 97.56 344 LEU A CA 1
ATOM 2581 C C . LEU A 1 344 ? 0.465 -17.827 0.453 1.00 97.56 344 LEU A C 1
ATOM 2583 O O . LEU A 1 344 ? -0.050 -17.765 1.574 1.00 97.56 344 LEU A O 1
ATOM 2587 N N . ARG A 1 345 ? 1.788 -17.773 0.280 1.00 98.00 345 ARG A N 1
ATOM 2588 C CA . ARG A 1 345 ? 2.772 -17.710 1.377 1.00 98.00 345 ARG A CA 1
ATOM 2589 C C . ARG A 1 345 ? 3.843 -16.644 1.202 1.00 98.00 345 ARG A C 1
ATOM 2591 O O . ARG A 1 345 ? 4.282 -16.111 2.218 1.00 98.00 345 ARG A O 1
ATOM 2598 N N . ILE A 1 346 ? 4.204 -16.306 -0.032 1.00 98.06 346 ILE A N 1
ATOM 2599 C CA . ILE A 1 346 ? 5.005 -15.121 -0.353 1.00 98.06 346 ILE A CA 1
ATOM 2600 C C . ILE A 1 346 ? 4.148 -14.179 -1.200 1.00 98.06 346 ILE A C 1
ATOM 2602 O O . ILE A 1 346 ? 3.457 -14.643 -2.102 1.00 98.06 346 ILE A O 1
ATOM 2606 N N . MET A 1 347 ? 4.205 -12.888 -0.896 1.00 98.50 347 MET A N 1
ATOM 2607 C CA . MET A 1 347 ? 3.712 -11.793 -1.730 1.00 98.50 347 MET A CA 1
ATOM 2608 C C . MET A 1 347 ? 4.837 -10.759 -1.838 1.00 98.50 347 MET A C 1
ATOM 2610 O O . MET A 1 347 ? 5.282 -10.262 -0.805 1.00 98.50 347 MET A O 1
ATOM 2614 N N . VAL A 1 348 ? 5.316 -10.438 -3.036 1.00 98.31 348 VAL A N 1
ATOM 2615 C CA . VAL A 1 348 ? 6.142 -9.239 -3.260 1.00 98.31 348 VAL A CA 1
ATOM 2616 C C . VAL A 1 348 ? 5.188 -8.123 -3.659 1.00 98.31 348 VAL A C 1
ATOM 2618 O O . VAL A 1 348 ? 4.454 -8.282 -4.625 1.00 98.31 348 VAL A O 1
ATOM 2621 N N . ASN A 1 349 ? 5.135 -7.052 -2.869 1.00 98.12 349 ASN A N 1
ATOM 2622 C CA . ASN A 1 349 ? 4.362 -5.864 -3.203 1.00 98.12 349 ASN A CA 1
ATOM 2623 C C . ASN A 1 349 ? 5.300 -4.758 -3.667 1.00 98.12 349 ASN A C 1
ATOM 2625 O O . ASN A 1 349 ? 6.041 -4.202 -2.849 1.00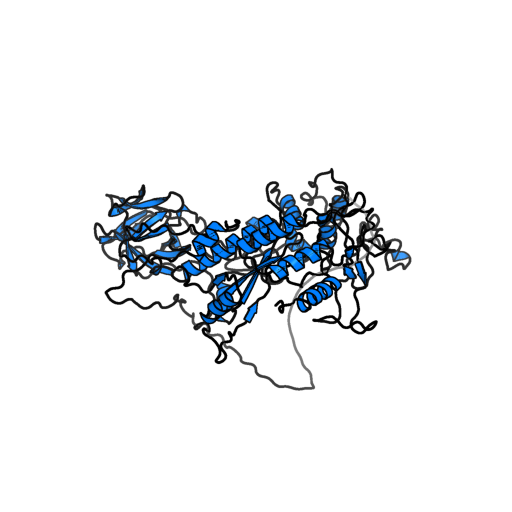 98.12 349 ASN A O 1
ATOM 2629 N N . ASP A 1 350 ? 5.163 -4.368 -4.919 1.00 97.38 350 ASP A N 1
ATOM 2630 C CA . ASP A 1 350 ? 5.912 -3.305 -5.560 1.00 97.38 350 ASP A CA 1
ATOM 2631 C C . ASP A 1 350 ? 5.197 -1.969 -5.354 1.00 97.38 350 ASP A C 1
ATOM 2633 O O . ASP A 1 350 ? 4.065 -1.769 -5.807 1.00 97.38 350 ASP A O 1
ATOM 2637 N N . VAL A 1 351 ? 5.842 -1.056 -4.616 1.00 96.88 351 VAL A N 1
ATOM 2638 C CA . VAL A 1 351 ? 5.369 0.333 -4.518 1.00 96.88 351 VAL A CA 1
ATOM 2639 C C . VAL A 1 351 ? 5.678 1.067 -5.822 1.00 96.88 351 VAL A C 1
ATOM 2641 O O . VAL A 1 351 ? 6.804 0.994 -6.316 1.00 96.88 351 VAL A O 1
ATOM 2644 N N . VAL A 1 352 ? 4.674 1.742 -6.384 1.00 94.25 352 VAL A N 1
ATOM 2645 C CA . VAL A 1 352 ? 4.628 2.061 -7.821 1.00 94.25 352 VAL A CA 1
ATOM 2646 C C . VAL A 1 352 ? 4.220 3.515 -8.088 1.00 94.25 352 VAL A C 1
ATOM 2648 O O . VAL A 1 352 ? 3.341 4.063 -7.424 1.00 94.25 352 VAL A O 1
ATOM 2651 N N . GLU A 1 353 ? 4.885 4.161 -9.047 1.00 92.31 353 GLU A N 1
ATOM 2652 C CA . GLU A 1 353 ? 4.630 5.531 -9.518 1.00 92.31 353 GLU A CA 1
ATOM 2653 C C . GLU A 1 353 ? 5.271 5.777 -10.896 1.00 92.31 353 GLU A C 1
ATOM 2655 O O . GLU A 1 353 ? 6.283 5.172 -11.257 1.00 92.31 353 GLU A O 1
ATOM 2660 N N . ASN A 1 354 ? 4.689 6.698 -11.664 1.00 88.75 354 ASN A N 1
ATOM 2661 C CA . ASN A 1 354 ? 5.263 7.216 -12.899 1.00 88.75 354 ASN A CA 1
ATOM 2662 C C . ASN A 1 354 ? 5.132 8.749 -12.944 1.00 88.75 354 ASN A C 1
ATOM 2664 O O . ASN A 1 354 ? 4.024 9.285 -12.995 1.00 88.75 354 ASN A O 1
ATOM 2668 N N . GLU A 1 355 ? 6.267 9.455 -12.959 1.00 86.25 355 GLU A N 1
ATOM 2669 C CA . GLU A 1 355 ? 6.357 10.919 -12.889 1.00 86.25 355 GLU A CA 1
ATOM 2670 C C . GLU A 1 355 ? 5.509 11.569 -13.984 1.00 86.25 355 GLU A C 1
ATOM 2672 O O . GLU A 1 355 ? 4.642 12.393 -13.703 1.00 86.25 355 GLU A O 1
ATOM 2677 N N . THR A 1 356 ? 5.710 11.156 -15.237 1.00 81.56 356 THR A N 1
ATOM 2678 C CA . THR A 1 356 ? 5.073 11.763 -16.411 1.00 81.56 356 THR A CA 1
ATOM 2679 C C . THR A 1 356 ? 3.556 11.581 -16.414 1.00 81.56 356 THR A C 1
ATOM 2681 O O . THR A 1 356 ? 2.816 12.510 -16.746 1.00 81.56 356 THR A O 1
ATOM 2684 N N . LEU A 1 357 ? 3.075 10.402 -16.018 1.00 80.25 357 LEU A N 1
ATOM 2685 C CA . LEU A 1 357 ? 1.645 10.113 -15.927 1.00 80.25 357 LEU A CA 1
ATOM 2686 C C . LEU A 1 357 ? 1.002 10.791 -14.702 1.00 80.25 357 LEU A C 1
ATOM 2688 O O . LEU A 1 357 ? -0.107 11.318 -14.819 1.00 80.25 357 LEU A O 1
ATOM 2692 N N . CYS A 1 358 ? 1.719 10.903 -13.578 1.00 84.75 358 CYS A N 1
ATOM 2693 C CA . CYS A 1 358 ? 1.314 11.756 -12.459 1.00 84.75 358 CYS A CA 1
ATOM 2694 C C . CYS A 1 358 ? 1.207 13.227 -12.881 1.00 84.75 358 CYS A C 1
ATOM 2696 O O . CYS A 1 358 ? 0.221 13.890 -12.559 1.00 84.75 358 CYS A O 1
ATOM 2698 N N . GLU A 1 359 ? 2.168 13.757 -13.646 1.00 80.62 359 GLU A N 1
ATOM 2699 C CA . GLU A 1 359 ? 2.110 15.138 -14.128 1.00 80.62 359 GLU A CA 1
ATOM 2700 C C . GLU A 1 359 ? 0.921 15.361 -15.075 1.00 80.62 359 GLU A C 1
ATOM 2702 O O . GLU A 1 359 ? 0.247 16.393 -14.987 1.00 80.62 359 GLU A O 1
ATOM 2707 N N . LEU A 1 360 ? 0.609 14.395 -15.944 1.00 75.75 360 LEU A N 1
ATOM 2708 C CA . LEU A 1 360 ? -0.598 14.415 -16.773 1.00 75.75 360 LEU A CA 1
ATOM 2709 C C . LEU A 1 360 ? -1.862 14.514 -15.900 1.00 75.75 360 LEU A C 1
ATOM 2711 O O . LEU A 1 360 ? -2.637 15.465 -16.054 1.00 75.75 360 LEU A O 1
ATOM 2715 N N . GLN A 1 361 ? -2.035 13.600 -14.939 1.00 77.19 361 GLN A N 1
ATOM 2716 C CA . GLN A 1 361 ? -3.195 13.579 -14.042 1.00 77.19 361 GLN A CA 1
ATOM 2717 C C . GLN A 1 361 ? -3.297 14.856 -13.197 1.00 77.19 361 GLN A C 1
ATOM 2719 O O . GLN A 1 361 ? -4.370 15.459 -13.093 1.00 77.19 361 GLN A O 1
ATOM 2724 N N . ARG A 1 362 ? -2.175 15.335 -12.649 1.00 80.94 362 ARG A N 1
ATOM 2725 C CA . ARG A 1 362 ? -2.051 16.590 -11.888 1.00 80.94 362 ARG A CA 1
ATOM 2726 C C . ARG A 1 362 ? -2.601 17.790 -12.656 1.00 80.94 362 ARG A C 1
ATOM 2728 O O . ARG A 1 362 ? -3.291 18.637 -12.081 1.00 80.94 362 ARG A O 1
ATOM 2735 N N . ASN A 1 363 ? -2.289 17.877 -13.948 1.00 72.38 363 ASN A N 1
ATOM 2736 C CA . ASN A 1 363 ? -2.727 18.973 -14.807 1.00 72.38 363 ASN A CA 1
ATOM 2737 C C . ASN A 1 363 ? -4.212 18.851 -15.184 1.00 72.38 363 ASN A C 1
ATOM 2739 O O . ASN A 1 363 ? -4.941 19.843 -15.119 1.00 72.38 363 ASN A O 1
ATOM 2743 N N . VAL A 1 364 ? -4.681 17.641 -15.508 1.00 69.12 364 VAL A N 1
ATOM 2744 C CA . VAL A 1 364 ? -6.087 17.362 -15.858 1.00 69.12 364 VAL A CA 1
ATOM 2745 C C . VAL A 1 364 ? -7.021 17.645 -14.678 1.00 69.12 364 VAL A C 1
ATOM 2747 O O . VAL A 1 364 ? -7.997 18.384 -14.821 1.00 69.12 364 VAL A O 1
ATOM 2750 N N . THR A 1 365 ? -6.674 17.140 -13.492 1.00 71.44 365 THR A N 1
ATOM 2751 C CA . THR A 1 365 ? -7.427 17.328 -12.236 1.00 71.44 365 THR A CA 1
ATOM 2752 C C . THR A 1 365 ? -7.220 18.700 -11.586 1.00 71.44 365 THR A C 1
ATOM 2754 O O . THR A 1 365 ? -7.894 19.029 -10.609 1.00 71.44 365 THR A O 1
ATOM 2757 N N . ARG A 1 366 ? -6.321 19.534 -12.132 1.00 75.19 366 ARG A N 1
ATOM 2758 C CA . ARG A 1 366 ? -5.986 20.885 -11.643 1.00 75.19 366 ARG A CA 1
ATOM 2759 C C . ARG A 1 366 ? -5.500 20.902 -10.189 1.00 75.19 366 ARG A C 1
ATOM 2761 O O . ARG A 1 366 ? -5.887 21.774 -9.410 1.00 75.19 366 ARG A O 1
ATOM 2768 N N . GLN A 1 367 ? -4.613 19.972 -9.838 1.00 77.25 367 GLN A N 1
ATOM 2769 C CA . GLN A 1 367 ? -4.009 19.845 -8.507 1.00 77.25 367 GLN A CA 1
ATOM 2770 C C . GLN A 1 367 ? -2.534 20.306 -8.502 1.00 77.25 367 GLN A C 1
ATOM 2772 O O . GLN A 1 367 ? -1.651 19.500 -8.234 1.00 77.25 367 GLN A O 1
ATOM 2777 N N . PRO A 1 368 ? -2.201 21.589 -8.759 1.00 75.25 368 PRO A N 1
ATOM 2778 C CA . PRO A 1 368 ? -0.825 22.040 -9.033 1.00 75.25 368 PRO A CA 1
ATOM 2779 C C . PRO A 1 368 ? 0.184 21.864 -7.880 1.00 75.25 368 PRO A C 1
ATOM 2781 O O . PRO A 1 368 ? 1.357 22.164 -8.064 1.00 75.25 368 PRO A O 1
ATOM 2784 N N . LEU A 1 369 ? -0.264 21.424 -6.700 1.00 83.38 369 LEU A N 1
ATOM 2785 C CA . LEU A 1 369 ? 0.573 21.120 -5.533 1.00 83.38 369 LEU A CA 1
ATOM 2786 C C . LEU A 1 369 ? 0.782 19.610 -5.306 1.00 83.38 369 LEU A C 1
ATOM 2788 O O . LEU A 1 369 ? 1.381 19.239 -4.301 1.00 83.38 369 LEU A O 1
ATOM 2792 N N . ARG A 1 370 ? 0.268 18.741 -6.189 1.00 83.06 370 ARG A N 1
ATOM 2793 C CA . ARG A 1 370 ? 0.530 17.296 -6.148 1.00 83.06 370 ARG A CA 1
ATOM 2794 C C . ARG A 1 370 ? 2.014 17.052 -6.427 1.00 83.06 370 ARG A C 1
ATOM 2796 O O . ARG A 1 370 ? 2.510 17.465 -7.479 1.00 83.06 370 ARG A O 1
ATOM 2803 N N . ASP A 1 371 ? 2.689 16.386 -5.494 1.00 88.31 371 ASP A N 1
ATOM 2804 C CA . ASP A 1 371 ? 4.027 15.854 -5.735 1.00 88.31 371 ASP A CA 1
ATOM 2805 C C . ASP A 1 371 ? 3.935 14.710 -6.755 1.00 88.31 371 ASP A C 1
ATOM 2807 O O . ASP A 1 371 ? 3.035 13.872 -6.677 1.00 88.31 371 ASP A O 1
ATOM 2811 N N . CYS A 1 372 ? 4.840 14.725 -7.729 1.00 87.81 372 CYS A N 1
ATOM 2812 C CA . CYS A 1 372 ? 4.994 13.680 -8.741 1.00 87.81 372 CYS A CA 1
ATOM 2813 C C . CYS A 1 372 ? 6.412 13.101 -8.749 1.00 87.81 372 CYS A C 1
ATOM 2815 O O . CYS A 1 372 ? 6.756 12.342 -9.650 1.00 87.81 372 CYS A O 1
ATOM 2817 N N . ASN A 1 373 ? 7.241 13.432 -7.753 1.00 90.56 373 ASN A N 1
ATOM 2818 C CA . ASN A 1 373 ? 8.489 12.723 -7.542 1.00 90.56 373 ASN A CA 1
ATOM 2819 C C . ASN A 1 373 ? 8.191 11.259 -7.183 1.00 90.56 373 ASN A C 1
ATOM 2821 O O . ASN A 1 373 ? 7.670 10.963 -6.106 1.00 90.56 373 ASN A O 1
ATOM 2825 N N . GLU A 1 374 ? 8.558 10.348 -8.084 1.00 91.31 374 GLU A N 1
ATOM 2826 C CA . GLU A 1 374 ? 8.237 8.923 -7.964 1.00 91.31 374 GLU A CA 1
ATOM 2827 C C . GLU A 1 374 ? 8.729 8.312 -6.652 1.00 91.31 374 GLU A C 1
ATOM 2829 O O . GLU A 1 374 ? 7.992 7.578 -5.999 1.00 91.31 374 GLU A O 1
ATOM 2834 N N . MET A 1 375 ? 9.948 8.661 -6.225 1.00 93.94 375 MET A N 1
ATOM 2835 C CA . MET A 1 375 ? 10.521 8.161 -4.976 1.00 93.94 375 MET A CA 1
ATOM 2836 C C . MET A 1 375 ? 9.686 8.564 -3.755 1.00 93.94 375 MET A C 1
ATOM 2838 O O . MET A 1 375 ? 9.503 7.733 -2.873 1.00 93.94 375 MET A O 1
ATOM 2842 N N . ASN A 1 376 ? 9.172 9.797 -3.687 1.00 93.12 376 ASN A N 1
ATOM 2843 C CA . ASN A 1 376 ? 8.345 10.254 -2.564 1.00 93.12 376 ASN A CA 1
ATOM 2844 C C . ASN A 1 376 ? 6.969 9.574 -2.537 1.00 93.12 376 ASN A C 1
ATOM 2846 O O . ASN A 1 376 ? 6.505 9.158 -1.475 1.00 93.12 376 ASN A O 1
ATOM 2850 N N . ASN A 1 377 ? 6.316 9.439 -3.693 1.00 92.75 377 ASN A N 1
ATOM 2851 C CA . ASN A 1 377 ? 4.997 8.808 -3.771 1.00 92.75 377 ASN A CA 1
ATOM 2852 C C . ASN A 1 377 ? 5.096 7.294 -3.505 1.00 92.75 377 ASN A C 1
ATOM 2854 O O . ASN A 1 377 ? 4.328 6.757 -2.707 1.00 92.75 377 ASN A O 1
ATOM 2858 N N . ALA A 1 378 ? 6.104 6.615 -4.059 1.00 94.88 378 ALA A N 1
ATOM 2859 C CA . ALA A 1 378 ? 6.355 5.201 -3.790 1.00 94.88 378 ALA A CA 1
ATOM 2860 C C . ALA A 1 378 ? 6.689 4.938 -2.306 1.00 94.88 378 ALA A C 1
ATOM 2862 O O . ALA A 1 378 ? 6.164 3.998 -1.704 1.00 94.88 378 ALA A O 1
ATOM 2863 N N . THR A 1 379 ? 7.500 5.778 -1.646 1.00 96.06 379 THR A N 1
ATOM 2864 C CA . THR A 1 379 ? 7.778 5.586 -0.210 1.00 96.06 379 THR A CA 1
ATOM 2865 C C . THR A 1 379 ? 6.593 5.928 0.696 1.00 96.06 379 THR A C 1
ATOM 2867 O O . THR A 1 379 ? 6.499 5.360 1.788 1.00 96.06 379 THR A O 1
ATOM 2870 N N . ASN A 1 380 ? 5.640 6.760 0.259 1.00 96.00 380 ASN A N 1
ATOM 2871 C CA . ASN A 1 380 ? 4.376 6.962 0.975 1.00 96.00 380 ASN A CA 1
ATOM 2872 C C . ASN A 1 380 ? 3.535 5.674 1.048 1.00 96.00 380 ASN A C 1
ATOM 2874 O O . ASN A 1 380 ? 3.003 5.342 2.114 1.00 96.00 380 ASN A O 1
ATOM 2878 N N . GLN A 1 381 ? 3.498 4.889 -0.033 1.00 96.94 381 GLN A N 1
ATOM 2879 C CA . GLN A 1 381 ? 2.792 3.601 -0.090 1.00 96.94 381 GLN A CA 1
ATOM 2880 C C . GLN A 1 381 ? 3.380 2.545 0.870 1.00 96.94 381 GLN A C 1
ATOM 2882 O O . GLN A 1 381 ? 2.656 1.681 1.371 1.00 96.94 381 GLN A O 1
ATOM 2887 N N . ILE A 1 382 ? 4.663 2.650 1.241 1.00 97.75 382 ILE A N 1
ATOM 2888 C CA . ILE A 1 382 ? 5.261 1.806 2.294 1.00 97.75 382 ILE A CA 1
ATOM 2889 C C . ILE A 1 382 ? 4.533 2.014 3.637 1.00 97.75 382 ILE A C 1
ATOM 2891 O O . ILE A 1 382 ? 4.319 1.053 4.383 1.00 97.75 382 ILE A O 1
ATOM 2895 N N . GLY A 1 383 ? 4.091 3.241 3.938 1.00 96.38 383 GLY A N 1
ATOM 2896 C CA . GLY A 1 383 ? 3.253 3.538 5.106 1.00 96.38 383 GLY A CA 1
ATOM 2897 C C . GLY A 1 383 ? 1.937 2.758 5.084 1.00 96.38 383 GLY A C 1
ATOM 2898 O O . GLY A 1 383 ? 1.580 2.116 6.077 1.00 96.38 383 GLY A O 1
ATOM 2899 N N . THR A 1 384 ? 1.283 2.706 3.918 1.00 97.00 384 THR A N 1
ATOM 2900 C CA . THR A 1 384 ? 0.066 1.914 3.672 1.00 97.00 384 THR A CA 1
ATOM 2901 C C . THR A 1 384 ? 0.272 0.426 3.961 1.00 97.00 384 THR A C 1
ATOM 2903 O O . THR A 1 384 ? -0.583 -0.175 4.612 1.00 97.00 384 THR A O 1
ATOM 2906 N N . LEU A 1 385 ? 1.413 -0.170 3.592 1.00 98.06 385 LEU A N 1
ATOM 2907 C CA . LEU A 1 385 ? 1.711 -1.580 3.895 1.00 98.06 385 LEU A CA 1
ATOM 2908 C C . LEU A 1 385 ? 1.829 -1.855 5.403 1.00 98.06 385 LEU A C 1
ATOM 2910 O O . LEU A 1 385 ? 1.246 -2.821 5.909 1.00 98.06 385 LEU A O 1
ATOM 2914 N N . TYR A 1 386 ? 2.549 -1.013 6.154 1.00 97.56 386 TYR A N 1
ATOM 2915 C CA . TYR A 1 386 ? 2.635 -1.178 7.611 1.00 97.56 386 TYR A CA 1
ATOM 2916 C C . TYR A 1 386 ? 1.286 -0.907 8.299 1.00 97.56 386 TYR A C 1
ATOM 2918 O O . TYR A 1 386 ? 0.927 -1.608 9.249 1.00 97.56 386 TYR A O 1
ATOM 2926 N N . ALA A 1 387 ? 0.518 0.071 7.811 1.00 96.88 387 ALA A N 1
ATOM 2927 C CA . ALA A 1 387 ? -0.822 0.370 8.305 1.00 96.88 387 ALA A CA 1
ATOM 2928 C C . ALA A 1 387 ? -1.814 -0.777 8.016 1.00 96.88 387 ALA A C 1
ATOM 2930 O O . ALA A 1 387 ? -2.630 -1.106 8.879 1.00 96.88 387 ALA A O 1
ATOM 2931 N N . LEU A 1 388 ? -1.697 -1.447 6.862 1.00 98.00 388 LEU A N 1
ATOM 2932 C CA . LEU A 1 388 ? -2.458 -2.654 6.527 1.00 98.00 388 LEU A CA 1
ATOM 2933 C C . LEU A 1 388 ? -2.113 -3.809 7.474 1.00 98.00 388 LEU A C 1
ATOM 2935 O O . LEU A 1 388 ? -3.020 -4.476 7.973 1.00 98.00 388 LEU A O 1
ATOM 2939 N N . GLN A 1 389 ? -0.830 -4.024 7.784 1.00 98.06 389 GLN A N 1
ATOM 2940 C CA . GLN A 1 389 ? -0.432 -5.041 8.762 1.00 98.06 389 GLN A CA 1
ATOM 2941 C C . GLN A 1 389 ? -1.099 -4.801 10.129 1.00 98.06 389 GLN A C 1
ATOM 2943 O O . GLN A 1 389 ? -1.643 -5.734 10.723 1.00 98.06 389 GLN A O 1
ATOM 2948 N N . ASP A 1 390 ? -1.104 -3.554 10.609 1.00 96.00 390 ASP A N 1
ATOM 2949 C CA . ASP A 1 390 ? -1.792 -3.169 11.848 1.00 96.00 390 ASP A CA 1
ATOM 2950 C C . ASP A 1 390 ? -3.310 -3.320 11.766 1.00 96.00 390 ASP A C 1
ATOM 2952 O O . ASP A 1 390 ? -3.950 -3.709 12.746 1.00 96.00 390 ASP A O 1
ATOM 2956 N N . TYR A 1 391 ? -3.900 -3.020 10.612 1.00 97.69 391 TYR A N 1
ATOM 2957 C CA . TYR A 1 391 ? -5.327 -3.187 10.390 1.00 97.69 391 TYR A CA 1
ATOM 2958 C C . TYR A 1 391 ? -5.734 -4.663 10.452 1.00 97.69 391 TYR A C 1
ATOM 2960 O O . TYR A 1 391 ? -6.681 -4.997 11.169 1.00 97.69 391 TYR A O 1
ATOM 2968 N N . VAL A 1 392 ? -4.997 -5.548 9.769 1.00 98.44 392 VAL A N 1
ATOM 2969 C CA . VAL A 1 392 ? -5.206 -7.005 9.801 1.00 98.44 392 VAL A CA 1
ATOM 2970 C C . VAL A 1 392 ? -4.991 -7.545 11.219 1.00 98.44 392 VAL A C 1
ATOM 2972 O O . VAL A 1 392 ? -5.813 -8.321 11.704 1.00 98.44 392 VAL A O 1
ATOM 2975 N N . ASP A 1 393 ? -3.962 -7.082 11.934 1.00 97.94 393 ASP A N 1
ATOM 2976 C CA . ASP A 1 393 ? -3.741 -7.435 13.344 1.00 97.94 393 ASP A CA 1
ATOM 2977 C C . ASP A 1 393 ? -4.896 -7.007 14.249 1.00 97.94 393 ASP A C 1
ATOM 2979 O O . ASP A 1 393 ? -5.341 -7.780 15.100 1.00 97.94 393 ASP A O 1
ATOM 2983 N N . ALA A 1 394 ? -5.446 -5.813 14.035 1.00 97.38 394 ALA A N 1
ATOM 2984 C CA . ALA A 1 394 ? -6.623 -5.354 14.757 1.00 97.38 394 ALA A CA 1
ATOM 2985 C C . ALA A 1 394 ? -7.850 -6.246 14.491 1.00 97.38 394 ALA A C 1
ATOM 2987 O O . ALA A 1 394 ? -8.583 -6.543 15.433 1.00 97.38 394 ALA A O 1
ATOM 2988 N N . GLN A 1 395 ? -8.050 -6.732 13.255 1.00 97.62 395 GLN A N 1
ATOM 2989 C CA . GLN A 1 395 ? -9.145 -7.665 12.943 1.00 97.62 395 GLN A CA 1
ATOM 2990 C C . GLN A 1 395 ? -8.972 -9.040 13.610 1.00 97.62 395 GLN A C 1
ATOM 2992 O O . GLN A 1 395 ? -9.967 -9.681 13.945 1.00 97.62 395 GLN A O 1
ATOM 2997 N N . TYR A 1 396 ? -7.724 -9.470 13.814 1.00 96.25 396 TYR A N 1
ATOM 2998 C CA . TYR A 1 396 ? -7.338 -10.797 14.310 1.00 96.25 396 TYR A CA 1
ATOM 2999 C C . TYR A 1 396 ? -7.083 -10.864 15.831 1.00 96.25 396 TYR A C 1
ATOM 3001 O O . TYR A 1 396 ? -6.538 -11.850 16.330 1.00 96.25 396 TYR A O 1
ATOM 3009 N N . GLY A 1 397 ? -7.488 -9.845 16.596 1.00 94.69 397 GLY A N 1
ATOM 3010 C CA . GLY A 1 397 ? -7.360 -9.852 18.059 1.00 94.69 397 GLY A CA 1
ATOM 3011 C C . GLY A 1 397 ? -5.980 -9.434 18.579 1.00 94.69 397 GLY A C 1
ATOM 3012 O O . GLY A 1 397 ? -5.582 -9.839 19.670 1.00 94.69 397 GLY A O 1
ATOM 3013 N N . GLY A 1 398 ? -5.252 -8.604 17.828 1.00 95.00 398 GLY A N 1
ATOM 3014 C CA . GLY A 1 398 ? -4.114 -7.837 18.330 1.00 95.00 398 GLY A CA 1
ATOM 3015 C C . GLY A 1 398 ? -2.800 -8.054 17.581 1.00 95.00 398 GLY A C 1
ATOM 3016 O O . GLY A 1 398 ? -2.696 -8.794 16.602 1.00 95.00 398 GLY A O 1
ATOM 3017 N N . ARG A 1 399 ? -1.763 -7.373 18.074 1.00 93.69 399 ARG A N 1
ATOM 3018 C CA . ARG A 1 399 ? -0.426 -7.327 17.472 1.00 93.69 399 ARG A CA 1
ATOM 3019 C C . ARG A 1 399 ? 0.147 -8.730 17.234 1.00 93.69 399 ARG A C 1
ATOM 3021 O O . ARG A 1 399 ? 0.192 -9.555 18.145 1.00 93.69 399 ARG A O 1
ATOM 3028 N N . GLY A 1 400 ? 0.599 -9.000 16.011 1.00 93.81 400 GLY A N 1
ATOM 3029 C CA . GLY A 1 400 ? 1.195 -10.280 15.622 1.00 93.81 400 GLY A CA 1
ATOM 3030 C C . GLY A 1 400 ? 0.206 -11.443 15.427 1.00 93.81 400 GLY A C 1
ATOM 3031 O O . GLY A 1 400 ? 0.654 -12.557 15.124 1.00 93.81 400 GLY A O 1
ATOM 3032 N N . LYS A 1 401 ? -1.109 -11.221 15.594 1.00 95.69 401 LYS A N 1
ATOM 3033 C CA . LYS A 1 401 ? -2.149 -12.262 15.466 1.00 95.69 401 LYS A CA 1
ATOM 3034 C C . LYS A 1 401 ? -2.671 -12.445 14.041 1.00 95.69 401 LYS A C 1
ATOM 3036 O O . LYS A 1 401 ? -3.072 -13.551 13.696 1.00 95.69 401 LYS A O 1
ATOM 3041 N N . GLY A 1 402 ? -2.626 -11.400 13.216 1.00 96.94 402 GLY A N 1
ATOM 3042 C CA . GLY A 1 402 ? -3.010 -11.436 11.807 1.00 96.94 402 GLY A CA 1
ATOM 3043 C C . GLY A 1 402 ? -2.142 -12.339 10.928 1.00 96.94 402 GLY A C 1
ATOM 3044 O O . GLY A 1 402 ? -1.053 -12.785 11.317 1.00 96.94 402 GLY A O 1
ATOM 3045 N N . PHE A 1 403 ? -2.611 -12.579 9.704 1.00 97.94 403 PHE A N 1
ATOM 3046 C CA . PHE A 1 403 ? -1.894 -13.399 8.728 1.00 97.94 403 PHE A CA 1
ATOM 3047 C C . PHE A 1 403 ? -0.809 -12.643 7.949 1.00 97.94 403 PHE A C 1
ATOM 3049 O O . PHE A 1 403 ? 0.146 -13.266 7.506 1.00 97.94 403 PHE A O 1
ATOM 3056 N N . PHE A 1 404 ? -0.935 -11.326 7.785 1.00 98.56 404 PHE A N 1
ATOM 3057 C CA . PHE A 1 404 ? -0.050 -10.496 6.959 1.00 98.56 404 PHE A CA 1
ATOM 3058 C C . PHE A 1 404 ? 1.232 -10.116 7.722 1.00 98.56 404 PHE A C 1
ATOM 3060 O O . PHE A 1 404 ? 1.137 -9.646 8.859 1.00 98.56 404 PHE A O 1
ATOM 3067 N N . ARG A 1 405 ? 2.425 -10.317 7.140 1.00 98.56 405 ARG A N 1
ATOM 3068 C CA . ARG A 1 405 ? 3.716 -9.954 7.761 1.00 98.56 405 ARG A CA 1
ATOM 3069 C C . ARG A 1 405 ? 4.716 -9.369 6.778 1.00 98.56 405 ARG A C 1
ATOM 3071 O O . ARG A 1 405 ? 5.200 -10.088 5.918 1.00 98.56 405 ARG A O 1
ATOM 3078 N N . ILE A 1 406 ? 5.127 -8.124 6.993 1.00 98.62 406 ILE A N 1
ATOM 3079 C CA . ILE A 1 406 ? 6.267 -7.521 6.294 1.00 98.62 406 ILE A CA 1
ATOM 3080 C C . ILE A 1 406 ? 7.563 -8.156 6.807 1.00 98.62 406 ILE A C 1
ATOM 3082 O O . ILE A 1 406 ? 7.875 -8.046 7.998 1.00 98.62 406 ILE A O 1
ATOM 3086 N N . VAL A 1 407 ? 8.323 -8.792 5.914 1.00 98.31 407 VAL A N 1
ATOM 3087 C CA . VAL A 1 407 ? 9.565 -9.513 6.235 1.00 98.31 407 VAL A CA 1
ATOM 3088 C C . VAL A 1 407 ? 10.789 -8.861 5.601 1.00 98.31 407 VAL A C 1
ATOM 3090 O O . VAL A 1 407 ? 10.737 -8.343 4.490 1.00 98.31 407 VAL A O 1
ATOM 3093 N N . LEU A 1 408 ? 11.913 -8.895 6.317 1.00 97.00 408 LEU A N 1
ATOM 3094 C CA . LEU A 1 408 ? 13.143 -8.189 5.950 1.00 97.00 408 LEU A CA 1
ATOM 3095 C C . LEU A 1 408 ? 14.310 -9.122 5.591 1.00 97.00 408 LEU A C 1
ATOM 3097 O O . LEU A 1 408 ? 15.396 -8.631 5.270 1.00 97.00 408 LEU A O 1
ATOM 3101 N N . SER A 1 409 ? 14.116 -10.444 5.657 1.00 95.56 409 SER A N 1
ATOM 3102 C CA . SER A 1 409 ? 15.104 -11.446 5.241 1.00 95.56 409 SER A CA 1
ATOM 3103 C C . SER A 1 409 ? 14.454 -12.771 4.797 1.00 95.56 409 SER A C 1
ATOM 3105 O O . SER A 1 409 ? 13.342 -13.088 5.230 1.00 95.56 409 SER A O 1
ATOM 3107 N N . PRO A 1 410 ? 15.159 -13.610 4.010 1.00 93.56 410 PRO A N 1
ATOM 3108 C CA . PRO A 1 410 ? 14.692 -14.956 3.659 1.00 93.56 410 PRO A CA 1
ATOM 3109 C C . PRO A 1 410 ? 14.558 -15.919 4.852 1.00 93.56 410 PRO A C 1
ATOM 3111 O O . PRO A 1 410 ? 13.893 -16.949 4.738 1.00 93.56 410 PRO A O 1
ATOM 3114 N N . GLU A 1 411 ? 15.212 -15.642 5.982 1.00 95.06 411 GLU A N 1
ATOM 3115 C CA . GLU A 1 411 ? 15.042 -16.408 7.224 1.00 95.06 411 GLU A CA 1
ATOM 3116 C C . GLU A 1 411 ? 13.723 -16.026 7.908 1.00 95.06 411 GLU A C 1
ATOM 3118 O O . GLU A 1 411 ? 12.919 -16.896 8.242 1.00 95.06 411 GLU A O 1
ATOM 3123 N N . GLU A 1 412 ? 13.450 -14.723 8.024 1.00 97.25 412 GLU A N 1
ATOM 3124 C CA . GLU A 1 412 ? 12.186 -14.215 8.558 1.00 97.25 412 GLU A CA 1
ATOM 3125 C C . GLU A 1 412 ? 10.995 -14.680 7.710 1.00 97.25 412 GLU A C 1
ATOM 3127 O O . GLU A 1 412 ? 10.004 -15.155 8.262 1.00 97.25 412 GLU A O 1
ATOM 3132 N N . ALA A 1 413 ? 11.124 -14.637 6.378 1.00 97.06 413 ALA A N 1
ATOM 3133 C CA . ALA A 1 413 ? 10.123 -15.157 5.450 1.00 97.06 413 ALA A CA 1
ATOM 3134 C C . ALA A 1 413 ? 9.787 -16.632 5.732 1.00 97.06 413 ALA A C 1
ATOM 3136 O O . ALA A 1 413 ? 8.618 -16.978 5.890 1.00 97.06 413 ALA A O 1
ATOM 3137 N N . ARG A 1 414 ? 10.799 -17.502 5.871 1.00 96.50 414 ARG A N 1
ATOM 3138 C CA . ARG A 1 414 ? 10.587 -18.927 6.185 1.00 96.50 414 ARG A CA 1
ATOM 3139 C C . ARG A 1 414 ? 9.928 -19.128 7.549 1.00 96.50 414 ARG A C 1
ATOM 3141 O O . ARG A 1 414 ? 9.030 -19.960 7.652 1.00 96.50 414 ARG A O 1
ATOM 3148 N N . ASN A 1 415 ? 10.318 -18.354 8.562 1.00 96.88 415 ASN A N 1
ATOM 3149 C CA . ASN A 1 415 ? 9.719 -18.425 9.896 1.00 96.88 415 ASN A CA 1
ATOM 3150 C C . ASN A 1 415 ? 8.234 -18.023 9.864 1.00 96.88 415 ASN A C 1
ATOM 3152 O O . ASN A 1 415 ? 7.386 -18.778 10.336 1.00 96.88 415 ASN A O 1
ATOM 3156 N N . VAL A 1 416 ? 7.899 -16.904 9.213 1.00 97.81 416 VAL A N 1
ATOM 3157 C CA . VAL A 1 416 ? 6.515 -16.445 9.003 1.00 97.81 416 VAL A CA 1
ATOM 3158 C C . VAL A 1 416 ? 5.680 -17.482 8.247 1.00 97.81 416 VAL A C 1
ATOM 3160 O O . VAL A 1 416 ? 4.563 -17.799 8.657 1.00 97.81 416 VAL A O 1
ATOM 3163 N N . VAL A 1 417 ? 6.218 -18.056 7.171 1.00 97.75 417 VAL A N 1
ATOM 3164 C CA . VAL A 1 417 ? 5.514 -19.082 6.391 1.00 97.75 417 VAL A CA 1
ATOM 3165 C C . VAL A 1 417 ? 5.313 -20.366 7.205 1.00 97.75 417 VAL A C 1
ATOM 3167 O O . VAL A 1 417 ? 4.235 -20.958 7.145 1.00 97.75 417 VAL A O 1
ATOM 3170 N N . SER A 1 418 ? 6.295 -20.773 8.019 1.00 96.88 418 SER A N 1
ATOM 3171 C CA . SER A 1 418 ? 6.167 -21.938 8.907 1.00 96.88 418 SER A CA 1
ATOM 3172 C C . SER A 1 418 ? 5.156 -21.723 10.043 1.00 96.88 418 SER A C 1
ATOM 3174 O O . SER A 1 418 ? 4.436 -22.654 10.402 1.00 96.88 418 SER A O 1
ATOM 3176 N N . ASP A 1 419 ? 4.989 -20.483 10.512 1.00 96.25 419 ASP A N 1
ATOM 3177 C CA . ASP A 1 419 ? 3.892 -20.052 11.394 1.00 96.25 419 ASP A CA 1
ATOM 3178 C C . ASP A 1 419 ? 2.507 -20.110 10.705 1.00 96.25 419 ASP A C 1
ATOM 3180 O O . ASP A 1 419 ? 1.478 -19.874 11.343 1.00 96.25 419 ASP A O 1
ATOM 3184 N N . GLY A 1 420 ? 2.459 -20.425 9.405 1.00 96.38 420 GLY A N 1
ATOM 3185 C CA . GLY A 1 420 ? 1.248 -20.474 8.588 1.00 96.38 420 GLY A CA 1
ATOM 3186 C C . GLY A 1 420 ? 0.787 -19.109 8.082 1.00 96.38 420 GLY A C 1
ATOM 3187 O O . GLY A 1 420 ? -0.350 -18.992 7.636 1.00 96.38 420 GLY A O 1
ATOM 3188 N N . LYS A 1 421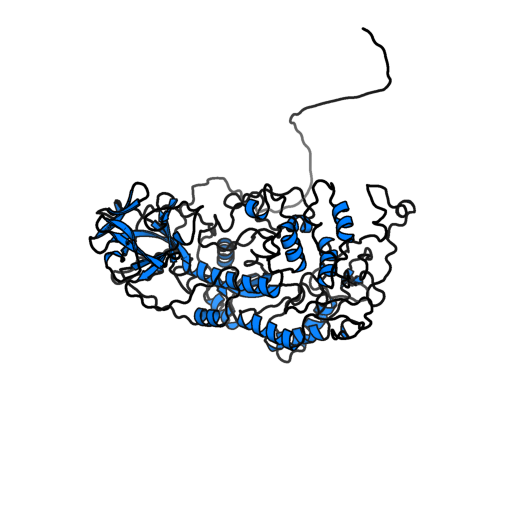 ? 1.624 -18.071 8.155 1.00 98.00 421 LYS A N 1
ATOM 3189 C CA . LYS A 1 421 ? 1.298 -16.684 7.782 1.00 98.00 421 LYS A CA 1
ATOM 3190 C C . LYS A 1 421 ? 1.763 -16.350 6.355 1.00 98.00 421 LYS A C 1
ATOM 3192 O O . LYS A 1 421 ? 2.498 -17.112 5.730 1.00 98.00 421 LYS A O 1
ATOM 3197 N N . LEU A 1 422 ? 1.304 -15.213 5.837 1.00 98.69 422 LEU A N 1
ATOM 3198 C CA . LEU A 1 422 ? 1.764 -14.612 4.587 1.00 98.69 422 LEU A CA 1
ATOM 3199 C C . LEU A 1 422 ? 2.988 -13.737 4.874 1.00 98.69 422 LEU A C 1
ATOM 3201 O O . LEU A 1 422 ? 2.884 -12.757 5.615 1.00 98.69 422 LEU A O 1
ATOM 3205 N N . ALA A 1 423 ? 4.128 -14.080 4.282 1.00 98.69 423 ALA A N 1
ATOM 3206 C CA . ALA A 1 423 ? 5.305 -13.225 4.251 1.00 98.69 423 ALA A CA 1
ATOM 3207 C C . ALA A 1 423 ? 5.212 -12.267 3.057 1.00 98.69 423 ALA A C 1
ATOM 3209 O O . ALA A 1 423 ? 5.002 -12.682 1.920 1.00 98.69 423 ALA A O 1
ATOM 3210 N N . VAL A 1 424 ? 5.359 -10.981 3.347 1.00 98.75 424 VAL A N 1
ATOM 3211 C CA . VAL A 1 424 ? 5.206 -9.866 2.420 1.00 98.75 424 VAL A CA 1
ATOM 3212 C C . VAL A 1 424 ? 6.554 -9.179 2.287 1.00 98.75 424 VAL A C 1
ATOM 3214 O O . VAL A 1 424 ? 7.121 -8.704 3.274 1.00 98.75 424 VAL A O 1
ATOM 3217 N N . VAL A 1 425 ? 7.081 -9.165 1.074 1.00 98.69 425 VAL A N 1
ATOM 3218 C CA . VAL A 1 425 ? 8.324 -8.495 0.706 1.00 98.69 425 VAL A CA 1
ATOM 3219 C C . VAL A 1 425 ? 7.946 -7.158 0.082 1.00 98.69 425 VAL A C 1
ATOM 3221 O O . VAL A 1 425 ? 7.013 -7.100 -0.711 1.00 98.69 425 VAL A O 1
ATOM 3224 N N . ILE A 1 426 ? 8.642 -6.083 0.446 1.00 98.69 426 ILE A N 1
ATOM 3225 C CA . ILE A 1 426 ? 8.439 -4.778 -0.188 1.00 98.69 426 ILE A CA 1
ATOM 3226 C C . ILE A 1 426 ? 9.391 -4.692 -1.386 1.00 98.69 426 ILE A C 1
ATOM 3228 O O . ILE A 1 426 ? 10.612 -4.727 -1.200 1.00 98.69 426 ILE A O 1
ATOM 3232 N N . GLY A 1 427 ? 8.823 -4.637 -2.585 1.00 98.06 427 GLY A N 1
ATOM 3233 C CA . GLY A 1 427 ? 9.493 -4.281 -3.832 1.00 98.06 427 GLY A CA 1
ATOM 3234 C C . GLY A 1 427 ? 9.325 -2.795 -4.152 1.00 98.06 427 GLY A C 1
ATOM 3235 O O . GLY A 1 427 ? 8.696 -2.061 -3.383 1.00 98.06 427 GLY A O 1
ATOM 3236 N N . ILE A 1 428 ? 9.885 -2.334 -5.266 1.00 97.50 428 ILE A N 1
ATOM 3237 C CA . ILE A 1 428 ? 9.684 -0.969 -5.780 1.00 97.50 428 ILE A CA 1
ATOM 3238 C C . ILE A 1 428 ? 9.827 -0.950 -7.297 1.00 97.50 428 ILE A C 1
ATOM 3240 O O . ILE A 1 428 ? 10.794 -1.479 -7.845 1.00 97.50 428 ILE A O 1
ATOM 3244 N N . GLU A 1 429 ? 8.890 -0.267 -7.947 1.00 95.38 429 GLU A N 1
ATOM 3245 C CA . GLU A 1 429 ? 8.722 -0.266 -9.392 1.00 95.38 429 GLU A CA 1
ATOM 3246 C C . GLU A 1 429 ? 8.381 1.133 -9.898 1.00 95.38 429 GLU A C 1
ATOM 3248 O O . GLU A 1 429 ? 7.229 1.559 -9.927 1.00 95.38 429 GLU A O 1
ATOM 3253 N N . ILE A 1 430 ? 9.417 1.889 -10.254 1.00 93.50 430 ILE A N 1
ATOM 3254 C CA . ILE A 1 430 ? 9.287 3.267 -10.736 1.00 93.50 430 ILE A CA 1
ATOM 3255 C C . ILE A 1 430 ? 10.308 3.543 -11.841 1.00 93.50 430 ILE A C 1
ATOM 3257 O O . ILE A 1 430 ? 11.389 2.951 -11.872 1.00 93.50 430 ILE A O 1
ATOM 3261 N N . SER A 1 431 ? 9.977 4.443 -12.767 1.00 89.94 431 SER A N 1
ATOM 3262 C CA . SER A 1 431 ? 10.776 4.666 -13.983 1.00 89.94 431 SER A CA 1
ATOM 3263 C C . SER A 1 431 ? 12.150 5.273 -13.680 1.00 89.94 431 SER A C 1
ATOM 3265 O O . SER A 1 431 ? 13.158 4.861 -14.247 1.00 89.94 431 SER A O 1
ATOM 3267 N N . ASN A 1 432 ? 12.211 6.219 -12.747 1.00 91.81 432 ASN A N 1
ATOM 3268 C CA . ASN A 1 432 ? 13.379 6.999 -12.343 1.00 91.81 432 ASN A CA 1
ATOM 3269 C C . ASN A 1 432 ? 13.814 6.647 -10.915 1.00 91.81 432 ASN A C 1
ATOM 3271 O O . ASN A 1 432 ? 14.085 7.530 -10.092 1.00 91.81 432 ASN A O 1
ATOM 3275 N N . VAL A 1 433 ? 13.877 5.349 -10.602 1.00 94.62 433 VAL A N 1
ATOM 3276 C CA . VAL A 1 433 ? 14.247 4.875 -9.264 1.00 94.62 433 VAL A CA 1
ATOM 3277 C C . VAL A 1 433 ? 15.582 5.460 -8.791 1.00 94.62 433 VAL A C 1
ATOM 3279 O O . VAL A 1 433 ? 16.482 5.770 -9.577 1.00 94.62 433 VAL A O 1
ATOM 3282 N N . LEU A 1 434 ? 15.690 5.670 -7.477 1.00 96.31 434 LEU A N 1
ATOM 3283 C CA . LEU A 1 434 ? 16.795 6.394 -6.834 1.00 96.31 434 LEU A CA 1
ATOM 3284 C C . LEU A 1 434 ? 16.937 7.856 -7.314 1.00 96.31 434 LEU A C 1
ATOM 3286 O O . LEU A 1 434 ? 18.011 8.438 -7.189 1.00 96.31 434 LEU A O 1
ATOM 3290 N N . ASN A 1 435 ? 15.868 8.444 -7.870 1.00 93.75 435 ASN A N 1
ATOM 3291 C CA . ASN A 1 435 ? 15.857 9.752 -8.540 1.00 93.75 435 ASN A CA 1
ATOM 3292 C C . ASN A 1 435 ? 16.840 9.862 -9.726 1.00 93.75 435 ASN A C 1
ATOM 3294 O O . ASN A 1 435 ? 17.183 10.970 -10.143 1.00 93.75 435 ASN A O 1
ATOM 3298 N N . CYS A 1 436 ? 17.303 8.746 -10.306 1.00 94.25 436 CYS A N 1
ATOM 3299 C CA . CYS A 1 436 ? 18.334 8.777 -11.347 1.00 94.25 436 CYS A CA 1
ATOM 3300 C C . CYS A 1 436 ? 17.769 8.856 -12.775 1.00 94.25 436 CYS A C 1
ATOM 3302 O O . CYS A 1 436 ? 17.998 8.003 -13.634 1.00 94.25 436 CYS A O 1
ATOM 3304 N N . LYS A 1 437 ? 17.031 9.937 -13.025 1.00 91.69 437 LYS A N 1
ATOM 3305 C CA . LYS A 1 437 ? 16.504 10.326 -14.339 1.00 91.69 437 LYS A CA 1
ATOM 3306 C C . LYS A 1 437 ? 17.631 10.718 -15.305 1.00 91.69 437 LYS A C 1
ATOM 3308 O O . LYS A 1 437 ? 18.634 11.311 -14.893 1.00 91.69 437 LYS A O 1
ATOM 3313 N N . ILE A 1 438 ? 17.461 10.410 -16.591 1.00 91.88 438 ILE A N 1
ATOM 3314 C CA . ILE A 1 438 ? 18.328 10.887 -17.681 1.00 91.88 438 ILE A CA 1
ATOM 3315 C C . ILE A 1 438 ? 17.752 12.161 -18.304 1.00 91.88 438 ILE A C 1
ATOM 3317 O O . ILE A 1 438 ? 16.548 12.274 -18.490 1.00 91.88 438 ILE A O 1
ATOM 3321 N N . ASN A 1 439 ? 18.625 13.087 -18.700 1.00 88.25 439 ASN A N 1
ATOM 3322 C CA . ASN A 1 439 ? 18.312 14.116 -19.683 1.00 88.25 439 ASN A CA 1
ATOM 3323 C C . ASN A 1 439 ? 19.141 13.852 -20.944 1.00 88.25 439 ASN A C 1
ATOM 3325 O O . ASN A 1 439 ? 20.379 13.867 -20.897 1.00 88.25 439 ASN A O 1
ATOM 3329 N N . TYR A 1 440 ? 18.470 13.598 -22.067 1.00 86.50 440 TYR A N 1
ATOM 3330 C CA . TYR A 1 440 ? 19.143 13.385 -23.342 1.00 86.50 440 TYR A CA 1
ATOM 3331 C C . TYR A 1 440 ? 19.770 14.678 -23.872 1.00 86.50 440 TYR A C 1
ATOM 3333 O O . TYR A 1 440 ? 19.311 15.789 -23.604 1.00 86.50 440 TYR A O 1
ATOM 3341 N N . ASN A 1 441 ? 20.831 14.518 -24.660 1.00 81.50 441 ASN A N 1
ATOM 3342 C CA . ASN A 1 441 ? 21.471 15.572 -25.429 1.00 81.50 441 ASN A CA 1
ATOM 3343 C C . ASN A 1 441 ? 21.525 15.150 -26.910 1.00 81.50 441 ASN A C 1
ATOM 3345 O O . ASN A 1 441 ? 22.106 14.103 -27.224 1.00 81.50 441 ASN A O 1
ATOM 3349 N N . PRO A 1 442 ? 20.972 15.948 -27.845 1.00 78.50 442 PRO A N 1
ATOM 3350 C CA . PRO A 1 442 ? 20.972 15.612 -29.270 1.00 78.50 442 PRO A CA 1
ATOM 3351 C C . PRO A 1 442 ? 22.367 15.688 -29.916 1.00 78.50 442 PRO A C 1
ATOM 3353 O O . PRO A 1 442 ? 22.529 15.305 -31.073 1.00 78.50 442 PRO A O 1
ATOM 3356 N N . LEU A 1 443 ? 23.381 16.197 -29.203 1.00 80.44 443 LEU A N 1
ATOM 3357 C CA . LEU A 1 443 ? 24.772 16.248 -29.669 1.00 80.44 443 LEU A CA 1
ATOM 3358 C C . LEU A 1 443 ? 25.641 15.090 -29.147 1.00 80.44 443 LEU A C 1
ATOM 3360 O O . LEU A 1 443 ? 26.827 15.046 -29.490 1.00 80.44 443 LEU A O 1
ATOM 3364 N N . ARG A 1 444 ? 25.076 14.165 -28.355 1.00 87.25 444 ARG A N 1
ATOM 3365 C CA . ARG A 1 444 ? 25.829 13.095 -27.682 1.00 87.25 444 ARG A CA 1
ATOM 3366 C C . ARG A 1 444 ? 26.607 12.217 -28.650 1.00 87.25 444 ARG A C 1
ATOM 3368 O O . ARG A 1 444 ? 26.126 11.877 -29.731 1.00 87.25 444 ARG A O 1
ATOM 3375 N N . GLN A 1 445 ? 27.796 11.809 -28.229 1.00 87.38 445 GLN A N 1
ATOM 3376 C CA . GLN A 1 445 ? 28.672 10.898 -28.964 1.00 87.38 445 GLN A CA 1
ATOM 3377 C C . GLN A 1 445 ? 28.985 9.627 -28.160 1.00 87.38 445 GLN A C 1
ATOM 3379 O O . GLN A 1 445 ? 29.257 8.590 -28.763 1.00 87.38 445 GLN A O 1
ATOM 3384 N N . GLN A 1 446 ? 28.920 9.678 -26.824 1.00 91.38 446 GLN A N 1
ATOM 3385 C CA . GLN A 1 446 ? 29.111 8.516 -25.953 1.00 91.38 446 GLN A CA 1
ATOM 3386 C C . GLN A 1 446 ? 27.973 7.508 -26.142 1.00 91.38 446 GLN A C 1
ATOM 3388 O O . GLN A 1 446 ? 26.806 7.839 -25.940 1.00 91.38 446 GLN A O 1
ATOM 3393 N N . GLN A 1 447 ? 28.304 6.267 -26.505 1.00 90.75 447 GLN A N 1
ATOM 3394 C CA . GLN A 1 447 ? 27.348 5.152 -26.471 1.00 90.75 447 GLN A CA 1
ATOM 3395 C C . GLN A 1 447 ? 26.999 4.792 -25.009 1.00 90.75 447 GLN A C 1
ATOM 3397 O O . GLN A 1 447 ? 27.787 5.125 -24.124 1.00 90.75 447 GLN A O 1
ATOM 3402 N N . PRO A 1 448 ? 25.888 4.084 -24.714 1.00 91.69 448 PRO A N 1
ATOM 3403 C CA . PRO A 1 448 ? 25.400 3.913 -23.336 1.00 91.69 448 PRO A CA 1
ATOM 3404 C C . PRO A 1 448 ? 26.437 3.313 -22.370 1.00 91.69 448 PRO A C 1
ATOM 3406 O O . PRO A 1 448 ? 26.631 3.820 -21.269 1.00 91.69 448 PRO A O 1
ATOM 3409 N N . PHE A 1 449 ? 27.213 2.319 -22.818 1.00 91.62 449 PHE A N 1
ATOM 3410 C CA . PHE A 1 449 ? 28.300 1.702 -22.038 1.00 91.62 449 PHE A CA 1
ATOM 3411 C C . PHE A 1 449 ? 29.516 2.625 -21.787 1.00 91.62 449 PHE A C 1
ATOM 3413 O O . PHE A 1 449 ? 30.418 2.282 -21.024 1.00 91.62 449 PHE A O 1
ATOM 3420 N N . GLN A 1 450 ? 29.564 3.792 -22.433 1.00 93.50 450 GLN A N 1
ATOM 3421 C CA . GLN A 1 450 ? 30.571 4.846 -22.263 1.00 93.50 450 GLN A CA 1
ATOM 3422 C C . GLN A 1 450 ? 30.021 6.048 -21.474 1.00 93.50 450 GLN A C 1
ATOM 3424 O O . GLN A 1 450 ? 30.783 6.958 -21.156 1.00 93.50 450 GLN A O 1
ATOM 3429 N N . GLU A 1 451 ? 28.714 6.071 -21.197 1.00 92.44 451 GLU A N 1
ATOM 3430 C CA . GLU A 1 451 ? 27.969 7.254 -20.770 1.00 92.44 451 GLU A CA 1
ATOM 3431 C C . GLU A 1 451 ? 28.190 7.574 -19.285 1.00 92.44 451 GLU A C 1
ATOM 3433 O O . GLU A 1 451 ? 27.705 6.882 -18.384 1.00 92.44 451 GLU A O 1
ATOM 3438 N N . THR A 1 452 ? 28.920 8.656 -19.008 1.00 88.94 452 THR A N 1
ATOM 3439 C CA . THR A 1 452 ? 29.271 9.066 -17.635 1.00 88.94 452 THR A CA 1
ATOM 3440 C C . THR A 1 452 ? 28.308 10.085 -17.023 1.00 88.94 452 THR A C 1
ATOM 3442 O O . THR A 1 452 ? 28.605 10.621 -15.955 1.00 88.94 452 THR A O 1
ATOM 3445 N N . GLY A 1 453 ? 27.206 10.422 -17.705 1.00 90.75 453 GLY A N 1
ATOM 3446 C CA . GLY A 1 453 ? 26.286 11.498 -17.302 1.00 90.75 453 GLY A CA 1
ATOM 3447 C C . GLY A 1 453 ? 26.932 12.891 -17.261 1.00 90.75 453 GLY A C 1
ATOM 3448 O O . GLY A 1 453 ? 26.429 13.792 -16.591 1.00 90.75 453 GLY A O 1
ATOM 3449 N N . THR A 1 454 ? 28.097 13.056 -17.896 1.00 89.00 454 THR A N 1
ATOM 3450 C CA . THR A 1 454 ? 28.960 14.235 -17.760 1.00 89.00 454 THR A CA 1
ATOM 3451 C C . THR A 1 454 ? 29.658 14.571 -19.077 1.00 89.00 454 THR A C 1
ATOM 3453 O O . THR A 1 454 ? 30.335 13.744 -19.682 1.00 89.00 454 THR A O 1
ATOM 3456 N N . GLY A 1 455 ? 29.529 15.826 -19.505 1.00 86.69 455 GLY A N 1
ATOM 3457 C CA . GLY A 1 455 ? 30.116 16.348 -20.739 1.00 86.69 455 GLY A CA 1
ATOM 3458 C C . GLY A 1 455 ? 29.334 17.560 -21.244 1.00 86.69 455 GLY A C 1
ATOM 3459 O O . GLY A 1 455 ? 28.180 17.750 -20.880 1.00 86.69 455 GLY A O 1
ATOM 3460 N N . LEU A 1 456 ? 29.949 18.403 -22.078 1.00 84.62 456 LEU A N 1
ATOM 3461 C CA . LEU A 1 456 ? 29.266 19.578 -22.653 1.00 84.62 456 LEU A CA 1
ATOM 3462 C C . LEU A 1 456 ? 28.228 19.205 -23.726 1.00 84.62 456 LEU A C 1
ATOM 3464 O O . LEU A 1 456 ? 27.280 19.953 -23.952 1.00 84.62 456 LEU A O 1
ATOM 3468 N N . THR A 1 457 ? 28.439 18.078 -24.406 1.00 86.69 457 THR A N 1
ATOM 3469 C CA . THR A 1 457 ? 27.621 17.576 -25.523 1.00 86.69 457 THR A CA 1
ATOM 3470 C C . THR A 1 457 ? 26.938 16.250 -25.218 1.00 86.69 457 THR A C 1
ATOM 3472 O O . THR A 1 457 ? 26.195 15.759 -26.054 1.00 86.69 457 THR A O 1
ATOM 3475 N N . GLU A 1 458 ? 27.181 15.671 -24.044 1.00 91.06 458 GLU A N 1
ATOM 3476 C CA . GLU A 1 458 ? 26.693 14.341 -23.677 1.00 91.06 458 GLU A CA 1
ATOM 3477 C C . GLU A 1 458 ? 25.411 14.425 -22.842 1.00 91.06 458 GLU A C 1
ATOM 3479 O O . GLU A 1 458 ? 24.980 15.515 -22.447 1.00 91.06 458 GLU A O 1
ATOM 3484 N N . ASN A 1 459 ? 24.804 13.266 -22.592 1.00 90.94 459 ASN A N 1
ATOM 3485 C CA . ASN A 1 459 ? 23.669 13.122 -21.682 1.00 90.94 459 ASN A CA 1
ATOM 3486 C C . ASN A 1 459 ? 24.070 13.493 -20.249 1.00 90.94 459 ASN A C 1
ATOM 3488 O O . ASN A 1 459 ? 25.221 13.293 -19.848 1.00 90.94 459 ASN A O 1
ATOM 3492 N N . SER A 1 460 ? 23.112 13.990 -19.468 1.00 91.38 460 SER A N 1
ATOM 3493 C CA . SER A 1 460 ? 23.293 14.252 -18.038 1.00 91.38 460 SER A CA 1
ATOM 3494 C C . SER A 1 460 ? 22.328 13.430 -17.190 1.00 91.38 460 SER A C 1
ATOM 3496 O O . SER A 1 460 ? 21.237 13.071 -17.631 1.00 91.38 460 SER A O 1
ATOM 3498 N N . TYR A 1 461 ? 22.734 13.126 -15.960 1.00 93.88 461 TYR A N 1
ATOM 3499 C CA . TYR A 1 461 ? 21.908 12.407 -14.990 1.00 93.88 461 TYR A CA 1
ATOM 3500 C C . TYR A 1 461 ? 21.454 13.348 -13.872 1.00 93.88 461 TYR A C 1
ATOM 3502 O O . TYR A 1 461 ? 22.164 14.290 -13.519 1.00 93.88 461 TYR A O 1
ATOM 3510 N N . ALA A 1 462 ? 20.285 13.071 -13.298 1.00 91.25 462 ALA A N 1
ATOM 3511 C CA . ALA A 1 462 ? 19.787 13.754 -12.105 1.00 91.25 462 ALA A CA 1
ATOM 3512 C C . ALA A 1 462 ? 20.433 13.252 -10.794 1.00 91.25 462 ALA A C 1
ATOM 3514 O O . ALA A 1 462 ? 20.218 13.861 -9.748 1.00 91.25 462 ALA A O 1
ATOM 3515 N N . CYS A 1 463 ? 21.236 12.180 -10.846 1.00 94.56 463 CYS A N 1
ATOM 3516 C CA . CYS A 1 463 ? 21.933 11.606 -9.695 1.00 94.56 463 CYS A CA 1
ATOM 3517 C C . CYS A 1 463 ? 23.447 11.439 -9.924 1.00 94.56 463 CYS A C 1
ATOM 3519 O O . CYS A 1 463 ? 23.925 11.379 -11.061 1.00 94.56 463 CYS A O 1
ATOM 3521 N N . ASP A 1 464 ? 24.186 11.289 -8.825 1.00 96.19 464 ASP A N 1
ATOM 3522 C CA . ASP A 1 464 ? 25.560 10.787 -8.788 1.00 96.19 464 ASP A CA 1
ATOM 3523 C C . ASP A 1 464 ? 25.646 9.467 -7.988 1.00 96.19 464 ASP A C 1
ATOM 3525 O O . ASP A 1 464 ? 24.634 8.860 -7.626 1.00 96.19 464 ASP A O 1
ATOM 3529 N N . LYS A 1 465 ? 26.864 8.958 -7.765 1.00 97.31 465 LYS A N 1
ATOM 3530 C CA . LYS A 1 465 ? 27.069 7.659 -7.104 1.00 97.31 465 LYS A CA 1
ATOM 3531 C C . LYS A 1 465 ? 26.762 7.713 -5.611 1.00 97.31 465 LYS A C 1
ATOM 3533 O O . LYS A 1 465 ? 26.303 6.728 -5.033 1.00 97.31 465 LYS A O 1
ATOM 3538 N N . GLU A 1 466 ? 27.034 8.854 -5.001 1.00 97.94 466 GLU A N 1
ATOM 3539 C CA . GLU A 1 466 ? 26.768 9.160 -3.610 1.00 97.94 466 GLU A CA 1
ATOM 3540 C C . GLU A 1 466 ? 25.253 9.182 -3.347 1.00 97.94 466 GLU A C 1
ATOM 3542 O O . GLU A 1 466 ? 24.795 8.545 -2.396 1.00 97.94 466 GLU A O 1
ATOM 3547 N N . GLU A 1 467 ? 24.469 9.800 -4.236 1.00 97.25 467 GLU A N 1
ATOM 3548 C CA . GLU A 1 467 ? 23.003 9.807 -4.184 1.00 97.25 467 GLU A CA 1
ATOM 3549 C C . GLU A 1 467 ? 22.406 8.403 -4.398 1.00 97.25 467 GLU A C 1
ATOM 3551 O O . GLU A 1 467 ? 21.540 7.985 -3.628 1.00 97.25 467 GLU A O 1
ATOM 3556 N N . VAL A 1 468 ? 22.917 7.615 -5.358 1.00 98.06 468 VAL A N 1
ATOM 3557 C CA . VAL A 1 468 ? 22.516 6.199 -5.545 1.00 98.06 468 VAL A CA 1
ATOM 3558 C C . VAL A 1 468 ? 22.703 5.393 -4.259 1.00 98.06 468 VAL A C 1
ATOM 3560 O O . VAL A 1 468 ? 21.802 4.665 -3.839 1.00 98.06 468 VAL A O 1
ATOM 3563 N N . VAL A 1 469 ? 23.854 5.538 -3.598 1.00 98.50 469 VAL A N 1
ATOM 3564 C CA . VAL A 1 469 ? 24.140 4.868 -2.321 1.00 98.50 469 VAL A CA 1
ATOM 3565 C C . VAL A 1 469 ? 23.188 5.342 -1.218 1.00 98.50 469 VAL A C 1
ATOM 3567 O O . VAL A 1 469 ? 22.658 4.505 -0.484 1.00 98.50 469 VAL A O 1
ATOM 3570 N N . ALA A 1 470 ? 22.927 6.648 -1.124 1.00 98.19 470 ALA A N 1
ATOM 3571 C CA . ALA A 1 470 ? 22.036 7.224 -0.119 1.00 98.19 470 ALA A CA 1
ATOM 3572 C C . ALA A 1 470 ? 20.574 6.774 -0.292 1.00 98.19 470 ALA A C 1
ATOM 3574 O O . ALA A 1 470 ? 19.928 6.401 0.691 1.00 98.19 470 ALA A O 1
ATOM 3575 N N . GLN A 1 471 ? 20.054 6.744 -1.523 1.00 97.75 471 GLN A N 1
ATOM 3576 C CA . GLN A 1 471 ? 18.691 6.284 -1.803 1.00 97.75 471 GLN A CA 1
ATOM 3577 C C . GLN A 1 471 ? 18.548 4.765 -1.605 1.00 97.75 471 GLN A C 1
ATOM 3579 O O . GLN A 1 471 ? 17.551 4.326 -1.032 1.00 97.75 471 GLN A O 1
ATOM 3584 N N . LEU A 1 472 ? 19.553 3.953 -1.965 1.00 98.31 472 LEU A N 1
ATOM 3585 C CA . LEU A 1 472 ? 19.556 2.517 -1.641 1.00 98.31 472 LEU A CA 1
ATOM 3586 C C . LEU A 1 472 ? 19.524 2.272 -0.125 1.00 98.31 472 LEU A C 1
ATOM 3588 O O . LEU A 1 472 ? 18.808 1.383 0.343 1.00 98.31 472 LEU A O 1
ATOM 3592 N N . ASP A 1 473 ? 20.258 3.067 0.657 1.00 98.00 473 ASP A N 1
ATOM 3593 C CA . ASP A 1 473 ? 20.248 2.973 2.120 1.00 98.00 473 ASP A CA 1
ATOM 3594 C C . ASP A 1 473 ? 18.905 3.449 2.715 1.00 98.00 473 ASP A C 1
ATOM 3596 O O . ASP A 1 473 ? 18.375 2.783 3.612 1.00 98.00 473 ASP A O 1
ATOM 3600 N N . ARG A 1 474 ? 18.289 4.515 2.168 1.00 97.44 474 ARG A N 1
ATOM 3601 C CA . ARG A 1 474 ? 16.914 4.956 2.501 1.00 97.44 474 ARG A CA 1
ATOM 3602 C C . ARG A 1 474 ? 15.917 3.819 2.281 1.00 97.44 474 ARG A C 1
ATOM 3604 O O . ARG A 1 474 ? 15.299 3.380 3.250 1.00 97.44 474 ARG A O 1
ATOM 3611 N N . LEU A 1 475 ? 15.814 3.284 1.062 1.00 98.00 475 LEU A N 1
ATOM 3612 C CA . LEU A 1 475 ? 14.886 2.197 0.716 1.00 98.00 475 LEU A CA 1
ATOM 3613 C C . LEU A 1 475 ? 15.102 0.953 1.599 1.00 98.00 475 LEU A C 1
ATOM 3615 O O . LEU A 1 475 ? 14.150 0.414 2.174 1.00 98.00 475 LEU A O 1
ATOM 3619 N N . THR A 1 476 ? 16.361 0.552 1.809 1.00 97.44 476 THR A N 1
ATOM 3620 C CA . THR A 1 476 ? 16.709 -0.584 2.682 1.00 97.44 476 THR A CA 1
ATOM 3621 C C . THR A 1 476 ? 16.234 -0.363 4.126 1.00 97.44 476 THR A C 1
ATOM 3623 O O . THR A 1 476 ? 15.780 -1.318 4.771 1.00 97.44 476 THR A O 1
ATOM 3626 N N . SER A 1 477 ? 16.307 0.878 4.631 1.00 97.19 477 SER A N 1
ATOM 3627 C CA . SER A 1 477 ? 15.869 1.260 5.984 1.00 97.19 477 SER A CA 1
ATOM 3628 C C . SER A 1 477 ? 14.344 1.317 6.159 1.00 97.19 477 SER A C 1
ATOM 3630 O O . SER A 1 477 ? 13.854 1.051 7.257 1.00 97.19 477 SER A O 1
ATOM 3632 N N . LEU A 1 478 ? 13.599 1.598 5.082 1.00 98.00 478 LEU A N 1
ATOM 3633 C CA . LEU A 1 478 ? 12.131 1.557 5.048 1.00 98.00 478 LEU A CA 1
ATOM 3634 C C . LEU A 1 478 ? 11.593 0.114 4.971 1.00 98.00 478 LEU A C 1
ATOM 3636 O O . LEU A 1 478 ? 10.501 -0.185 5.460 1.00 98.00 478 LEU A O 1
ATOM 3640 N N . GLY A 1 479 ? 12.395 -0.803 4.425 1.00 97.56 479 GLY A N 1
ATOM 3641 C CA . GLY A 1 479 ? 12.113 -2.240 4.392 1.00 97.56 479 GLY A CA 1
ATOM 3642 C C . GLY A 1 479 ? 12.114 -2.866 2.999 1.00 97.56 479 GLY A C 1
ATOM 3643 O O . GLY A 1 479 ? 11.863 -4.062 2.898 1.00 97.56 479 GLY A O 1
ATOM 3644 N N . VAL A 1 480 ? 12.430 -2.096 1.954 1.00 98.31 480 VAL A N 1
ATOM 3645 C CA . VAL A 1 480 ? 12.515 -2.571 0.562 1.00 98.31 480 VAL A CA 1
ATOM 3646 C C . VAL A 1 480 ? 13.589 -3.652 0.423 1.00 98.31 480 VAL A C 1
ATOM 3648 O O . VAL A 1 480 ? 14.673 -3.533 1.004 1.00 98.31 480 VAL A O 1
ATOM 3651 N N . ARG A 1 481 ? 13.283 -4.729 -0.304 1.00 97.50 481 ARG A N 1
ATOM 3652 C CA . ARG A 1 481 ? 14.166 -5.893 -0.512 1.00 97.50 481 ARG A CA 1
ATOM 3653 C C . ARG A 1 481 ? 14.221 -6.400 -1.953 1.00 97.50 481 ARG A C 1
ATOM 3655 O O . ARG A 1 481 ? 15.153 -7.143 -2.244 1.00 97.50 481 ARG A O 1
ATOM 3662 N N . GLN A 1 482 ? 13.298 -5.990 -2.815 1.00 96.88 482 GLN A N 1
ATOM 3663 C CA . GLN A 1 482 ? 13.383 -6.128 -4.272 1.00 96.88 482 GLN A CA 1
ATOM 3664 C C . GLN A 1 482 ? 13.401 -4.715 -4.890 1.00 96.88 482 GLN A C 1
ATOM 3666 O O . GLN A 1 482 ? 12.926 -3.776 -4.249 1.00 96.88 482 GLN A O 1
ATOM 3671 N N . ILE A 1 483 ? 14.014 -4.549 -6.068 1.00 96.56 483 ILE A N 1
ATOM 3672 C CA . ILE A 1 483 ? 14.001 -3.308 -6.858 1.00 96.56 483 ILE A CA 1
ATOM 3673 C C . ILE A 1 483 ? 13.884 -3.649 -8.353 1.00 96.56 483 ILE A C 1
ATOM 3675 O O . ILE A 1 483 ? 14.784 -4.284 -8.909 1.00 96.56 483 ILE A O 1
ATOM 3679 N N . ILE A 1 484 ? 12.849 -3.143 -9.026 1.00 95.44 484 ILE A N 1
ATOM 3680 C CA . ILE A 1 484 ? 12.824 -2.979 -10.486 1.00 95.44 484 ILE A CA 1
ATOM 3681 C C . ILE A 1 484 ? 13.603 -1.697 -10.814 1.00 95.44 484 ILE A C 1
ATOM 3683 O O . ILE A 1 484 ? 13.204 -0.589 -10.460 1.00 95.44 484 ILE A O 1
ATOM 3687 N N . THR A 1 485 ? 14.780 -1.833 -11.438 1.00 93.56 485 THR A N 1
ATOM 3688 C CA . THR A 1 485 ? 15.696 -0.688 -11.647 1.00 93.56 485 THR A CA 1
ATOM 3689 C C . THR A 1 485 ? 15.323 0.231 -12.802 1.00 93.56 485 THR A C 1
ATOM 3691 O O . THR A 1 485 ? 15.837 1.342 -12.904 1.00 93.56 485 THR A O 1
ATOM 3694 N N . ILE A 1 486 ? 14.518 -0.271 -13.730 1.00 92.69 486 ILE A N 1
ATOM 3695 C CA . ILE A 1 486 ? 14.033 0.425 -14.919 1.00 92.69 486 ILE A CA 1
ATOM 3696 C C . ILE A 1 486 ? 12.627 -0.120 -15.123 1.00 92.69 486 ILE A C 1
ATOM 3698 O O . ILE A 1 486 ? 12.486 -1.337 -15.171 1.00 92.69 486 ILE A O 1
ATOM 3702 N N . HIS A 1 487 ? 11.627 0.753 -15.193 1.00 91.12 487 HIS A N 1
ATOM 3703 C CA . HIS A 1 487 ? 10.223 0.383 -15.379 1.00 91.12 487 HIS A CA 1
ATOM 3704 C C . HIS A 1 487 ? 9.761 0.823 -16.784 1.00 91.12 487 HIS A C 1
ATOM 3706 O O . HIS A 1 487 ? 10.308 0.352 -17.775 1.00 91.12 487 HIS A O 1
ATOM 3712 N N . GLU A 1 488 ? 8.799 1.738 -16.903 1.00 87.31 488 GLU A N 1
ATOM 3713 C CA . GLU A 1 488 ? 8.158 2.080 -18.182 1.00 87.31 488 GLU A CA 1
ATOM 3714 C C . GLU A 1 488 ? 9.038 2.912 -19.142 1.00 87.31 488 GLU A C 1
ATOM 3716 O O . GLU A 1 488 ? 8.833 2.888 -20.355 1.00 87.31 488 GLU A O 1
ATOM 3721 N N . PHE A 1 489 ? 10.034 3.647 -18.629 1.00 90.12 489 PHE A N 1
ATOM 3722 C CA . PHE A 1 489 ? 10.856 4.579 -19.419 1.00 90.12 489 PHE A CA 1
ATOM 3723 C C . PHE A 1 489 ? 12.365 4.407 -19.197 1.00 90.12 489 PHE A C 1
ATOM 3725 O O . PHE A 1 489 ? 12.812 3.925 -18.156 1.00 90.12 489 PHE A O 1
ATOM 3732 N N . ASP A 1 490 ? 13.151 4.884 -20.167 1.00 92.94 490 ASP A N 1
ATOM 3733 C CA . ASP A 1 490 ? 14.603 5.047 -20.072 1.00 92.94 490 ASP A CA 1
ATOM 3734 C C . ASP A 1 490 ? 15.000 5.886 -18.848 1.00 92.94 490 ASP A C 1
ATOM 3736 O O . ASP A 1 490 ? 14.427 6.950 -18.590 1.00 92.94 490 ASP A O 1
ATOM 3740 N N . ASN A 1 491 ? 16.065 5.468 -18.161 1.00 94.12 491 ASN A N 1
ATOM 3741 C CA . ASN A 1 491 ? 16.673 6.228 -17.069 1.00 94.12 491 ASN A CA 1
ATOM 3742 C C . ASN A 1 491 ? 18.214 6.221 -17.157 1.00 94.12 491 ASN A C 1
ATOM 3744 O O . ASN A 1 491 ? 18.810 5.776 -18.144 1.00 94.12 491 ASN A O 1
ATOM 3748 N N . ALA A 1 492 ? 18.911 6.752 -16.151 1.00 95.81 492 ALA A N 1
ATOM 3749 C CA . ALA A 1 492 ? 20.374 6.812 -16.159 1.00 95.81 492 ALA A CA 1
ATOM 3750 C C . ALA A 1 492 ? 21.063 5.432 -16.145 1.00 95.81 492 ALA A C 1
ATOM 3752 O O . ALA A 1 492 ? 22.222 5.336 -16.549 1.00 95.81 492 ALA A O 1
ATOM 3753 N N . PHE A 1 493 ? 20.389 4.368 -15.703 1.00 96.56 493 PHE A N 1
ATOM 3754 C CA . PHE A 1 493 ? 20.955 3.022 -15.583 1.00 96.56 493 PHE A CA 1
ATOM 3755 C C . PHE A 1 493 ? 20.928 2.239 -16.903 1.00 96.56 493 PHE A C 1
ATOM 3757 O O . PHE A 1 493 ? 21.850 1.465 -17.171 1.00 96.56 493 PHE A O 1
ATOM 3764 N N . GLY A 1 494 ? 19.915 2.470 -17.738 1.00 95.38 494 GLY A N 1
ATOM 3765 C CA . GLY A 1 494 ? 19.731 1.805 -19.027 1.00 95.38 494 GLY A CA 1
ATOM 3766 C C . GLY A 1 494 ? 18.370 2.126 -19.646 1.00 95.38 494 GLY A C 1
ATOM 3767 O O . GLY A 1 494 ? 17.732 3.111 -19.268 1.00 95.38 494 GLY A O 1
ATOM 3768 N N . GLY A 1 495 ? 17.945 1.305 -20.604 1.00 93.69 495 GLY A N 1
ATOM 3769 C CA . GLY A 1 495 ? 16.633 1.371 -21.240 1.00 93.69 495 GLY A CA 1
ATOM 3770 C C . GLY A 1 495 ? 15.679 0.270 -20.790 1.00 93.69 495 GLY A C 1
ATOM 3771 O O . GLY A 1 495 ? 16.098 -0.773 -20.278 1.00 93.69 495 GLY A O 1
ATOM 3772 N N . ASN A 1 496 ? 14.387 0.511 -20.993 1.00 92.00 496 ASN A N 1
ATOM 3773 C CA . ASN A 1 496 ? 13.335 -0.443 -20.667 1.00 92.00 496 ASN A CA 1
ATOM 3774 C C . ASN A 1 496 ? 13.122 -1.505 -21.759 1.00 92.00 496 ASN A C 1
ATOM 3776 O O . ASN A 1 496 ? 13.406 -1.298 -22.943 1.00 92.00 496 ASN A O 1
ATOM 3780 N N . GLY A 1 497 ? 12.541 -2.634 -21.358 1.00 89.44 497 GLY A N 1
ATOM 3781 C CA . GLY A 1 497 ? 11.841 -3.545 -22.253 1.00 89.44 497 GLY A CA 1
ATOM 3782 C C . GLY A 1 497 ? 10.587 -2.850 -22.781 1.00 89.44 497 GLY A C 1
ATOM 3783 O O . GLY A 1 497 ? 9.695 -2.518 -22.010 1.00 89.44 497 GLY A O 1
ATOM 3784 N N . ILE A 1 498 ? 10.546 -2.579 -24.086 1.00 83.81 498 ILE A N 1
ATOM 3785 C CA . ILE A 1 498 ? 9.537 -1.680 -24.660 1.00 83.81 498 ILE A CA 1
ATOM 3786 C C . ILE A 1 498 ? 8.160 -2.347 -24.733 1.00 83.81 498 ILE A C 1
ATOM 3788 O O . ILE A 1 498 ? 7.996 -3.369 -25.409 1.00 83.81 498 ILE A O 1
ATOM 3792 N N . PHE A 1 499 ? 7.167 -1.683 -24.144 1.00 75.06 499 PHE A N 1
ATOM 3793 C CA . PHE A 1 499 ? 5.747 -1.858 -24.436 1.00 75.06 499 PHE A CA 1
ATOM 3794 C C . PHE A 1 499 ? 5.323 -0.806 -25.472 1.00 75.06 499 PHE A C 1
ATOM 3796 O O . PHE A 1 499 ? 5.762 0.342 -25.413 1.00 75.06 499 PHE A O 1
ATOM 3803 N N . ASP A 1 500 ? 4.508 -1.188 -26.461 1.00 69.62 500 ASP A N 1
ATOM 3804 C CA . ASP A 1 500 ? 4.062 -0.237 -27.487 1.00 69.62 500 ASP A CA 1
ATOM 3805 C C . ASP A 1 500 ? 2.755 0.459 -27.105 1.00 69.62 500 ASP A C 1
ATOM 3807 O O . ASP A 1 500 ? 1.789 -0.180 -26.690 1.00 69.62 500 ASP A O 1
ATOM 3811 N N . GLY A 1 501 ? 2.716 1.770 -27.330 1.00 69.31 501 GLY A N 1
ATOM 3812 C CA . GLY A 1 501 ? 1.524 2.591 -27.199 1.00 69.31 501 GLY A CA 1
ATOM 3813 C C . GLY A 1 501 ? 1.882 4.068 -27.293 1.00 69.31 501 GLY A C 1
ATOM 3814 O O . GLY A 1 501 ? 2.842 4.518 -26.677 1.00 69.31 501 GLY A O 1
ATOM 3815 N N . MET A 1 502 ? 1.092 4.860 -28.026 1.00 69.06 502 MET A N 1
ATOM 3816 C CA . MET A 1 502 ? 1.389 6.282 -28.281 1.00 69.06 502 MET A CA 1
ATOM 3817 C C . MET A 1 502 ? 1.695 7.086 -27.003 1.00 69.06 502 MET A C 1
ATOM 3819 O O . MET A 1 502 ? 2.581 7.942 -27.005 1.00 69.06 502 MET A O 1
ATOM 3823 N N . ILE A 1 503 ? 0.978 6.801 -25.910 1.00 71.38 503 ILE A N 1
ATOM 3824 C CA . ILE A 1 503 ? 1.186 7.447 -24.610 1.00 71.38 503 ILE A CA 1
ATOM 3825 C C . ILE A 1 503 ? 2.561 7.123 -24.008 1.00 71.38 503 ILE A C 1
ATOM 3827 O O . ILE A 1 503 ? 3.177 7.998 -23.410 1.00 71.38 503 ILE A O 1
ATOM 3831 N N . LEU A 1 504 ? 3.077 5.915 -24.239 1.00 79.44 504 LEU A N 1
ATOM 3832 C CA . LEU A 1 504 ? 4.379 5.447 -23.767 1.00 79.44 504 LEU A CA 1
ATOM 3833 C C . LEU A 1 504 ? 5.515 6.029 -24.619 1.00 79.44 504 LEU A C 1
ATOM 3835 O O . LEU A 1 504 ? 6.497 6.519 -24.066 1.00 79.44 504 LEU A O 1
ATOM 3839 N N . ASN A 1 505 ? 5.342 6.100 -25.949 1.00 76.88 505 ASN A N 1
ATOM 3840 C CA . ASN A 1 505 ? 6.281 6.785 -26.851 1.00 76.88 505 ASN A CA 1
ATOM 3841 C C . ASN A 1 505 ? 6.532 8.226 -26.391 1.00 76.88 505 ASN A C 1
ATOM 3843 O O . ASN A 1 505 ? 7.674 8.678 -26.285 1.00 76.88 505 ASN A O 1
ATOM 3847 N N . ILE A 1 506 ? 5.441 8.955 -26.153 1.00 75.19 506 ILE A N 1
ATOM 3848 C CA . ILE A 1 506 ? 5.484 10.336 -25.678 1.00 75.19 506 ILE A CA 1
ATOM 3849 C C . ILE A 1 506 ? 6.033 10.360 -24.252 1.00 75.19 506 ILE A C 1
ATOM 3851 O O . ILE A 1 506 ? 6.928 11.146 -23.973 1.00 75.19 506 ILE A O 1
ATOM 3855 N N . GLY A 1 507 ? 5.584 9.448 -23.391 1.00 79.31 507 GLY A N 1
ATOM 3856 C CA . GLY A 1 507 ? 6.047 9.298 -22.017 1.00 79.31 507 GLY A CA 1
ATOM 3857 C C . GLY A 1 507 ? 7.567 9.192 -21.882 1.00 79.31 507 GLY A C 1
ATOM 3858 O O . GLY A 1 507 ? 8.159 9.977 -21.149 1.00 79.31 507 GLY A O 1
ATOM 3859 N N . ASN A 1 508 ? 8.228 8.328 -22.661 1.00 85.69 508 ASN A N 1
ATOM 3860 C CA . ASN A 1 508 ? 9.692 8.199 -22.643 1.00 85.69 508 ASN A CA 1
ATOM 3861 C C . ASN A 1 508 ? 10.398 9.490 -23.069 1.00 85.69 508 ASN A C 1
ATOM 3863 O O . ASN A 1 508 ? 11.406 9.901 -22.487 1.00 85.69 508 ASN A O 1
ATOM 3867 N N . ARG A 1 509 ? 9.853 10.147 -24.094 1.00 82.00 509 ARG A N 1
ATOM 3868 C CA . ARG A 1 509 ? 10.369 11.413 -24.614 1.00 82.00 509 ARG A CA 1
ATOM 3869 C C . ARG A 1 509 ? 10.244 12.534 -23.584 1.00 82.00 509 ARG A C 1
ATOM 3871 O O . ARG A 1 509 ? 11.174 13.318 -23.423 1.00 82.00 509 ARG A O 1
ATOM 3878 N N . GLU A 1 510 ? 9.145 12.569 -22.845 1.00 78.81 510 GLU A N 1
ATOM 3879 C CA . GLU A 1 510 ? 8.956 13.513 -21.748 1.00 78.81 510 GLU A CA 1
ATOM 3880 C C . GLU A 1 510 ? 9.874 13.203 -20.579 1.00 78.81 510 GLU A C 1
ATOM 3882 O O . GLU A 1 510 ? 10.598 14.090 -20.116 1.00 78.81 510 GLU A O 1
ATOM 3887 N N . ASN A 1 511 ? 9.929 11.933 -20.177 1.00 83.94 511 ASN A N 1
ATOM 3888 C CA . ASN A 1 511 ? 10.766 11.481 -19.082 1.00 83.94 511 ASN A CA 1
ATOM 3889 C C . ASN A 1 511 ? 12.248 11.814 -19.281 1.00 83.94 511 ASN A C 1
ATOM 3891 O O . ASN A 1 511 ? 12.963 12.032 -18.311 1.00 83.94 511 ASN A O 1
ATOM 3895 N N . SER A 1 512 ? 12.698 11.882 -20.531 1.00 83.75 512 SER A N 1
ATOM 3896 C CA . SER A 1 512 ? 14.100 12.072 -20.883 1.00 83.75 512 SER A CA 1
ATOM 3897 C C . SER A 1 512 ? 14.482 13.498 -21.310 1.00 83.75 512 SER A C 1
ATOM 3899 O O . SER A 1 512 ? 15.621 13.719 -21.733 1.00 83.75 512 SER A O 1
ATOM 3901 N N . GLY A 1 513 ? 13.568 14.477 -21.207 1.00 70.25 513 GLY A N 1
ATOM 3902 C CA . GLY A 1 513 ? 13.871 15.897 -21.462 1.00 70.25 513 GLY A CA 1
ATOM 3903 C C . GLY A 1 513 ? 12.778 16.749 -22.137 1.00 70.25 513 GLY A C 1
ATOM 3904 O O . GLY A 1 513 ? 13.124 17.734 -22.794 1.00 70.25 513 GLY A O 1
ATOM 3905 N N . GLY A 1 514 ? 11.495 16.384 -22.015 1.00 60.34 514 GLY A N 1
ATOM 3906 C CA . GLY A 1 514 ? 10.337 17.286 -22.190 1.00 60.34 514 GLY A CA 1
ATOM 3907 C C . GLY A 1 514 ? 9.846 17.654 -23.611 1.00 60.34 514 GLY A C 1
ATOM 3908 O O . GLY A 1 514 ? 10.565 17.563 -24.613 1.00 60.34 514 GLY A O 1
ATOM 3909 N N . ILE A 1 515 ? 8.591 18.125 -23.689 1.00 48.53 515 ILE A N 1
ATOM 3910 C CA . ILE A 1 515 ? 7.818 18.535 -24.882 1.00 48.53 515 ILE A CA 1
ATOM 3911 C C . ILE A 1 515 ? 8.051 20.010 -25.247 1.00 48.53 515 ILE A C 1
ATOM 3913 O O . ILE A 1 515 ? 8.077 20.889 -24.382 1.00 48.53 515 ILE A O 1
ATOM 3917 N N . PRO A 1 516 ? 8.086 20.359 -26.548 1.00 40.81 516 PRO A N 1
ATOM 3918 C CA . PRO A 1 516 ? 7.797 21.717 -26.978 1.00 40.81 516 PRO A CA 1
ATOM 3919 C C . PRO A 1 516 ? 6.281 21.956 -26.935 1.00 40.81 516 PRO A C 1
ATOM 3921 O O . PRO A 1 516 ? 5.531 21.355 -27.705 1.00 40.81 516 PRO A O 1
ATOM 3924 N N . SER A 1 517 ? 5.826 22.914 -26.123 1.00 42.03 517 SER A N 1
ATOM 3925 C CA . SER A 1 517 ? 4.412 23.295 -25.882 1.00 42.03 517 SER A CA 1
ATOM 3926 C C . SER A 1 517 ? 3.510 23.566 -27.110 1.00 42.03 517 SER A C 1
ATOM 3928 O O . SER A 1 517 ? 2.330 23.882 -26.967 1.00 42.03 517 SER A O 1
ATOM 3930 N N . LYS A 1 518 ? 4.034 23.459 -28.335 1.00 36.81 518 LYS A N 1
ATOM 3931 C CA . LYS A 1 518 ? 3.298 23.594 -29.598 1.00 36.81 518 LYS A CA 1
ATOM 3932 C C . LYS A 1 518 ? 2.778 22.269 -30.164 1.00 36.81 518 LYS A C 1
ATOM 3934 O O . LYS A 1 518 ? 1.805 22.314 -30.910 1.00 36.81 518 LYS A O 1
ATOM 3939 N N . GLU A 1 519 ? 3.367 21.124 -29.813 1.00 43.41 519 GLU A N 1
ATOM 3940 C C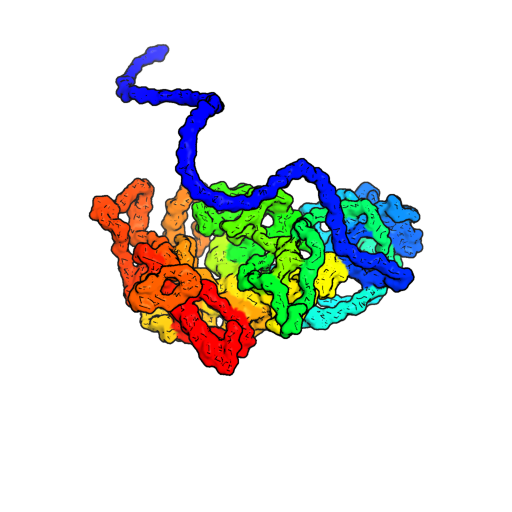A . GLU A 1 519 ? 2.990 19.815 -30.384 1.00 43.41 519 GLU A CA 1
ATOM 3941 C C . GLU A 1 519 ? 1.815 19.145 -29.653 1.00 43.41 519 GLU A C 1
ATOM 3943 O O . GLU A 1 519 ? 1.041 18.423 -30.277 1.00 43.41 519 GLU A O 1
ATOM 3948 N N . ILE A 1 520 ? 1.564 19.501 -28.386 1.00 44.34 520 ILE A N 1
ATOM 3949 C CA . ILE A 1 520 ? 0.346 19.105 -27.649 1.00 44.34 520 ILE A CA 1
ATOM 3950 C C . ILE A 1 520 ? -0.924 19.474 -28.434 1.00 44.34 520 ILE A C 1
ATOM 3952 O O . ILE A 1 520 ? -1.857 18.681 -28.513 1.00 44.34 520 ILE A O 1
ATOM 3956 N N . ASN A 1 521 ? -0.952 20.644 -29.083 1.00 37.19 521 ASN A N 1
ATOM 3957 C CA . ASN A 1 521 ? -2.101 21.076 -29.888 1.00 37.19 521 ASN A CA 1
ATOM 3958 C C . ASN A 1 521 ? -2.342 20.200 -31.132 1.00 37.19 521 ASN A C 1
ATOM 3960 O O . ASN A 1 521 ? -3.463 20.174 -31.634 1.00 37.19 521 ASN A O 1
ATOM 3964 N N . ALA A 1 522 ? -1.324 19.487 -31.628 1.00 41.81 522 ALA A N 1
ATOM 3965 C CA . ALA A 1 522 ? -1.490 18.515 -32.707 1.00 41.81 522 ALA A CA 1
ATOM 3966 C C . ALA A 1 522 ? -2.079 17.199 -32.174 1.00 41.81 522 ALA A C 1
ATOM 3968 O O . ALA A 1 522 ? -3.017 16.678 -32.770 1.00 41.81 522 ALA A O 1
ATOM 3969 N N . LEU A 1 523 ? -1.612 16.721 -31.012 1.00 39.91 523 LEU A N 1
ATOM 3970 C CA . LEU A 1 523 ? -2.171 15.533 -30.351 1.00 39.91 523 LEU A CA 1
ATOM 3971 C C . LEU A 1 523 ? -3.646 15.719 -29.964 1.00 39.91 523 LEU A C 1
ATOM 3973 O O . LEU A 1 523 ? -4.478 14.850 -30.211 1.00 39.91 523 LEU A O 1
ATOM 3977 N N . VAL A 1 524 ? -3.988 16.890 -29.419 1.00 43.38 524 VAL A N 1
ATOM 3978 C CA . VAL A 1 524 ? -5.371 17.268 -29.080 1.00 43.38 524 VAL A CA 1
ATOM 3979 C C . VAL A 1 524 ? -6.277 17.272 -30.321 1.00 43.38 524 VAL A C 1
ATOM 3981 O O . VAL A 1 524 ? -7.455 16.947 -30.212 1.00 43.38 524 VAL A O 1
ATOM 3984 N N . GLY A 1 525 ? -5.736 17.572 -31.508 1.00 40.59 525 GLY A N 1
ATOM 3985 C CA . GLY A 1 525 ? -6.471 17.506 -32.774 1.00 40.59 525 GLY A CA 1
ATOM 3986 C C . GLY A 1 525 ? -6.795 16.085 -33.257 1.00 40.59 525 GLY A C 1
ATOM 3987 O O . GLY A 1 525 ? -7.726 15.922 -34.043 1.00 40.59 525 GLY A O 1
ATOM 3988 N N . VAL A 1 526 ? -6.071 15.064 -32.782 1.00 40.88 526 VAL A N 1
ATOM 3989 C CA . VAL A 1 526 ? -6.307 13.646 -33.125 1.00 40.88 526 VAL A CA 1
ATOM 3990 C C . VAL A 1 526 ? -7.440 13.041 -32.282 1.00 40.88 526 VAL A C 1
ATOM 3992 O O . VAL A 1 526 ? -8.159 12.170 -32.760 1.00 40.88 526 VAL A O 1
ATOM 3995 N N . LEU A 1 527 ? -7.659 13.547 -31.062 1.00 39.28 527 LEU A N 1
ATOM 3996 C CA . LEU A 1 527 ? -8.673 13.051 -30.114 1.00 39.28 527 LEU A CA 1
ATOM 3997 C C . LEU A 1 527 ? -10.088 13.636 -30.321 1.00 39.28 527 LEU A C 1
ATOM 3999 O O . LEU A 1 527 ? -10.999 13.355 -29.546 1.00 39.28 527 LEU A O 1
ATOM 4003 N N . GLY A 1 528 ? -10.307 14.434 -31.370 1.00 36.09 528 GLY A N 1
ATOM 4004 C CA . GLY A 1 528 ? -11.640 14.902 -31.762 1.00 36.09 528 GLY A CA 1
ATOM 4005 C C . GLY A 1 528 ? -12.022 16.311 -31.287 1.00 36.09 528 GLY A C 1
ATOM 4006 O O . GLY A 1 528 ? -11.199 17.216 -31.199 1.00 36.09 528 GLY A O 1
ATOM 4007 N N . ASN A 1 529 ? -13.329 16.539 -31.127 1.00 35.69 529 ASN A N 1
ATOM 4008 C CA . ASN A 1 529 ? -13.969 17.857 -31.244 1.00 35.69 529 ASN A CA 1
ATOM 4009 C C . ASN A 1 529 ? -13.391 18.961 -30.308 1.00 35.69 529 ASN A C 1
ATOM 4011 O O . ASN A 1 529 ? -13.544 18.861 -29.085 1.00 35.69 529 ASN A O 1
ATOM 4015 N N . PRO A 1 530 ? -12.868 20.088 -30.852 1.00 35.06 530 PRO A N 1
ATOM 4016 C CA . PRO A 1 530 ? -12.271 21.183 -30.073 1.00 35.06 530 PRO A CA 1
ATOM 4017 C C . PRO A 1 530 ? -13.167 21.840 -29.011 1.00 35.06 530 PRO A C 1
ATOM 4019 O O . PRO A 1 530 ? -12.672 22.584 -28.165 1.00 35.06 530 PRO A O 1
ATOM 4022 N N . SER A 1 531 ? -14.486 21.614 -29.033 1.00 37.44 531 SER A N 1
ATOM 4023 C CA . SER A 1 531 ? -15.397 22.132 -28.003 1.00 37.44 531 SER A CA 1
ATOM 4024 C C . SER A 1 531 ? -15.382 21.347 -26.681 1.00 37.44 531 SER A C 1
ATOM 4026 O O . SER A 1 531 ? -16.050 21.770 -25.741 1.00 37.44 531 SER A O 1
ATOM 4028 N N . GLN A 1 532 ? -14.652 20.227 -26.591 1.00 39.34 532 GLN A N 1
ATOM 4029 C CA . GLN A 1 532 ? -14.508 19.424 -25.361 1.00 39.34 532 GLN A CA 1
ATOM 4030 C C . GLN A 1 532 ? -13.080 19.447 -24.777 1.00 39.34 532 GLN A C 1
ATOM 4032 O O . GLN A 1 532 ? -12.862 19.027 -23.643 1.00 39.34 532 GLN A O 1
ATOM 4037 N N . THR A 1 533 ? -12.099 19.994 -25.498 1.00 41.34 533 THR A N 1
ATOM 4038 C CA . THR A 1 533 ? -10.672 19.890 -25.158 1.00 41.34 533 THR A CA 1
ATOM 4039 C C . THR A 1 533 ? -10.149 21.123 -24.405 1.00 41.34 533 THR A C 1
ATOM 4041 O O . THR A 1 533 ? -9.623 22.061 -25.003 1.00 41.34 533 THR A O 1
ATOM 4044 N N . SER A 1 534 ? -10.277 21.125 -23.073 1.00 43.38 534 SER A N 1
ATOM 4045 C CA . SER A 1 534 ? -9.690 22.137 -22.167 1.00 43.38 534 SER A CA 1
ATOM 4046 C C . SER A 1 534 ? -9.034 21.600 -20.859 1.00 43.38 534 SER A C 1
ATOM 4048 O O . SER A 1 534 ? -9.174 22.237 -19.808 1.00 43.38 534 SER A O 1
ATOM 4050 N N . PRO A 1 535 ? -8.292 20.464 -20.877 1.00 37.03 535 PRO A N 1
ATOM 4051 C CA . PRO A 1 535 ? -7.283 20.189 -19.834 1.00 37.03 535 PRO A CA 1
ATOM 4052 C C . PRO A 1 535 ? -5.822 20.358 -20.298 1.00 37.03 535 PRO A C 1
ATOM 4054 O O . PRO A 1 535 ? -5.016 20.930 -19.574 1.00 37.03 535 PRO A O 1
ATOM 4057 N N . LEU A 1 536 ? -5.467 19.910 -21.510 1.00 37.09 536 LEU A N 1
ATOM 4058 C CA . LEU A 1 536 ? -4.062 19.825 -21.959 1.00 37.09 536 LEU A CA 1
ATOM 4059 C C . LEU A 1 536 ? -3.439 21.168 -22.393 1.00 37.09 536 LEU A C 1
ATOM 4061 O O . LEU A 1 536 ? -2.219 21.301 -22.446 1.00 37.09 536 LEU A O 1
ATOM 4065 N N . GLY A 1 537 ? -4.255 22.191 -22.660 1.00 37.09 537 GLY A N 1
ATOM 4066 C CA . GLY A 1 537 ? -3.802 23.513 -23.124 1.00 37.09 537 GLY A CA 1
ATOM 4067 C C . GLY A 1 537 ? -3.107 24.395 -22.072 1.00 37.09 537 GLY A C 1
ATOM 4068 O O . GLY A 1 537 ? -2.899 25.577 -22.335 1.00 37.09 537 GLY A O 1
ATOM 4069 N N . PHE A 1 538 ? -2.793 23.861 -20.885 1.00 37.94 538 PHE A N 1
ATOM 4070 C CA . PHE A 1 538 ? -2.240 24.610 -19.746 1.00 37.94 538 PHE A CA 1
ATOM 4071 C C . PHE A 1 538 ? -0.767 24.300 -19.419 1.00 37.94 538 PHE A C 1
ATOM 4073 O O . PHE A 1 538 ? -0.201 24.936 -18.529 1.00 37.94 538 PHE A O 1
ATOM 4080 N N . LEU A 1 539 ? -0.126 23.377 -20.145 1.00 40.28 539 LEU A N 1
ATOM 4081 C CA . LEU A 1 539 ? 1.300 23.074 -19.985 1.00 40.28 539 LEU A CA 1
ATOM 4082 C C . LEU A 1 539 ? 2.171 24.264 -20.441 1.00 40.28 539 LEU A C 1
ATOM 4084 O O . LEU A 1 539 ? 2.001 24.803 -21.538 1.00 40.28 539 LEU A O 1
ATOM 4088 N N . GLN A 1 540 ? 3.064 24.721 -19.556 1.00 33.66 540 GLN A N 1
ATOM 4089 C CA . GLN A 1 540 ? 3.771 26.002 -19.693 1.00 33.66 540 GLN A CA 1
ATOM 4090 C C . GLN A 1 540 ? 4.885 25.997 -20.760 1.00 33.66 540 GLN A C 1
ATOM 4092 O O . GLN A 1 540 ? 5.269 24.977 -21.320 1.00 33.66 540 GLN A O 1
ATOM 4097 N N . THR A 1 541 ? 5.360 27.193 -21.118 1.00 38.47 541 THR A N 1
ATOM 4098 C CA . THR A 1 541 ? 5.859 27.486 -22.472 1.00 38.47 541 THR A CA 1
ATOM 4099 C C . THR A 1 541 ? 7.342 27.879 -22.556 1.00 38.47 541 THR A C 1
ATOM 4101 O O . THR A 1 541 ? 7.664 28.819 -23.287 1.00 38.47 541 THR A O 1
ATOM 4104 N N . THR A 1 542 ? 8.246 27.241 -21.805 1.00 34.34 542 THR A N 1
ATOM 4105 C CA . THR A 1 542 ? 9.645 27.729 -21.688 1.00 34.34 542 THR A CA 1
ATOM 4106 C C . THR A 1 542 ? 10.776 26.713 -21.836 1.00 34.34 542 THR A C 1
ATOM 4108 O O . THR A 1 542 ? 11.922 27.150 -21.953 1.00 34.34 542 THR A O 1
ATOM 4111 N N . GLU A 1 543 ? 10.517 25.408 -21.889 1.00 36.44 543 GLU A N 1
ATOM 4112 C CA . GLU A 1 543 ? 11.600 24.425 -22.029 1.00 36.44 543 GLU A CA 1
ATOM 4113 C C . GLU A 1 543 ? 12.008 24.192 -23.488 1.00 36.44 543 GLU A C 1
ATOM 4115 O O . GLU A 1 543 ? 11.210 24.294 -24.426 1.00 36.44 543 GLU A O 1
ATOM 4120 N N . ARG A 1 544 ? 13.305 23.929 -23.687 1.00 42.59 544 ARG A N 1
ATOM 4121 C CA . ARG A 1 544 ? 13.831 23.433 -24.959 1.00 42.59 544 ARG A CA 1
ATOM 4122 C C . ARG A 1 544 ? 13.796 21.912 -24.868 1.00 42.59 544 ARG A C 1
ATOM 4124 O O . ARG A 1 544 ? 14.526 21.398 -24.027 1.00 42.59 544 ARG A O 1
ATOM 4131 N N . PRO A 1 545 ? 13.013 21.214 -25.701 1.00 53.53 545 PRO A N 1
ATOM 4132 C CA . PRO A 1 545 ? 12.938 19.767 -25.623 1.00 53.53 545 PRO A CA 1
ATOM 4133 C C . PRO A 1 545 ? 14.300 19.159 -25.959 1.00 53.53 545 PRO A C 1
ATOM 4135 O O . PRO A 1 545 ? 14.827 19.400 -27.050 1.00 53.53 545 PRO A O 1
ATOM 4138 N N . THR A 1 546 ? 14.866 18.384 -25.040 1.00 56.78 546 THR A N 1
ATOM 4139 C CA . THR A 1 546 ? 16.058 17.564 -25.306 1.00 56.78 546 THR A CA 1
ATOM 4140 C C . THR A 1 546 ? 15.775 16.068 -25.227 1.00 56.78 546 THR A C 1
ATOM 4142 O O . THR A 1 546 ? 16.631 15.286 -25.630 1.00 56.78 546 THR A O 1
ATOM 4145 N N . GLY A 1 547 ? 14.580 15.684 -24.767 1.00 75.06 547 GLY A N 1
ATOM 4146 C CA . GLY A 1 547 ? 14.136 14.299 -24.658 1.00 75.06 547 GLY A CA 1
ATOM 4147 C C . GLY A 1 547 ? 13.831 13.628 -25.995 1.00 75.06 547 GLY A C 1
ATOM 4148 O O . GLY A 1 547 ? 13.585 14.285 -27.013 1.00 75.06 547 GLY A O 1
ATOM 4149 N N . GLU A 1 548 ? 13.849 12.296 -25.983 1.00 81.12 548 GLU A N 1
ATOM 4150 C CA . GLU A 1 548 ? 13.799 11.463 -27.185 1.00 81.12 548 GLU A CA 1
ATOM 4151 C C . GLU A 1 548 ? 12.817 10.295 -27.058 1.00 81.12 548 GLU A C 1
ATOM 4153 O O . GLU A 1 548 ? 12.671 9.661 -26.012 1.00 81.12 548 GLU A O 1
ATOM 4158 N N . PHE A 1 549 ? 12.174 9.970 -28.177 1.00 86.38 549 PHE A N 1
ATOM 4159 C CA . PHE A 1 549 ? 11.539 8.671 -28.346 1.00 86.38 549 PHE A CA 1
ATOM 4160 C C . PHE A 1 549 ? 12.627 7.584 -28.321 1.00 86.38 549 PHE A C 1
ATOM 4162 O O . PHE A 1 549 ? 13.762 7.852 -28.726 1.00 86.38 549 PHE A O 1
ATOM 4169 N N . TRP A 1 550 ? 12.305 6.362 -27.884 1.00 89.25 550 TRP A N 1
ATOM 4170 C CA . TRP A 1 550 ? 13.302 5.291 -27.761 1.00 89.25 550 TRP A CA 1
ATOM 4171 C C . TRP A 1 550 ? 14.163 5.155 -29.018 1.00 89.25 550 TRP A C 1
ATOM 4173 O O . TRP A 1 550 ? 13.653 5.049 -30.131 1.00 89.25 550 TRP A O 1
ATOM 4183 N N . THR A 1 551 ? 15.483 5.123 -28.858 1.00 91.38 551 THR A N 1
ATOM 4184 C CA . THR A 1 551 ? 16.362 4.654 -29.936 1.00 91.38 551 THR A CA 1
ATOM 4185 C C . THR A 1 551 ? 16.290 3.130 -29.949 1.00 91.38 551 THR A C 1
ATOM 4187 O O . THR A 1 551 ? 16.415 2.524 -28.892 1.00 91.38 551 THR A O 1
ATOM 4190 N N . THR A 1 552 ? 16.103 2.488 -31.104 1.00 93.12 552 THR A N 1
ATOM 4191 C CA . THR A 1 552 ? 15.782 1.044 -31.155 1.00 93.12 552 THR A CA 1
ATOM 4192 C C . THR A 1 552 ? 16.668 0.216 -32.088 1.00 93.12 552 THR A C 1
ATOM 4194 O O . THR A 1 552 ? 17.542 0.728 -32.789 1.00 93.12 552 THR A O 1
ATOM 4197 N N . TYR A 1 553 ? 16.478 -1.101 -32.068 1.00 93.00 553 TYR A N 1
ATOM 4198 C CA . TYR A 1 553 ? 17.013 -2.046 -33.042 1.00 93.00 553 TYR A CA 1
ATOM 4199 C C . TYR A 1 553 ? 16.019 -3.184 -33.298 1.00 93.00 553 TYR A C 1
ATOM 4201 O O . TYR A 1 553 ? 15.175 -3.459 -32.450 1.00 93.00 553 TYR A O 1
ATOM 4209 N N . ASP A 1 554 ? 16.130 -3.860 -34.445 1.00 92.44 554 ASP A N 1
ATOM 4210 C CA . ASP A 1 554 ? 15.368 -5.087 -34.714 1.00 92.44 554 ASP A CA 1
ATOM 4211 C C . ASP A 1 554 ? 15.659 -6.123 -33.616 1.00 92.44 554 ASP A C 1
ATOM 4213 O O . ASP A 1 554 ? 16.809 -6.536 -33.457 1.00 92.44 554 ASP A O 1
ATOM 4217 N N . CYS A 1 555 ? 14.636 -6.557 -32.874 1.00 91.69 555 CYS A N 1
ATOM 4218 C CA . CYS A 1 555 ? 14.818 -7.613 -31.879 1.00 91.69 555 CYS A CA 1
ATOM 4219 C C . CYS A 1 555 ? 15.304 -8.914 -32.544 1.00 91.69 555 CYS A C 1
ATOM 4221 O O . CYS A 1 555 ? 14.816 -9.251 -33.629 1.00 91.69 555 CYS A O 1
ATOM 4223 N N . PRO A 1 556 ? 16.168 -9.704 -31.880 1.00 91.44 556 PRO A N 1
ATOM 4224 C CA . PRO A 1 556 ? 16.524 -11.041 -32.340 1.00 91.44 556 PRO A CA 1
ATOM 4225 C C . PRO A 1 556 ? 15.286 -11.936 -32.499 1.00 91.44 556 PRO A C 1
ATOM 4227 O O . PRO A 1 556 ? 14.376 -11.912 -31.662 1.00 91.44 556 PRO A O 1
ATOM 4230 N N . GLU A 1 557 ? 15.261 -12.754 -33.549 1.00 88.50 557 GLU A N 1
ATOM 4231 C CA . GLU A 1 557 ? 14.212 -13.749 -33.790 1.00 88.50 557 GLU A CA 1
ATOM 4232 C C . GLU A 1 557 ? 14.725 -15.142 -33.379 1.00 88.50 557 GLU A C 1
ATOM 4234 O O . GLU A 1 557 ? 15.806 -15.559 -33.793 1.00 88.50 557 GLU A O 1
ATOM 4239 N N . GLU A 1 558 ? 13.962 -15.867 -32.553 1.00 88.06 558 GLU A N 1
ATOM 4240 C CA . GLU A 1 558 ? 14.371 -17.170 -32.003 1.00 88.06 558 GLU A CA 1
ATOM 4241 C C . GLU A 1 558 ? 14.682 -18.180 -33.126 1.00 88.06 558 GLU A C 1
ATOM 4243 O O . GLU A 1 558 ? 13.864 -18.420 -34.019 1.00 88.06 558 GLU A O 1
ATOM 4248 N N . GLY A 1 559 ? 15.879 -18.770 -33.096 1.00 86.06 559 GLY A N 1
ATOM 4249 C CA . GLY A 1 559 ? 16.366 -19.691 -34.125 1.00 86.06 559 GLY A CA 1
ATOM 4250 C C . GLY A 1 559 ? 16.908 -19.028 -35.402 1.00 86.06 559 GLY A C 1
ATOM 4251 O O . GLY A 1 559 ? 17.375 -19.747 -36.289 1.00 86.06 559 GLY A O 1
ATOM 4252 N N . GLN A 1 560 ? 16.894 -17.694 -35.515 1.00 86.25 560 GLN A N 1
ATOM 4253 C CA . GLN A 1 560 ? 17.574 -16.961 -36.590 1.00 86.25 560 GLN A CA 1
ATOM 4254 C C . GLN A 1 560 ? 18.940 -16.446 -36.134 1.00 86.25 560 GLN A C 1
ATOM 4256 O O . GLN A 1 560 ? 19.171 -16.210 -34.955 1.00 86.25 560 GLN A O 1
ATOM 4261 N N . GLU A 1 561 ? 19.879 -16.336 -37.078 1.00 84.50 561 GLU A N 1
ATOM 4262 C CA . GLU A 1 561 ? 21.265 -15.872 -36.852 1.00 84.50 561 GLU A CA 1
ATOM 4263 C C . GLU A 1 561 ? 22.045 -16.618 -35.740 1.00 84.50 561 GLU A C 1
ATOM 4265 O O . GLU A 1 561 ? 23.128 -16.202 -35.338 1.00 84.50 561 GLU A O 1
ATOM 4270 N N . GLY A 1 562 ? 21.539 -17.774 -35.292 1.00 82.19 562 GLY A N 1
ATOM 4271 C CA . GLY A 1 562 ? 22.088 -18.542 -34.172 1.00 82.19 562 GLY A CA 1
ATOM 4272 C C . GLY A 1 562 ? 21.604 -18.091 -32.789 1.00 82.19 562 GLY A C 1
ATOM 4273 O O . GLY A 1 562 ? 22.059 -18.655 -31.797 1.00 82.19 562 GLY A O 1
ATOM 4274 N N . PHE A 1 563 ? 20.688 -17.121 -32.706 1.00 85.00 563 PHE A N 1
ATOM 4275 C CA . PHE A 1 563 ? 20.100 -16.671 -31.449 1.00 85.00 563 PHE A CA 1
ATOM 4276 C C . PHE A 1 563 ? 19.151 -17.726 -30.866 1.00 85.00 563 PHE A C 1
ATOM 4278 O O . PHE A 1 563 ? 18.218 -18.188 -31.528 1.00 85.00 563 PHE A O 1
ATOM 4285 N N . SER A 1 564 ? 19.371 -18.061 -29.598 1.00 81.56 564 SER A N 1
ATOM 4286 C CA . SER A 1 564 ? 18.395 -18.718 -28.735 1.00 81.56 564 SER A CA 1
ATOM 4287 C C . SER A 1 564 ? 18.597 -18.178 -27.327 1.00 81.56 564 SER A C 1
ATOM 4289 O O . SER A 1 564 ? 19.699 -18.283 -26.786 1.00 81.56 564 SER A O 1
ATOM 4291 N N . GLY A 1 565 ? 17.577 -17.521 -26.778 1.00 77.25 565 GLY A N 1
ATOM 4292 C CA . GLY A 1 565 ? 17.747 -16.731 -25.552 1.00 77.25 565 GLY A CA 1
ATOM 4293 C C . GLY A 1 565 ? 16.464 -16.252 -24.877 1.00 77.25 565 GLY A C 1
ATOM 4294 O O . GLY A 1 565 ? 16.530 -15.733 -23.763 1.00 77.25 565 GLY A O 1
ATOM 4295 N N . TYR A 1 566 ? 15.288 -16.435 -25.485 1.00 84.69 566 TYR A N 1
ATOM 4296 C CA . TYR A 1 566 ? 14.037 -16.103 -24.806 1.00 84.69 566 TYR A CA 1
ATOM 4297 C C . TYR A 1 566 ? 13.651 -17.197 -23.804 1.00 84.69 566 TYR A C 1
ATOM 4299 O O . TYR A 1 566 ? 13.281 -18.305 -24.185 1.00 84.69 566 TYR A O 1
ATOM 4307 N N . LEU A 1 567 ? 13.687 -16.861 -22.509 1.00 76.00 567 LEU A N 1
ATOM 4308 C CA . LEU A 1 567 ? 13.231 -17.739 -21.419 1.00 76.00 567 LEU A CA 1
ATOM 4309 C C . LEU A 1 567 ? 11.758 -18.153 -21.586 1.00 76.00 567 LEU A C 1
ATOM 4311 O O . LEU A 1 567 ? 11.383 -19.282 -21.270 1.00 76.00 567 LEU A O 1
ATOM 4315 N N . PHE A 1 568 ? 10.934 -17.239 -22.108 1.00 73.94 568 PHE A N 1
ATOM 4316 C CA . PHE A 1 568 ? 9.510 -17.441 -22.353 1.00 73.94 568 PHE A CA 1
ATOM 4317 C C . PHE A 1 568 ? 9.128 -16.905 -23.741 1.00 73.94 568 PHE A C 1
ATOM 4319 O O . PHE A 1 568 ? 9.369 -15.742 -24.061 1.00 73.94 568 PHE A O 1
ATOM 4326 N N . GLY A 1 569 ? 8.498 -17.745 -24.566 1.00 77.44 569 GLY A N 1
ATOM 4327 C CA . GLY A 1 569 ? 8.077 -17.383 -25.924 1.00 77.44 569 GLY A CA 1
ATOM 4328 C C . GLY A 1 569 ? 9.187 -17.511 -26.975 1.00 77.44 569 GLY A C 1
ATOM 4329 O O . GLY A 1 569 ? 10.103 -18.310 -26.830 1.00 77.44 569 GLY A O 1
ATOM 4330 N N . SER A 1 570 ? 9.057 -16.769 -28.079 1.00 81.62 570 SER A N 1
ATOM 4331 C CA . SER A 1 570 ? 9.965 -16.843 -29.239 1.00 81.62 570 SER A CA 1
ATOM 4332 C C . SER A 1 570 ? 10.243 -15.474 -29.885 1.00 81.62 570 SER A C 1
ATOM 4334 O O . SER A 1 570 ? 10.564 -15.394 -31.071 1.00 81.62 570 SER A O 1
ATOM 4336 N N . SER A 1 571 ? 10.022 -14.381 -29.146 1.00 83.00 571 SER A N 1
ATOM 4337 C CA . SER A 1 571 ? 10.243 -13.005 -29.613 1.00 83.00 571 SER A CA 1
ATOM 4338 C C . SER A 1 571 ? 10.287 -12.025 -28.440 1.00 83.00 571 SER A C 1
ATOM 4340 O O . SER A 1 571 ? 9.384 -12.072 -27.603 1.00 83.00 571 SER A O 1
ATOM 4342 N N . GLY A 1 572 ? 11.232 -11.089 -28.444 1.00 84.25 572 GLY A N 1
ATOM 4343 C CA . GLY A 1 572 ? 11.294 -9.953 -27.520 1.00 84.25 572 GLY A CA 1
ATOM 4344 C C . GLY A 1 572 ? 10.711 -8.678 -28.126 1.00 84.25 572 GLY A C 1
ATOM 4345 O O . GLY A 1 572 ? 10.440 -8.634 -29.326 1.00 84.25 572 GLY A O 1
ATOM 4346 N N . GLY A 1 573 ? 10.515 -7.656 -27.291 1.00 87.44 573 GLY A N 1
ATOM 4347 C CA . GLY A 1 573 ? 10.076 -6.314 -27.691 1.00 87.44 573 GLY A CA 1
ATOM 4348 C C . GLY A 1 573 ? 8.712 -6.231 -28.388 1.00 87.44 573 GLY A C 1
ATOM 4349 O O . GLY A 1 573 ? 7.957 -7.212 -28.511 1.00 87.44 573 GLY A O 1
ATOM 4350 N N . ALA A 1 574 ? 8.405 -5.027 -28.869 1.00 87.94 574 ALA A N 1
ATOM 4351 C CA . ALA A 1 574 ? 7.096 -4.649 -29.392 1.00 87.94 574 ALA A CA 1
ATOM 4352 C C . ALA A 1 574 ? 7.164 -4.167 -30.849 1.00 87.94 574 ALA A C 1
ATOM 4354 O O . ALA A 1 574 ? 8.209 -3.752 -31.344 1.00 87.94 574 ALA A O 1
ATOM 4355 N N . LYS A 1 575 ? 6.041 -4.246 -31.573 1.00 87.38 575 LYS A N 1
ATOM 4356 C CA . LYS A 1 575 ? 5.904 -3.573 -32.873 1.00 87.38 575 LYS A CA 1
ATOM 4357 C C . LYS A 1 575 ? 5.526 -2.129 -32.591 1.00 87.38 575 LYS A C 1
ATOM 4359 O O . LYS A 1 575 ? 4.480 -1.917 -31.999 1.00 87.38 575 LYS A O 1
ATOM 4364 N N . MET A 1 576 ? 6.359 -1.185 -33.006 1.00 83.38 576 MET A N 1
ATOM 4365 C CA . MET A 1 576 ? 6.234 0.199 -32.562 1.00 83.38 576 MET A CA 1
ATOM 4366 C C . MET A 1 576 ? 5.205 1.001 -33.363 1.00 83.38 576 MET A C 1
ATOM 4368 O O . MET A 1 576 ? 5.275 1.087 -34.594 1.00 83.38 576 MET A O 1
ATOM 4372 N N . THR A 1 577 ? 4.331 1.699 -32.650 1.00 77.62 577 THR A N 1
ATOM 4373 C CA . THR A 1 577 ? 3.473 2.762 -33.153 1.00 77.62 577 THR A CA 1
ATOM 4374 C C . THR A 1 577 ? 4.354 3.904 -33.658 1.00 77.62 577 THR A C 1
ATOM 4376 O O . THR A 1 577 ? 5.044 4.577 -32.891 1.00 77.62 577 THR A O 1
ATOM 4379 N N . SER A 1 578 ? 4.344 4.123 -34.974 1.00 74.44 578 SER A N 1
ATOM 4380 C CA . SER A 1 578 ? 5.104 5.199 -35.615 1.00 74.44 578 SER A CA 1
ATOM 4381 C C . SER A 1 578 ? 4.231 6.421 -35.892 1.00 74.44 578 SER A C 1
ATOM 4383 O O . SER A 1 578 ? 3.198 6.326 -36.554 1.00 74.44 578 SER A O 1
ATOM 4385 N N . ILE A 1 579 ? 4.692 7.593 -35.462 1.00 65.62 579 ILE A N 1
ATOM 4386 C CA . ILE A 1 579 ? 4.186 8.890 -35.910 1.00 65.62 579 ILE A CA 1
ATOM 4387 C C . ILE A 1 579 ? 4.850 9.176 -37.259 1.00 65.62 579 ILE A C 1
ATOM 4389 O O . ILE A 1 579 ? 6.033 9.514 -37.320 1.00 65.62 579 ILE A O 1
ATOM 4393 N N . SER A 1 580 ? 4.105 9.034 -38.360 1.00 51.66 580 SER A N 1
ATOM 4394 C CA . SER A 1 580 ? 4.655 9.343 -39.685 1.00 51.66 580 SER A CA 1
ATOM 4395 C C . SER A 1 580 ? 5.162 10.796 -39.734 1.00 51.66 580 SER A C 1
ATOM 4397 O O . SER A 1 580 ? 4.430 11.709 -39.337 1.00 51.66 580 SER A O 1
ATOM 4399 N N . PRO A 1 581 ? 6.342 11.080 -40.320 1.00 42.56 581 PRO A N 1
ATOM 4400 C CA . PRO A 1 581 ? 6.783 12.457 -40.561 1.00 42.56 581 PRO A CA 1
ATOM 4401 C C . PRO A 1 581 ? 5.845 13.247 -41.503 1.00 42.56 581 PRO A C 1
ATOM 4403 O O . PRO A 1 581 ? 6.040 14.444 -41.705 1.00 42.56 581 PRO A O 1
ATOM 4406 N N . THR A 1 582 ? 4.807 12.611 -42.065 1.00 40.97 582 THR A N 1
ATOM 4407 C CA . THR A 1 582 ? 3.740 13.249 -42.853 1.00 40.97 582 THR A CA 1
ATOM 4408 C C . THR A 1 582 ? 2.467 13.595 -42.071 1.00 40.97 582 THR A C 1
ATOM 4410 O O . THR A 1 582 ? 1.511 14.029 -42.706 1.00 40.97 582 THR A O 1
ATOM 4413 N N . VAL A 1 583 ? 2.405 13.444 -40.739 1.00 41.12 583 VAL A N 1
ATOM 4414 C CA . VAL A 1 583 ? 1.178 13.717 -39.941 1.00 41.12 583 VAL A CA 1
ATOM 4415 C C . VAL A 1 583 ? 0.644 15.153 -40.110 1.00 41.12 583 VAL A C 1
ATOM 4417 O O . VAL A 1 583 ? -0.559 15.372 -40.028 1.00 41.12 583 VAL A O 1
ATOM 4420 N N . LEU A 1 584 ? 1.488 16.118 -40.496 1.00 37.59 584 LEU A N 1
ATOM 4421 C CA . LEU A 1 584 ? 1.064 17.466 -40.925 1.00 37.59 584 LEU A CA 1
ATOM 4422 C C . LEU A 1 584 ? 0.116 17.501 -42.148 1.00 37.59 584 LEU A C 1
ATOM 4424 O O . LEU A 1 584 ? -0.413 18.566 -42.467 1.00 37.59 584 LEU A O 1
ATOM 4428 N N . PHE A 1 585 ? -0.092 16.374 -42.834 1.00 33.06 585 PHE A N 1
ATOM 4429 C CA . PHE A 1 585 ? -0.971 16.230 -43.998 1.00 33.06 585 PHE A CA 1
ATOM 4430 C C . PHE A 1 585 ? -2.093 15.197 -43.814 1.00 33.06 585 PHE A C 1
ATOM 4432 O O . PHE A 1 585 ? -2.967 15.124 -44.674 1.00 33.06 585 PHE A O 1
ATOM 4439 N N . ASP A 1 586 ? -2.102 14.429 -42.720 1.00 34.91 586 ASP A N 1
ATOM 4440 C CA . ASP A 1 586 ? -3.120 13.403 -42.457 1.00 34.91 586 ASP A CA 1
ATOM 4441 C C . ASP A 1 586 ? -4.238 13.968 -41.568 1.00 34.91 586 ASP A C 1
ATOM 4443 O O . ASP A 1 586 ? -4.381 13.655 -40.386 1.00 34.91 586 ASP A O 1
ATOM 4447 N N . VAL A 1 587 ? -4.986 14.917 -42.137 1.00 29.48 587 VAL A N 1
ATOM 4448 C CA . VAL A 1 587 ? -6.066 15.629 -41.447 1.00 29.48 587 VAL A CA 1
ATOM 4449 C C . VAL A 1 587 ? -7.386 15.353 -42.162 1.00 29.48 587 VAL A C 1
ATOM 4451 O O . VAL A 1 587 ? -7.706 15.985 -43.168 1.00 29.48 587 VAL A O 1
ATOM 4454 N N . GLY A 1 588 ? -8.182 14.433 -41.610 1.00 33.41 588 GLY A N 1
ATOM 4455 C CA . GLY A 1 588 ? -9.586 14.252 -41.999 1.00 33.41 588 GLY A CA 1
ATOM 4456 C C . GLY A 1 588 ? -9.882 13.158 -43.030 1.00 33.41 588 GLY A C 1
ATOM 4457 O O . GLY A 1 588 ? -10.760 13.356 -43.868 1.00 33.41 588 GLY A O 1
ATOM 4458 N N . GLY A 1 589 ? -9.211 12.003 -42.957 1.00 32.19 589 GLY A N 1
ATOM 4459 C CA . GLY A 1 589 ? -9.627 10.799 -43.695 1.00 32.19 589 GLY A CA 1
ATOM 4460 C C . GLY A 1 589 ? -9.392 10.872 -45.205 1.00 32.19 589 GLY A C 1
ATOM 4461 O O . GLY A 1 589 ? -10.219 10.405 -45.987 1.00 32.19 589 GLY A O 1
ATOM 4462 N N . ILE A 1 590 ? -8.278 11.483 -45.607 1.00 31.27 590 ILE A N 1
ATOM 4463 C CA . ILE A 1 590 ? -7.785 11.481 -46.984 1.00 31.27 590 ILE A CA 1
ATOM 4464 C C . ILE A 1 590 ? -6.532 10.610 -46.986 1.00 31.27 590 ILE A C 1
ATOM 4466 O O . ILE A 1 590 ? -5.589 10.929 -46.267 1.00 31.27 590 ILE A O 1
ATOM 4470 N N . ASP 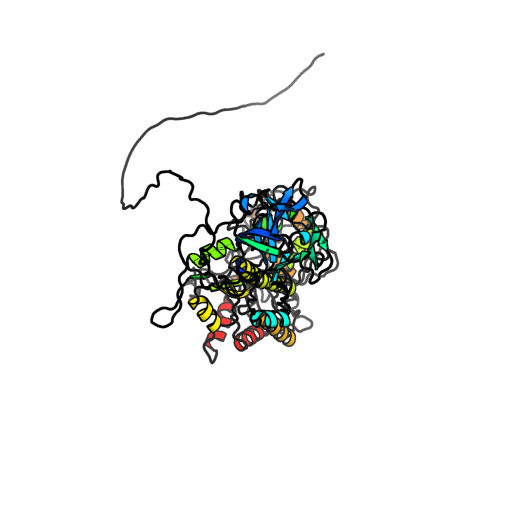A 1 591 ? -6.508 9.540 -47.787 1.00 37.62 591 ASP A N 1
ATOM 4471 C CA . ASP A 1 591 ? -5.323 8.686 -47.910 1.00 37.62 591 ASP A CA 1
ATOM 4472 C C . ASP A 1 591 ? -4.073 9.536 -48.182 1.00 37.62 591 ASP A C 1
ATOM 4474 O O . ASP A 1 591 ? -4.077 10.398 -49.069 1.00 37.62 591 ASP A O 1
ATOM 4478 N N . SER A 1 592 ? -2.995 9.274 -47.434 1.00 42.19 592 SER A N 1
ATOM 4479 C CA . SER A 1 592 ? -1.712 9.961 -47.610 1.00 42.19 592 SER A CA 1
ATOM 4480 C C . SER A 1 592 ? -1.331 10.028 -49.099 1.00 42.19 592 SER A C 1
ATOM 4482 O O . SER A 1 592 ? -1.374 8.997 -49.782 1.00 42.19 592 SER A O 1
ATOM 4484 N N . PRO A 1 593 ? -0.873 11.186 -49.621 1.00 41.44 593 PRO A N 1
ATOM 4485 C CA . PRO A 1 593 ? -0.424 11.302 -51.011 1.00 41.44 593 PRO A CA 1
ATOM 4486 C C . PRO A 1 593 ? 0.672 10.296 -51.402 1.00 41.44 593 PRO A C 1
ATOM 4488 O O . PRO A 1 593 ? 0.858 10.026 -52.585 1.00 41.44 593 PRO A O 1
ATOM 4491 N N . LEU A 1 594 ? 1.389 9.732 -50.421 1.00 44.59 594 LEU A N 1
ATOM 4492 C CA . LEU A 1 594 ? 2.374 8.661 -50.607 1.00 44.59 594 LEU A CA 1
ATOM 4493 C C . LEU A 1 594 ? 1.728 7.264 -50.665 1.00 44.59 594 LEU A C 1
ATOM 4495 O O . LEU A 1 594 ? 2.162 6.424 -51.454 1.00 44.59 594 LEU A O 1
ATOM 4499 N N . GLY A 1 595 ? 0.645 7.035 -49.915 1.00 44.50 595 GLY A N 1
ATOM 4500 C CA . GLY A 1 595 ? -0.168 5.817 -50.003 1.00 44.50 595 GLY A CA 1
ATOM 4501 C C . GLY A 1 595 ? -0.824 5.669 -51.380 1.00 44.50 595 GLY A C 1
ATOM 4502 O O . GLY A 1 595 ? -0.776 4.596 -51.978 1.00 44.50 595 GLY A O 1
ATOM 4503 N N . ALA A 1 596 ? -1.295 6.778 -51.961 1.00 43.94 596 ALA A N 1
ATOM 4504 C CA . ALA A 1 596 ? -1.778 6.833 -53.346 1.00 43.94 596 ALA A CA 1
ATOM 4505 C C . ALA A 1 596 ? -0.696 6.520 -54.410 1.00 43.94 596 ALA A C 1
ATOM 4507 O O . ALA A 1 596 ? -1.025 6.252 -55.566 1.00 43.94 596 ALA A O 1
ATOM 4508 N N . LEU A 1 597 ? 0.589 6.536 -54.031 1.00 45.34 597 LEU A N 1
ATOM 4509 C CA . LEU A 1 597 ? 1.734 6.154 -54.869 1.00 45.34 597 LEU A CA 1
ATOM 4510 C C . LEU A 1 597 ? 2.259 4.736 -54.564 1.00 45.34 597 LEU A C 1
ATOM 4512 O O . LEU A 1 597 ? 3.269 4.328 -55.136 1.00 45.34 597 LEU A O 1
ATOM 4516 N N . GLY A 1 598 ? 1.591 3.979 -53.686 1.00 40.72 598 GLY A N 1
ATOM 4517 C CA . GLY A 1 598 ? 1.995 2.622 -53.302 1.00 40.72 598 GLY A CA 1
ATOM 4518 C C . GLY A 1 598 ? 3.193 2.558 -52.350 1.00 40.72 598 GLY A C 1
ATOM 4519 O O . GLY A 1 598 ? 3.797 1.497 -52.210 1.00 40.72 598 GLY A O 1
ATOM 4520 N N . ILE A 1 599 ? 3.551 3.670 -51.700 1.00 45.47 599 ILE A N 1
ATOM 4521 C CA . ILE A 1 599 ? 4.607 3.719 -50.683 1.00 45.47 599 ILE A CA 1
ATOM 4522 C C . ILE A 1 599 ? 3.952 3.411 -49.330 1.00 45.47 599 ILE A C 1
ATOM 4524 O O . ILE A 1 599 ? 3.366 4.293 -48.705 1.00 45.47 599 ILE A O 1
ATOM 4528 N N . SER A 1 600 ? 3.996 2.139 -48.923 1.00 45.41 600 SER A N 1
ATOM 4529 C CA . SER A 1 600 ? 3.331 1.634 -47.710 1.00 45.41 600 SER A CA 1
ATOM 4530 C C . SER A 1 600 ? 4.150 1.766 -46.426 1.00 45.41 600 SER A C 1
ATOM 4532 O O . SER A 1 600 ? 3.563 1.757 -45.350 1.00 45.41 600 SER A O 1
ATOM 4534 N N . ASP A 1 601 ? 5.476 1.891 -46.527 1.00 49.28 601 ASP A N 1
ATOM 4535 C CA . ASP A 1 601 ? 6.355 2.169 -45.387 1.00 49.28 601 ASP A CA 1
ATOM 4536 C C . ASP A 1 601 ? 6.739 3.657 -45.370 1.00 49.28 601 ASP A C 1
ATOM 4538 O O . ASP A 1 601 ? 7.170 4.189 -46.403 1.00 49.28 601 ASP A O 1
ATOM 4542 N N . PRO A 1 602 ? 6.636 4.356 -44.223 1.00 52.28 602 PRO A N 1
ATOM 4543 C CA . PRO A 1 602 ? 7.215 5.682 -44.090 1.00 52.28 602 PRO A CA 1
ATOM 4544 C C . PRO A 1 602 ? 8.737 5.600 -44.271 1.00 52.28 602 PRO A C 1
ATOM 4546 O O . PRO A 1 602 ? 9.406 4.735 -43.707 1.00 52.28 602 PRO A O 1
ATOM 4549 N N . LEU A 1 603 ? 9.307 6.544 -45.025 1.00 60.75 603 LEU A N 1
ATOM 4550 C CA . LEU A 1 603 ? 10.757 6.749 -45.106 1.00 60.75 603 LEU A CA 1
ATOM 4551 C C . LEU A 1 603 ? 11.272 7.287 -43.759 1.00 60.75 603 LEU A C 1
ATOM 4553 O O . LEU A 1 603 ? 11.507 8.486 -43.610 1.00 60.75 603 LEU A O 1
ATOM 4557 N N . CYS A 1 604 ? 11.415 6.403 -42.770 1.00 66.62 604 CYS A N 1
ATOM 4558 C CA . CYS A 1 604 ? 11.940 6.739 -41.452 1.00 66.62 604 CYS A CA 1
ATOM 4559 C C . CYS A 1 604 ? 13.438 7.071 -41.541 1.00 66.62 604 CYS A C 1
ATOM 4561 O O . CYS A 1 604 ? 14.234 6.204 -41.913 1.00 66.62 604 CYS A O 1
ATOM 4563 N N . PRO A 1 605 ? 13.863 8.299 -41.196 1.00 73.00 605 PRO A N 1
ATOM 4564 C CA . PRO A 1 605 ? 15.277 8.609 -41.076 1.00 73.00 605 PRO A CA 1
ATOM 4565 C C . PRO A 1 605 ? 15.825 8.000 -39.777 1.00 73.00 605 PRO A C 1
ATOM 4567 O O . PRO A 1 605 ? 15.222 8.124 -38.713 1.00 73.00 605 PRO A O 1
ATOM 4570 N N . TYR A 1 606 ? 16.988 7.359 -39.862 1.00 81.44 606 TYR A N 1
ATOM 4571 C CA . TYR A 1 606 ? 17.649 6.712 -38.727 1.00 81.44 606 TYR A CA 1
ATOM 4572 C C . TYR A 1 606 ? 18.414 7.776 -37.918 1.00 81.44 606 TYR A C 1
ATOM 4574 O O . TYR A 1 606 ? 19.622 7.955 -38.086 1.00 81.44 606 TYR A O 1
ATOM 4582 N N . LEU A 1 607 ? 17.669 8.554 -37.125 1.00 79.50 607 LEU A N 1
ATOM 4583 C CA . LEU A 1 607 ? 18.163 9.703 -36.351 1.00 79.50 607 LEU A CA 1
ATOM 4584 C C . LEU A 1 607 ? 18.559 9.354 -34.911 1.00 79.50 607 LEU A C 1
ATOM 4586 O O . LEU A 1 607 ? 19.211 10.165 -34.255 1.00 79.50 607 LEU A O 1
ATOM 4590 N N . GLY A 1 608 ? 18.180 8.173 -34.424 1.00 82.94 608 GLY A N 1
ATOM 4591 C CA . GLY A 1 608 ? 18.595 7.667 -33.124 1.00 82.94 608 GLY A CA 1
ATOM 4592 C C . GLY A 1 608 ? 20.092 7.351 -33.082 1.00 82.94 608 GLY A C 1
ATOM 4593 O O . GLY A 1 608 ? 20.758 7.178 -34.113 1.00 82.94 608 GLY A O 1
ATOM 4594 N N . GLN A 1 609 ? 20.636 7.275 -31.868 1.00 85.50 609 GLN A N 1
ATOM 4595 C CA . GLN A 1 609 ? 22.072 7.128 -31.640 1.00 85.50 609 GLN A CA 1
ATOM 4596 C C . GLN A 1 609 ? 22.681 5.934 -32.394 1.00 85.50 609 GLN A C 1
ATOM 4598 O O . GLN A 1 609 ? 22.191 4.808 -32.327 1.00 85.50 609 GLN A O 1
ATOM 4603 N N . GLY A 1 610 ? 23.801 6.178 -33.082 1.00 85.12 610 GLY A N 1
ATOM 4604 C CA . GLY A 1 610 ? 24.475 5.161 -33.893 1.00 85.12 610 GLY A CA 1
ATOM 4605 C C . GLY A 1 610 ? 23.795 4.880 -35.236 1.00 85.12 610 GLY A C 1
ATOM 4606 O O . GLY A 1 610 ? 24.004 3.803 -35.783 1.00 85.12 610 GLY A O 1
ATOM 4607 N N . PHE A 1 611 ? 23.008 5.831 -35.758 1.00 86.88 611 PHE A N 1
ATOM 4608 C CA . PHE A 1 611 ? 22.170 5.673 -36.953 1.00 86.88 611 PHE A CA 1
ATOM 4609 C C . PHE A 1 611 ? 21.167 4.531 -36.785 1.00 86.88 611 PHE A C 1
ATOM 4611 O O . PHE A 1 611 ? 21.153 3.565 -37.546 1.00 86.88 611 PHE A O 1
ATOM 4618 N N . ARG A 1 612 ? 20.327 4.653 -35.757 1.00 89.75 612 ARG A N 1
ATOM 4619 C CA . ARG A 1 612 ? 19.258 3.709 -35.407 1.00 89.75 612 ARG A CA 1
ATOM 4620 C C . ARG A 1 612 ? 17.871 4.352 -35.597 1.00 89.75 612 ARG A C 1
ATOM 4622 O O . ARG A 1 612 ? 17.787 5.582 -35.659 1.00 89.75 612 ARG A O 1
ATOM 4629 N N . PRO A 1 613 ? 16.782 3.570 -35.711 1.00 88.38 613 PRO A N 1
ATOM 4630 C CA . PRO A 1 613 ? 15.426 4.115 -35.696 1.00 88.38 613 PRO A CA 1
ATOM 4631 C C . PRO A 1 613 ? 15.086 4.788 -34.359 1.00 88.38 613 PRO A C 1
ATOM 4633 O O . PRO A 1 613 ? 15.733 4.526 -33.340 1.00 88.38 613 PRO A O 1
ATOM 4636 N N . GLY A 1 614 ? 14.050 5.628 -34.363 1.00 86.62 614 GLY A N 1
ATOM 4637 C CA . GLY A 1 614 ? 13.635 6.380 -33.180 1.00 86.62 614 GLY A CA 1
ATOM 4638 C C . GLY A 1 614 ? 14.479 7.631 -32.895 1.00 86.62 614 GLY A C 1
ATOM 4639 O O . GLY A 1 614 ? 14.926 8.328 -33.813 1.00 86.62 614 GLY A O 1
ATOM 4640 N N . GLY A 1 615 ? 14.697 7.927 -31.610 1.00 84.25 615 GLY A N 1
ATOM 4641 C CA . GLY A 1 615 ? 15.426 9.114 -31.153 1.00 84.25 615 GLY A CA 1
ATOM 4642 C C . GLY A 1 615 ? 14.582 10.385 -31.281 1.00 84.25 615 GLY A C 1
ATOM 4643 O O . GLY A 1 615 ? 13.531 10.528 -30.659 1.00 84.25 615 GLY A O 1
ATOM 4644 N N . ALA A 1 616 ? 15.009 11.322 -32.130 1.00 77.81 616 ALA A N 1
ATOM 4645 C CA . ALA A 1 616 ? 14.304 12.594 -32.330 1.00 77.81 616 ALA A CA 1
ATOM 4646 C C . ALA A 1 616 ? 12.893 12.462 -32.955 1.00 77.81 616 ALA A C 1
ATOM 4648 O O . ALA A 1 616 ? 12.120 13.418 -32.910 1.00 77.81 616 ALA A O 1
ATOM 4649 N N . LEU A 1 617 ? 12.549 11.311 -33.549 1.00 75.81 617 LEU A N 1
ATOM 4650 C CA . LEU A 1 617 ? 11.245 11.037 -34.169 1.00 75.81 617 LEU A CA 1
ATOM 4651 C C . LEU A 1 617 ? 10.738 9.648 -33.766 1.00 75.81 617 LEU A C 1
ATOM 4653 O O . LEU A 1 617 ? 11.501 8.689 -33.800 1.00 75.81 617 LEU A O 1
ATOM 4657 N N . ALA A 1 618 ? 9.438 9.508 -33.497 1.00 77.44 618 ALA A N 1
ATOM 4658 C CA . ALA A 1 618 ? 8.787 8.209 -33.316 1.00 77.44 618 ALA A CA 1
ATOM 4659 C C . ALA A 1 618 ? 8.567 7.514 -34.671 1.00 77.44 618 ALA A C 1
ATOM 4661 O O . ALA A 1 618 ? 7.436 7.387 -35.127 1.00 77.44 618 ALA A O 1
ATOM 4662 N N . CYS A 1 619 ? 9.641 7.114 -35.351 1.00 81.00 619 CYS A N 1
ATOM 4663 C CA . CYS A 1 619 ? 9.573 6.440 -36.647 1.00 81.00 619 CYS A CA 1
ATOM 4664 C C . CYS A 1 619 ? 10.415 5.163 -36.608 1.00 81.00 619 CYS A C 1
ATOM 4666 O O . CYS A 1 619 ? 11.632 5.217 -36.401 1.00 81.00 619 CYS A O 1
ATOM 4668 N N . TYR A 1 620 ? 9.749 4.025 -36.799 1.00 84.19 620 TYR A N 1
ATOM 4669 C CA . TYR A 1 620 ? 10.276 2.696 -36.515 1.00 84.19 620 TYR A CA 1
ATOM 4670 C C . TYR A 1 620 ? 9.978 1.703 -37.653 1.00 84.19 620 TYR A C 1
ATOM 4672 O O . TYR A 1 620 ? 8.964 1.847 -38.339 1.00 84.19 620 TYR A O 1
ATOM 4680 N N . PRO A 1 621 ? 10.815 0.668 -37.853 1.00 84.94 621 PRO A N 1
ATOM 4681 C CA . PRO A 1 621 ? 10.512 -0.440 -38.755 1.00 84.94 621 PRO A CA 1
ATOM 4682 C C . PRO A 1 621 ? 9.257 -1.214 -38.327 1.00 84.94 621 PRO A C 1
ATOM 4684 O O . PRO A 1 621 ? 8.973 -1.351 -37.141 1.00 84.94 621 PRO A O 1
ATOM 4687 N N . ALA A 1 622 ? 8.566 -1.840 -39.286 1.00 82.06 622 ALA A N 1
ATOM 4688 C CA . ALA A 1 622 ? 7.392 -2.692 -39.033 1.00 82.06 622 ALA A CA 1
ATOM 4689 C C . ALA A 1 622 ? 7.693 -4.026 -38.295 1.00 82.06 622 ALA A C 1
ATOM 4691 O O . ALA A 1 622 ? 6.783 -4.813 -38.000 1.00 82.06 622 ALA A O 1
ATOM 4692 N N . LYS A 1 623 ? 8.973 -4.307 -38.021 1.00 86.12 623 LYS A N 1
ATOM 4693 C CA . LYS A 1 623 ? 9.443 -5.429 -37.197 1.00 86.12 623 LYS A CA 1
ATOM 4694 C C . LYS A 1 623 ? 9.311 -5.116 -35.707 1.00 86.12 623 LYS A C 1
ATOM 4696 O O . LYS A 1 623 ? 9.215 -3.959 -35.313 1.00 86.12 623 LYS A O 1
ATOM 4701 N N . LYS A 1 624 ? 9.386 -6.150 -34.864 1.00 89.75 624 LYS A N 1
ATOM 4702 C CA . LYS A 1 624 ? 9.540 -5.941 -33.421 1.00 89.75 624 LYS A CA 1
ATOM 4703 C C . LYS A 1 624 ? 10.866 -5.239 -33.118 1.00 89.75 624 LYS A C 1
ATOM 4705 O O . LYS A 1 624 ? 11.900 -5.631 -33.655 1.00 89.75 624 LYS A O 1
ATOM 4710 N N . GLN A 1 625 ? 10.806 -4.213 -32.281 1.00 92.00 625 GLN A N 1
ATOM 4711 C CA . GLN A 1 625 ? 11.931 -3.379 -31.894 1.00 92.00 625 GLN A CA 1
ATOM 4712 C C . GLN A 1 625 ? 12.271 -3.568 -30.413 1.00 92.00 625 GLN A C 1
ATOM 4714 O O . GLN A 1 625 ? 11.387 -3.680 -29.562 1.00 92.00 625 GLN A O 1
ATOM 4719 N N . CYS A 1 626 ? 13.569 -3.591 -30.135 1.00 93.88 626 CYS A N 1
ATOM 4720 C CA . CYS A 1 626 ? 14.177 -3.665 -28.814 1.00 93.88 626 CYS A CA 1
ATOM 4721 C C . CYS A 1 626 ? 14.909 -2.340 -28.540 1.00 93.88 626 CYS A C 1
ATOM 4723 O O . CYS A 1 626 ? 15.314 -1.639 -29.474 1.00 93.88 626 CYS A O 1
ATOM 4725 N N . ASN A 1 627 ? 15.046 -1.957 -27.271 1.00 94.31 627 ASN A N 1
ATOM 4726 C CA . ASN A 1 627 ? 15.608 -0.662 -26.889 1.00 94.31 627 ASN A CA 1
ATOM 4727 C C . ASN A 1 627 ? 17.136 -0.653 -27.067 1.00 94.31 627 ASN A C 1
ATOM 4729 O O . ASN A 1 627 ? 17.835 -1.543 -26.613 1.00 94.31 627 ASN A O 1
ATOM 4733 N N . ALA A 1 628 ? 17.699 0.339 -27.749 1.00 94.00 628 ALA A N 1
ATOM 4734 C CA . ALA A 1 628 ? 19.142 0.405 -27.987 1.00 94.00 628 ALA A CA 1
ATOM 4735 C C . ALA A 1 628 ? 19.933 1.010 -26.812 1.00 94.00 628 ALA A C 1
ATOM 4737 O O . ALA A 1 628 ? 21.161 1.121 -26.894 1.00 94.00 628 ALA A O 1
ATOM 4738 N N . ARG A 1 629 ? 19.255 1.439 -25.739 1.00 93.19 629 ARG A N 1
ATOM 4739 C CA . ARG A 1 629 ? 19.888 1.927 -24.516 1.00 93.19 629 ARG A CA 1
ATOM 4740 C C . ARG A 1 629 ? 20.272 0.756 -23.611 1.00 93.19 629 ARG A C 1
ATOM 4742 O O . ARG A 1 629 ? 19.528 0.348 -22.728 1.00 93.19 629 ARG A O 1
ATOM 4749 N N . TRP A 1 630 ? 21.473 0.236 -23.829 1.00 93.81 630 TRP A N 1
ATOM 4750 C CA . TRP A 1 630 ? 22.072 -0.801 -22.986 1.00 93.81 630 TRP A CA 1
ATOM 4751 C C . TRP A 1 630 ? 22.574 -0.260 -21.635 1.00 93.81 630 TRP A C 1
ATOM 4753 O O . TRP A 1 630 ? 22.560 0.947 -21.384 1.00 93.81 630 TRP A O 1
ATOM 4763 N N . LEU A 1 631 ? 23.033 -1.174 -20.776 1.00 96.12 631 LEU A N 1
ATOM 4764 C CA . LEU A 1 631 ? 23.518 -0.907 -19.423 1.00 96.12 631 LEU A CA 1
ATOM 4765 C C . LEU A 1 631 ? 24.624 0.161 -19.415 1.00 96.12 631 LEU A C 1
ATOM 4767 O O . LEU A 1 631 ? 25.639 0.039 -20.108 1.00 96.12 631 LEU A O 1
ATOM 4771 N N . THR A 1 632 ? 24.446 1.205 -18.605 1.00 97.06 632 THR A N 1
ATOM 4772 C CA . THR A 1 632 ? 25.437 2.282 -18.469 1.00 97.06 632 THR A CA 1
ATOM 4773 C C . THR A 1 632 ? 26.448 1.997 -17.350 1.00 97.06 632 THR A C 1
ATOM 4775 O O . THR A 1 632 ? 26.183 1.192 -16.451 1.00 97.06 632 THR A O 1
ATOM 4778 N N . PRO A 1 633 ? 27.589 2.713 -17.303 1.00 97.50 633 PRO A N 1
ATOM 4779 C CA . PRO A 1 633 ? 28.485 2.717 -16.145 1.00 97.50 633 PRO A CA 1
ATOM 4780 C C . PRO A 1 633 ? 27.819 3.101 -14.811 1.00 97.50 633 PRO A C 1
ATOM 4782 O O . PRO A 1 633 ? 28.326 2.718 -13.753 1.00 97.50 633 PRO A O 1
ATOM 4785 N N . MET A 1 634 ? 26.711 3.856 -14.838 1.00 97.69 634 MET A N 1
ATOM 4786 C CA . MET A 1 634 ? 25.922 4.163 -13.640 1.00 97.69 634 MET A CA 1
ATOM 4787 C C . MET A 1 634 ? 24.998 2.997 -13.272 1.00 97.69 634 MET A C 1
ATOM 4789 O O . MET A 1 634 ? 24.932 2.626 -12.103 1.00 97.69 634 MET A O 1
ATOM 4793 N N . GLY A 1 635 ? 24.356 2.361 -14.259 1.00 97.00 635 GLY A N 1
ATOM 4794 C CA . GLY A 1 635 ? 23.554 1.156 -14.040 1.00 97.00 635 GLY A CA 1
ATOM 4795 C C . GLY A 1 635 ? 24.383 0.018 -13.458 1.00 97.00 635 GLY A C 1
ATOM 4796 O O . GLY A 1 635 ? 24.037 -0.522 -12.412 1.00 97.00 635 GLY A O 1
ATOM 4797 N N . LEU A 1 636 ? 25.544 -0.271 -14.054 1.00 96.75 636 LEU A N 1
ATOM 4798 C CA . LEU A 1 636 ? 26.496 -1.262 -13.544 1.00 96.75 636 LEU A CA 1
ATOM 4799 C C . LEU A 1 636 ? 26.862 -1.009 -12.071 1.00 96.75 636 LEU A C 1
ATOM 4801 O O . LEU A 1 636 ? 26.922 -1.947 -11.277 1.00 96.75 636 LEU A O 1
ATOM 4805 N N . PHE A 1 637 ? 27.079 0.255 -11.695 1.00 97.44 637 PHE A N 1
ATOM 4806 C CA . PHE A 1 637 ? 27.350 0.635 -10.310 1.00 97.44 637 PHE A CA 1
ATOM 4807 C C . PHE A 1 637 ? 26.140 0.392 -9.391 1.00 97.44 637 PHE A C 1
ATOM 4809 O O . PHE A 1 637 ? 26.313 -0.173 -8.311 1.00 97.44 637 PHE A O 1
ATOM 4816 N N . ALA A 1 638 ? 24.927 0.750 -9.822 1.00 97.12 638 ALA A N 1
ATOM 4817 C CA . ALA A 1 638 ? 23.702 0.505 -9.062 1.00 97.12 638 ALA A CA 1
ATOM 4818 C C . ALA A 1 638 ? 23.455 -1.000 -8.831 1.00 97.12 638 ALA A C 1
ATOM 4820 O O . ALA A 1 638 ? 23.262 -1.411 -7.686 1.00 97.12 638 ALA A O 1
ATOM 4821 N N . PHE A 1 639 ? 23.562 -1.841 -9.870 1.00 96.38 639 PHE A N 1
ATOM 4822 C CA . PHE A 1 639 ? 23.442 -3.301 -9.736 1.00 96.38 639 PHE A CA 1
ATOM 4823 C C . PHE A 1 639 ? 24.488 -3.885 -8.778 1.00 96.38 639 PHE A C 1
ATOM 4825 O O . PHE A 1 639 ? 24.138 -4.667 -7.893 1.00 96.38 639 PHE A O 1
ATOM 4832 N N . GLN A 1 640 ? 25.751 -3.456 -8.872 1.00 95.31 640 GLN A N 1
ATOM 4833 C CA . GLN A 1 640 ? 26.800 -3.882 -7.937 1.00 95.31 640 GLN A CA 1
ATOM 4834 C C . GLN A 1 640 ? 26.494 -3.478 -6.485 1.00 95.31 640 GLN A C 1
ATOM 4836 O O . GLN A 1 640 ? 26.681 -4.281 -5.570 1.00 95.31 640 GLN A O 1
ATOM 4841 N N . GLU A 1 641 ? 25.985 -2.267 -6.249 1.00 96.19 641 GLU A N 1
ATOM 4842 C CA . GLU A 1 641 ? 25.629 -1.792 -4.908 1.00 96.19 641 GLU A CA 1
ATOM 4843 C C . GLU A 1 641 ? 24.357 -2.454 -4.338 1.00 96.19 641 GLU A C 1
ATOM 4845 O O . GLU A 1 641 ? 24.264 -2.627 -3.117 1.00 96.19 641 GLU A O 1
ATOM 4850 N N . MET A 1 642 ? 23.416 -2.894 -5.182 1.00 95.50 642 MET A N 1
ATOM 4851 C CA . MET A 1 642 ? 22.294 -3.755 -4.775 1.00 95.50 642 MET A CA 1
ATOM 4852 C C . MET A 1 642 ? 22.772 -5.165 -4.409 1.00 95.50 642 MET A C 1
ATOM 4854 O O . MET A 1 642 ? 22.482 -5.640 -3.306 1.00 95.50 642 MET A O 1
ATOM 4858 N N . MET A 1 643 ? 23.589 -5.794 -5.267 1.00 93.44 643 MET A N 1
ATOM 4859 C CA . MET A 1 643 ? 24.208 -7.101 -5.002 1.00 93.44 643 MET A CA 1
ATOM 4860 C C . MET A 1 643 ? 25.007 -7.089 -3.693 1.00 93.44 643 MET A C 1
ATOM 4862 O O . MET A 1 643 ? 24.860 -7.984 -2.859 1.00 93.44 643 MET A O 1
ATOM 4866 N N . ARG A 1 644 ? 25.788 -6.026 -3.447 1.00 91.94 644 ARG A N 1
ATOM 4867 C CA . ARG A 1 644 ? 26.560 -5.830 -2.208 1.00 91.94 644 ARG A CA 1
ATOM 4868 C C . ARG A 1 644 ? 25.682 -5.747 -0.950 1.00 91.94 644 ARG A C 1
ATOM 4870 O O . ARG A 1 644 ? 26.151 -6.094 0.136 1.00 91.94 644 ARG A O 1
ATOM 4877 N N . ARG A 1 645 ? 24.435 -5.278 -1.074 1.00 92.44 645 ARG A N 1
ATOM 4878 C CA . ARG A 1 645 ? 23.444 -5.213 0.019 1.00 92.44 645 ARG A CA 1
ATOM 4879 C C . ARG A 1 645 ? 22.632 -6.500 0.181 1.00 92.44 645 ARG A C 1
ATOM 4881 O O . ARG A 1 645 ? 22.025 -6.680 1.233 1.00 92.44 645 ARG A O 1
ATOM 4888 N N . GLY A 1 646 ? 22.622 -7.385 -0.816 1.00 91.69 646 GLY A N 1
ATOM 4889 C CA . GLY A 1 646 ? 21.711 -8.532 -0.854 1.00 91.69 646 GLY A CA 1
ATOM 4890 C C . GLY A 1 646 ? 20.245 -8.129 -1.057 1.00 91.69 646 GLY A C 1
ATOM 4891 O O . GLY A 1 646 ? 19.354 -8.873 -0.654 1.00 91.69 646 GLY A O 1
ATOM 4892 N N . LEU A 1 647 ? 20.005 -6.951 -1.644 1.00 94.19 647 LEU A N 1
ATOM 4893 C CA . LEU A 1 647 ? 18.721 -6.624 -2.268 1.00 94.19 647 LEU A CA 1
ATOM 4894 C C . LEU A 1 647 ? 18.570 -7.503 -3.509 1.00 94.19 647 LEU A C 1
ATOM 4896 O O . LEU A 1 647 ? 19.579 -7.759 -4.162 1.00 94.19 647 LEU A O 1
ATOM 4900 N N . ILE A 1 648 ? 17.353 -7.928 -3.832 1.00 93.88 648 ILE A N 1
ATOM 4901 C CA . ILE A 1 648 ? 16.989 -8.561 -5.105 1.00 93.88 648 ILE A CA 1
ATOM 4902 C C . ILE A 1 648 ? 16.844 -7.443 -6.147 1.00 93.88 648 ILE A C 1
ATOM 4904 O O . ILE A 1 648 ? 16.228 -6.421 -5.849 1.00 93.88 648 ILE A O 1
ATOM 4908 N N . PHE A 1 649 ? 17.390 -7.613 -7.348 1.00 92.75 649 PHE A N 1
ATOM 4909 C CA . PHE A 1 649 ? 16.966 -6.830 -8.507 1.00 92.75 649 PHE A CA 1
ATOM 4910 C C . PHE A 1 649 ? 16.052 -7.687 -9.369 1.00 92.75 649 PHE A C 1
ATOM 4912 O O . PHE A 1 649 ? 16.273 -8.890 -9.508 1.00 92.75 649 PHE A O 1
ATOM 4919 N N . ASP A 1 650 ? 15.034 -7.063 -9.938 1.00 91.44 650 ASP A N 1
ATOM 4920 C CA . ASP A 1 650 ? 14.150 -7.718 -10.888 1.00 91.44 650 ASP A CA 1
ATOM 4921 C C . ASP A 1 650 ? 14.591 -7.427 -12.329 1.00 91.44 650 ASP A C 1
ATOM 4923 O O . ASP A 1 650 ? 15.299 -6.451 -12.603 1.00 91.44 650 ASP A O 1
ATOM 4927 N N . ILE A 1 651 ? 14.180 -8.291 -13.253 1.00 90.19 651 ILE A N 1
ATOM 4928 C CA . ILE A 1 651 ? 14.528 -8.215 -14.669 1.00 90.19 651 ILE A CA 1
ATOM 4929 C C . ILE A 1 651 ? 13.326 -7.969 -15.580 1.00 90.19 651 ILE A C 1
ATOM 4931 O O . ILE A 1 651 ? 13.544 -7.841 -16.786 1.00 90.19 651 ILE A O 1
ATOM 4935 N N . ASP A 1 652 ? 12.084 -7.940 -15.082 1.00 81.69 652 ASP A N 1
ATOM 4936 C CA . ASP A 1 652 ? 10.893 -7.995 -15.948 1.00 81.69 652 ASP A CA 1
ATOM 4937 C C . ASP A 1 652 ? 10.845 -6.838 -16.973 1.00 81.69 652 ASP A C 1
ATOM 4939 O O . ASP A 1 652 ? 10.745 -7.066 -18.183 1.00 81.69 652 ASP A O 1
ATOM 4943 N N . HIS A 1 653 ? 11.156 -5.619 -16.528 1.00 91.12 653 HIS A N 1
ATOM 4944 C CA . HIS A 1 653 ? 11.131 -4.395 -17.342 1.00 91.12 653 HIS A CA 1
ATOM 4945 C C . HIS A 1 653 ? 12.480 -3.987 -17.967 1.00 91.12 653 HIS A C 1
ATOM 4947 O O . HIS A 1 653 ? 12.582 -2.927 -18.584 1.00 91.12 653 HIS A O 1
ATOM 4953 N N . LEU A 1 654 ? 13.534 -4.804 -17.863 1.00 92.94 654 LEU A N 1
ATOM 4954 C CA . LEU A 1 654 ? 14.835 -4.478 -18.467 1.00 92.94 654 LEU A CA 1
ATOM 4955 C C . LEU A 1 654 ? 14.852 -4.715 -19.987 1.00 92.94 654 LEU A C 1
ATOM 4957 O O . LEU A 1 654 ? 14.189 -5.612 -20.512 1.00 92.94 654 LEU A O 1
ATOM 4961 N N . GLU A 1 655 ? 15.676 -3.956 -20.704 1.00 92.94 655 GLU A N 1
ATOM 4962 C CA . GLU A 1 655 ? 16.027 -4.258 -22.094 1.00 92.94 655 GLU A CA 1
ATOM 4963 C C . GLU A 1 655 ? 16.750 -5.620 -22.218 1.00 92.94 655 GLU A C 1
ATOM 4965 O O . GLU A 1 655 ? 17.425 -6.070 -21.292 1.00 92.94 655 GLU A O 1
ATOM 4970 N N . LEU A 1 656 ? 16.592 -6.298 -23.361 1.00 90.88 656 LEU A N 1
ATOM 4971 C CA . LEU A 1 656 ? 17.034 -7.679 -23.591 1.00 90.88 656 LEU A CA 1
ATOM 4972 C C . LEU A 1 656 ? 18.529 -7.925 -23.313 1.00 90.88 656 LEU A C 1
ATOM 4974 O O . LEU A 1 656 ? 18.867 -8.885 -22.623 1.00 90.88 656 LEU A O 1
ATOM 4978 N N . GLU A 1 657 ? 19.416 -7.070 -23.817 1.00 89.31 657 GLU A N 1
ATOM 4979 C CA . GLU A 1 657 ? 20.864 -7.178 -23.606 1.00 89.31 657 GLU A CA 1
ATOM 4980 C C . GLU A 1 657 ? 21.254 -6.772 -22.175 1.00 89.31 657 GLU A C 1
ATOM 4982 O O . GLU A 1 657 ? 22.244 -7.266 -21.629 1.00 89.31 657 GLU A O 1
ATOM 4987 N N . ILE A 1 658 ? 20.469 -5.907 -21.520 1.00 93.94 658 ILE A N 1
ATOM 4988 C CA . ILE A 1 658 ? 20.629 -5.635 -20.083 1.00 93.94 658 ILE A CA 1
ATOM 4989 C C . ILE A 1 658 ? 20.305 -6.887 -19.261 1.00 93.94 658 ILE A C 1
ATOM 4991 O O . ILE A 1 658 ? 21.092 -7.211 -18.372 1.00 93.94 658 ILE A O 1
ATOM 4995 N N . LYS A 1 659 ? 19.219 -7.622 -19.569 1.00 91.75 659 LYS A N 1
ATOM 4996 C CA . LYS A 1 659 ? 18.865 -8.877 -18.866 1.00 91.75 659 LYS A CA 1
ATOM 4997 C C . LYS A 1 659 ? 20.043 -9.857 -18.861 1.00 91.75 659 LYS A C 1
ATOM 4999 O O . LYS A 1 659 ? 20.420 -10.328 -17.792 1.00 91.75 659 LYS A O 1
ATOM 5004 N N . SER A 1 660 ? 20.675 -10.091 -20.014 1.00 88.88 660 SER A N 1
ATOM 5005 C CA . SER A 1 660 ? 21.883 -10.924 -20.122 1.00 88.88 660 SER A CA 1
ATOM 5006 C C . SER A 1 660 ? 23.017 -10.415 -19.228 1.00 88.88 660 SER A C 1
ATOM 5008 O O . SER A 1 660 ? 23.516 -11.154 -18.381 1.00 88.88 660 SER A O 1
ATOM 5010 N N . GLN A 1 661 ? 23.378 -9.133 -19.350 1.00 92.69 661 GLN A N 1
ATOM 5011 C CA . GLN A 1 661 ? 24.487 -8.539 -18.594 1.00 92.69 661 GLN A CA 1
ATOM 5012 C C . GLN A 1 661 ? 24.302 -8.633 -17.073 1.00 92.69 661 GLN A C 1
ATOM 5014 O O . GLN A 1 661 ? 25.257 -8.934 -16.358 1.00 92.69 661 GLN A O 1
ATOM 5019 N N . VAL A 1 662 ? 23.098 -8.375 -16.548 1.00 93.06 662 VAL A N 1
ATOM 5020 C CA . VAL A 1 662 ? 22.870 -8.388 -15.090 1.00 93.06 662 VAL A CA 1
ATOM 5021 C C . VAL A 1 662 ? 22.794 -9.804 -14.521 1.00 93.06 662 VAL A C 1
ATOM 5023 O O . VAL A 1 662 ? 23.241 -10.022 -13.394 1.00 93.06 662 VAL A O 1
ATOM 5026 N N . LEU A 1 663 ? 22.321 -10.774 -15.311 1.00 91.31 663 LEU A N 1
ATOM 5027 C CA . LEU A 1 663 ? 22.358 -12.193 -14.955 1.00 91.31 663 LEU A CA 1
ATOM 5028 C C . LEU A 1 663 ? 23.799 -12.726 -14.946 1.00 91.31 663 LEU A C 1
ATOM 5030 O O . LEU A 1 663 ? 24.206 -13.336 -13.960 1.00 91.31 663 LEU A O 1
ATOM 5034 N N . GLU A 1 664 ? 24.620 -12.405 -15.952 1.00 91.19 664 GLU A N 1
ATOM 5035 C CA . GLU A 1 664 ? 26.055 -12.741 -15.947 1.00 91.19 664 GLU A CA 1
ATOM 5036 C C . GLU A 1 664 ? 26.790 -12.113 -14.747 1.00 91.19 664 GLU A C 1
ATOM 5038 O O . GLU A 1 664 ? 27.619 -12.761 -14.102 1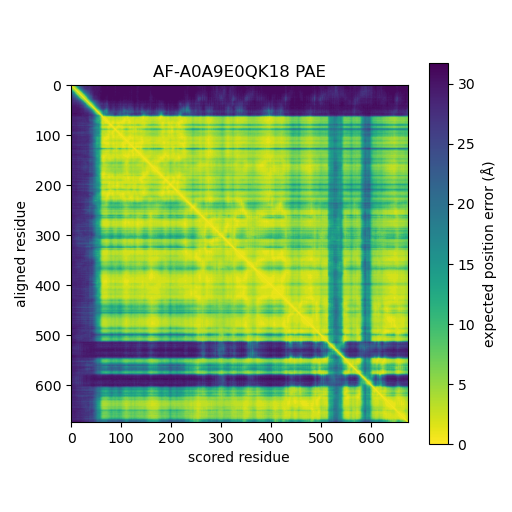.00 91.19 664 GLU A O 1
ATOM 5043 N N . LEU A 1 665 ? 26.461 -10.865 -14.389 1.00 91.62 665 LEU A N 1
ATOM 5044 C CA . LEU A 1 665 ? 27.010 -10.199 -13.201 1.00 91.62 665 LEU A CA 1
ATOM 5045 C C . LEU A 1 665 ? 26.577 -10.868 -11.886 1.00 91.62 665 LEU A C 1
ATOM 5047 O O . LEU A 1 665 ? 27.354 -10.840 -10.928 1.00 91.62 665 LEU A O 1
ATOM 5051 N N . ALA A 1 666 ? 25.378 -11.457 -11.826 1.00 91.56 666 ALA A N 1
ATOM 5052 C CA . ALA A 1 666 ? 24.890 -12.228 -10.682 1.00 91.56 666 ALA A CA 1
ATOM 5053 C C . ALA A 1 666 ? 25.578 -13.600 -10.577 1.00 91.56 666 ALA A C 1
ATOM 5055 O O . ALA A 1 666 ? 26.060 -13.962 -9.500 1.00 91.56 666 ALA A O 1
ATOM 5056 N N . GLU A 1 667 ? 25.700 -14.331 -11.689 1.00 90.12 667 GLU A N 1
ATOM 5057 C CA . GLU A 1 667 ? 26.418 -15.613 -11.759 1.00 90.12 667 GLU A CA 1
ATOM 5058 C C . GLU A 1 667 ? 27.909 -15.467 -11.416 1.00 90.12 667 GLU A C 1
ATOM 5060 O O . GLU A 1 667 ? 28.498 -16.343 -10.781 1.00 90.12 667 GLU A O 1
ATOM 5065 N N . ALA A 1 668 ? 28.520 -14.335 -11.778 1.00 90.62 668 ALA A N 1
ATOM 5066 C CA . ALA A 1 668 ? 29.911 -14.023 -11.464 1.00 90.62 668 ALA A CA 1
ATOM 5067 C C . ALA A 1 668 ? 30.169 -13.669 -9.981 1.00 90.62 668 ALA A C 1
ATOM 5069 O O . ALA A 1 668 ? 31.331 -13.480 -9.596 1.00 90.62 668 ALA A O 1
ATOM 5070 N N . GLN A 1 669 ? 29.139 -13.557 -9.130 1.00 86.88 669 GLN A N 1
ATOM 5071 C CA . GLN A 1 669 ? 29.337 -13.201 -7.723 1.00 86.88 669 GLN A CA 1
ATOM 5072 C C . GLN A 1 669 ? 30.040 -14.325 -6.928 1.00 86.88 669 GLN A C 1
ATOM 5074 O O . GLN A 1 669 ? 29.660 -15.492 -7.022 1.00 86.88 669 GLN A O 1
ATOM 5079 N N . PRO A 1 670 ? 31.013 -14.010 -6.039 1.00 80.12 670 PRO A N 1
ATOM 5080 C CA . PRO A 1 670 ? 31.718 -15.017 -5.225 1.00 80.12 670 PRO A CA 1
ATOM 5081 C C . PRO A 1 670 ? 30.832 -15.804 -4.246 1.00 80.12 670 PRO A C 1
ATOM 5083 O O . PRO A 1 670 ? 31.265 -16.800 -3.666 1.00 80.12 670 PRO A O 1
ATOM 5086 N N . LYS A 1 671 ? 29.617 -15.314 -4.006 1.00 75.94 671 LYS A N 1
ATOM 5087 C CA . LYS A 1 671 ? 28.519 -16.030 -3.363 1.00 75.94 671 LYS A CA 1
ATOM 5088 C C . LYS A 1 671 ? 27.375 -16.007 -4.358 1.00 75.94 671 LYS A C 1
ATOM 5090 O O . LYS A 1 671 ? 27.081 -14.921 -4.845 1.00 75.94 671 LYS A O 1
ATOM 5095 N N . ASN A 1 672 ? 26.723 -17.146 -4.580 1.00 72.31 672 ASN A N 1
ATOM 5096 C CA . ASN A 1 672 ? 25.521 -17.223 -5.404 1.00 72.31 672 ASN A CA 1
ATOM 5097 C C . ASN A 1 672 ? 24.542 -16.127 -4.969 1.00 72.31 672 ASN A C 1
ATOM 5099 O O . ASN A 1 672 ? 24.046 -16.143 -3.837 1.00 72.31 672 ASN A O 1
ATOM 5103 N N . TYR A 1 673 ? 24.335 -15.164 -5.857 1.00 78.31 673 TYR A N 1
ATOM 5104 C CA . TYR A 1 673 ? 23.285 -14.175 -5.727 1.00 78.31 673 TYR A CA 1
ATOM 5105 C C . TYR A 1 673 ? 21.942 -14.873 -6.042 1.00 78.31 673 TYR A C 1
ATOM 5107 O O . TYR A 1 673 ? 21.946 -15.772 -6.888 1.00 78.31 673 TYR A O 1
ATOM 5115 N N . PRO A 1 674 ? 20.866 -14.599 -5.278 1.00 60.06 674 PRO A N 1
ATOM 5116 C CA . PRO A 1 674 ? 19.602 -15.334 -5.373 1.00 60.06 674 PRO A CA 1
ATOM 5117 C C . PRO A 1 674 ? 18.840 -15.087 -6.678 1.00 60.06 674 PRO A C 1
ATOM 5119 O O . PRO A 1 674 ? 18.985 -13.979 -7.236 1.00 60.06 674 PRO A O 1
#

Secondary structure (DSSP, 8-state):
-------------------------------------PPPPP------------PPPPPTTPPPBSSTTTT-EEEEE-TTT-PEEEEETTEEEEEESSGGGS-EEEEEEEETTEEEEE-TTSEEE-SSSEEEGGG--GGGEEEEEETT----PPPPPPSSS---HHHHHHHHH------B-S-EEEEETTT-PEEEE-TTSBEEEE-----GGGEEEEEE-S-PPPP--------SPPP-S--TTS----EEEEEE-TT-TTHHHHT-B--S--TT-HHHHT--THHHH-GGGTT-HHHHHHHT--S------TTT-SS-S-TT-SSB----HHHHHHHHHTTEEEEEEEEEE-HHHHHHHHHHTT-TT----HHHHHHHHHHHHHHHHHHHHHHTTSTTTSSEEE-SSHHHHHHHHHTTPEEEEEEEEETTGGG--EE--TT----GGG--S-SSSS-EES--HHHHHHHHHHHHHHTB-EEESS-SS--SS--B-PPP-HHHHHHHHHHTT---TTSHHHHHHHS--TTS--SGGGS-S-PPP---BPPEEEPPBTTSTT----SSSSB-SEE-----TTGGG--SS---TTGGGT--S------BTTTBS-BTS----SSEEEE-----HHHHHHHHHHHHHTPEEE-TTB-HHHHHHHHHHHHTSSS---

Radius of gyration: 31.18 Å; Cα contacts (8 Å, |Δi|>4): 1359; chains: 1; bo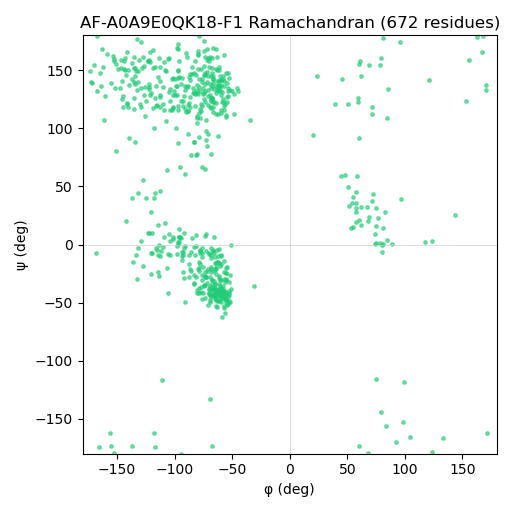unding box: 84×69×99 Å